Protein AF-A0A9N9NSB0-F1 (afdb_monomer)

Structure (mmCIF, N/CA/C/O backbone):
data_AF-A0A9N9NSB0-F1
#
_entry.id   AF-A0A9N9NSB0-F1
#
loop_
_atom_site.group_PDB
_atom_site.id
_atom_site.type_symbol
_atom_site.label_atom_id
_atom_site.label_alt_id
_atom_site.label_comp_id
_atom_site.label_asym_id
_atom_site.label_entity_id
_atom_site.label_seq_id
_atom_site.pdbx_PDB_ins_code
_atom_site.Cartn_x
_atom_site.Cartn_y
_atom_site.Cartn_z
_atom_site.occupancy
_atom_site.B_iso_or_equiv
_atom_site.auth_seq_id
_atom_site.auth_comp_id
_atom_site.auth_asym_id
_atom_site.auth_atom_id
_atom_site.pdbx_PDB_model_num
ATOM 1 N N . MET A 1 1 ? 13.451 21.622 -59.498 1.00 32.62 1 MET A N 1
ATOM 2 C CA . MET A 1 1 ? 12.445 21.038 -58.587 1.00 32.62 1 MET A CA 1
ATOM 3 C C . MET A 1 1 ? 13.162 20.666 -57.305 1.00 32.62 1 MET A C 1
ATOM 5 O O . MET A 1 1 ? 14.042 19.821 -57.349 1.00 32.62 1 MET A O 1
ATOM 9 N N . LYS A 1 2 ? 12.887 21.392 -56.218 1.00 30.56 2 LYS A N 1
ATOM 10 C CA . LYS A 1 2 ? 13.452 21.134 -54.890 1.00 30.56 2 LYS A CA 1
ATOM 11 C C . LYS A 1 2 ? 12.696 19.945 -54.295 1.00 30.56 2 LYS A C 1
ATOM 13 O O . LYS A 1 2 ? 11.507 20.077 -54.025 1.00 30.56 2 LYS A O 1
ATOM 18 N N . SER A 1 3 ? 13.351 18.796 -54.160 1.00 31.83 3 SER A N 1
ATOM 19 C CA . SER A 1 3 ? 12.843 17.683 -53.360 1.00 31.83 3 SER A CA 1
ATOM 20 C C . SER A 1 3 ? 12.894 18.110 -51.898 1.00 31.83 3 SER A C 1
ATOM 22 O O . SER A 1 3 ? 13.972 18.365 -51.367 1.00 31.83 3 SER A O 1
ATOM 24 N N . GLY A 1 4 ? 11.722 18.273 -51.289 1.00 27.42 4 GLY A N 1
ATOM 25 C CA . GLY A 1 4 ? 11.601 18.550 -49.867 1.00 27.42 4 GLY A CA 1
ATOM 26 C C . GLY A 1 4 ? 12.151 17.375 -49.072 1.00 27.42 4 GLY A C 1
ATOM 27 O O . GLY A 1 4 ? 11.555 16.301 -49.059 1.00 27.42 4 GLY A O 1
ATOM 28 N N . GLU A 1 5 ? 13.292 17.581 -48.424 1.00 31.39 5 GLU A N 1
ATOM 29 C CA . GLU A 1 5 ? 13.724 16.740 -47.319 1.00 31.39 5 GLU A CA 1
ATOM 30 C C . GLU A 1 5 ? 12.760 16.982 -46.160 1.00 31.39 5 GLU A C 1
ATOM 32 O O . GLU A 1 5 ? 12.818 17.992 -45.459 1.00 31.39 5 GLU A O 1
ATOM 37 N N . ILE A 1 6 ? 11.813 16.062 -46.000 1.00 34.72 6 ILE A N 1
ATOM 38 C CA . ILE A 1 6 ? 11.032 15.948 -44.777 1.00 34.72 6 ILE A CA 1
ATOM 39 C C . ILE A 1 6 ? 12.022 15.469 -43.712 1.00 34.72 6 ILE A C 1
ATOM 41 O O . ILE A 1 6 ? 12.533 14.345 -43.767 1.00 34.72 6 ILE A O 1
ATOM 45 N N . ASN A 1 7 ? 12.347 16.359 -42.777 1.00 33.66 7 ASN A N 1
ATOM 46 C CA . ASN A 1 7 ? 13.184 16.076 -41.619 1.00 33.66 7 ASN A CA 1
ATOM 47 C C . ASN A 1 7 ? 12.390 15.208 -40.627 1.00 33.66 7 ASN A C 1
ATOM 49 O O . ASN A 1 7 ? 11.889 15.690 -39.619 1.00 33.66 7 ASN A O 1
ATOM 53 N N . VAL A 1 8 ? 12.184 13.943 -40.998 1.00 45.28 8 VAL A N 1
ATOM 54 C CA . VAL A 1 8 ? 11.636 12.883 -40.143 1.00 45.28 8 VAL A CA 1
ATOM 55 C C . VAL A 1 8 ? 12.638 12.647 -39.011 1.00 45.28 8 VAL A C 1
ATOM 57 O O . VAL A 1 8 ? 13.830 12.484 -39.293 1.00 45.28 8 VAL A O 1
ATOM 60 N N . ASN A 1 9 ? 12.165 12.658 -37.762 1.00 68.12 9 ASN A N 1
ATOM 61 C CA . ASN A 1 9 ? 12.996 12.465 -36.571 1.00 68.12 9 ASN A CA 1
ATOM 62 C C . ASN A 1 9 ? 13.794 11.146 -36.698 1.00 68.12 9 ASN A C 1
ATOM 64 O O . ASN A 1 9 ? 13.293 10.163 -37.246 1.00 68.12 9 ASN A O 1
ATOM 68 N N . ASN A 1 10 ? 15.043 11.112 -36.222 1.00 72.81 10 ASN A N 1
ATOM 69 C CA . ASN A 1 10 ? 15.900 9.921 -36.290 1.00 72.81 10 ASN A CA 1
ATOM 70 C C . ASN A 1 10 ? 15.209 8.693 -35.668 1.00 72.81 10 ASN A C 1
ATOM 72 O O . ASN A 1 10 ? 15.269 7.597 -36.221 1.00 72.81 10 ASN A O 1
ATOM 76 N N . ASP A 1 11 ? 14.457 8.915 -34.590 1.00 71.88 11 ASP A N 1
ATOM 77 C CA . ASP A 1 11 ? 13.687 7.882 -33.895 1.00 71.88 11 ASP A CA 1
ATOM 78 C C . ASP A 1 11 ? 12.563 7.315 -34.792 1.00 71.88 11 ASP A C 1
ATOM 80 O O . ASP A 1 11 ? 12.421 6.104 -34.930 1.00 71.88 11 ASP A O 1
ATOM 84 N N . GLU A 1 12 ? 11.824 8.162 -35.519 1.00 78.69 12 GLU A N 1
ATOM 85 C CA . GLU A 1 12 ? 10.779 7.733 -36.472 1.00 78.69 12 GLU A CA 1
ATOM 86 C C . GLU A 1 12 ? 11.346 6.918 -37.647 1.00 78.69 12 GLU A C 1
ATOM 88 O O . GLU A 1 12 ? 10.699 5.994 -38.160 1.00 78.69 12 GLU A O 1
ATOM 93 N N . ARG A 1 13 ? 12.572 7.238 -38.078 1.00 82.31 13 ARG A N 1
ATOM 94 C CA . ARG A 1 13 ? 13.279 6.473 -39.114 1.00 82.31 13 ARG A CA 1
ATOM 95 C C . ARG A 1 13 ? 13.698 5.10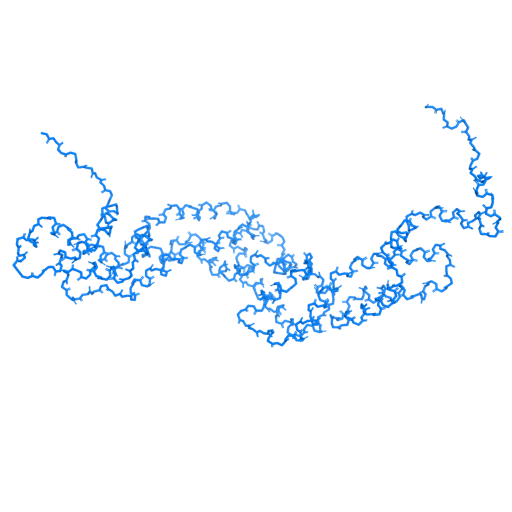1 -38.595 1.00 82.31 13 ARG A C 1
ATOM 97 O O . ARG A 1 13 ? 13.442 4.112 -39.278 1.00 82.31 13 ARG A O 1
ATOM 104 N N . GLN A 1 14 ? 14.259 5.029 -37.389 1.00 82.50 14 GLN A N 1
ATOM 105 C CA . GLN A 1 14 ? 14.614 3.765 -36.733 1.00 82.50 14 GLN A CA 1
ATOM 106 C C . GLN A 1 14 ? 13.387 2.865 -36.545 1.00 82.50 14 GLN A C 1
ATOM 108 O O . GLN A 1 14 ? 13.410 1.691 -36.914 1.00 82.50 14 GLN A O 1
ATOM 113 N N . LEU A 1 15 ? 12.266 3.436 -36.101 1.00 81.88 15 LEU A N 1
ATOM 114 C CA . LEU A 1 15 ? 10.985 2.737 -35.982 1.00 81.88 15 LEU A CA 1
ATOM 115 C C . LEU A 1 15 ? 10.488 2.169 -37.314 1.00 81.88 15 LEU A C 1
ATOM 117 O O . LEU A 1 15 ? 9.990 1.044 -37.380 1.00 81.88 15 LEU A O 1
ATOM 121 N N . SER A 1 16 ? 10.625 2.938 -38.393 1.00 86.88 16 SER A N 1
ATOM 122 C CA . SER A 1 16 ? 10.223 2.492 -39.729 1.00 86.88 16 SER A CA 1
ATOM 123 C C . SER A 1 16 ? 11.067 1.311 -40.216 1.00 86.88 16 SER A C 1
ATOM 125 O O . SER A 1 16 ? 10.525 0.408 -40.850 1.00 86.88 16 SER A O 1
ATOM 127 N N . LEU A 1 17 ? 12.364 1.287 -39.890 1.00 88.38 17 LEU A N 1
ATOM 128 C CA . LEU A 1 17 ? 13.260 0.173 -40.211 1.00 88.38 17 LEU A CA 1
ATOM 129 C C . LEU A 1 17 ? 12.957 -1.072 -39.366 1.00 88.38 17 LEU A C 1
ATOM 131 O O . LEU A 1 17 ? 12.867 -2.166 -39.919 1.00 88.38 17 LEU A O 1
ATOM 135 N N . LEU A 1 18 ? 12.709 -0.910 -38.061 1.00 87.62 18 LEU A N 1
ATOM 136 C CA . LEU A 1 18 ? 12.343 -2.014 -37.164 1.00 87.62 18 LEU A CA 1
ATOM 137 C C . LEU A 1 18 ? 11.049 -2.717 -37.602 1.00 87.62 18 LEU A C 1
ATOM 139 O O . LEU A 1 18 ? 10.970 -3.943 -37.566 1.00 87.62 18 LEU A O 1
ATOM 143 N N . LYS A 1 19 ? 10.058 -1.975 -38.115 1.00 87.94 19 LYS A N 1
ATOM 144 C CA . LYS A 1 19 ? 8.805 -2.552 -38.648 1.00 87.94 19 LYS A CA 1
ATOM 145 C C . LYS A 1 19 ? 9.010 -3.495 -39.836 1.00 87.94 19 LYS A C 1
ATOM 147 O O . LYS A 1 19 ? 8.183 -4.374 -40.064 1.00 87.94 19 LYS A O 1
ATOM 152 N N . ILE A 1 20 ? 10.091 -3.323 -40.595 1.00 89.62 20 ILE A N 1
ATOM 153 C CA . ILE A 1 20 ? 10.463 -4.189 -41.723 1.00 89.62 20 ILE A CA 1
ATOM 154 C C . ILE A 1 20 ? 11.711 -5.030 -41.415 1.00 89.62 20 ILE A C 1
ATOM 156 O O . ILE A 1 20 ? 12.334 -5.559 -42.338 1.00 89.62 20 ILE A O 1
ATOM 160 N N . SER A 1 21 ? 12.057 -5.186 -40.132 1.00 88.50 21 SER A N 1
ATOM 161 C CA . SER A 1 21 ? 13.275 -5.853 -39.655 1.00 88.50 21 SER A CA 1
ATOM 162 C C . SER A 1 21 ? 13.481 -7.221 -40.294 1.00 88.50 21 SER A C 1
ATOM 164 O O . SER A 1 21 ? 14.527 -7.453 -40.880 1.00 88.50 21 SER A O 1
ATOM 166 N N . ARG A 1 22 ? 12.458 -8.084 -40.315 1.00 87.56 22 ARG A N 1
ATOM 167 C CA . ARG A 1 22 ? 12.531 -9.423 -40.933 1.00 87.56 22 ARG A CA 1
ATOM 168 C C . ARG A 1 22 ? 12.956 -9.390 -42.407 1.00 87.56 22 ARG A C 1
ATOM 170 O O . ARG A 1 22 ? 13.750 -10.222 -42.842 1.00 87.56 22 ARG A O 1
ATOM 177 N N . PHE A 1 23 ? 12.430 -8.438 -43.183 1.00 89.94 23 PHE A N 1
ATOM 178 C CA . PHE A 1 23 ? 12.797 -8.273 -44.592 1.00 89.94 23 PHE A CA 1
ATOM 179 C C . PHE A 1 23 ? 14.234 -7.760 -44.731 1.00 89.94 23 PHE A C 1
ATOM 181 O O . PHE A 1 23 ? 14.996 -8.269 -45.552 1.00 89.94 23 PHE A O 1
ATOM 188 N N . LEU A 1 24 ? 14.623 -6.794 -43.896 1.00 88.81 24 LEU A N 1
ATOM 189 C CA . LEU A 1 24 ? 15.981 -6.255 -43.883 1.00 88.81 24 LEU A CA 1
ATOM 190 C C . LEU A 1 24 ? 17.008 -7.311 -43.460 1.00 88.81 24 LEU A C 1
ATOM 192 O O . LEU A 1 24 ? 18.016 -7.459 -44.143 1.00 88.81 24 LEU A O 1
ATOM 196 N N . SER A 1 25 ? 16.732 -8.100 -42.420 1.00 87.56 25 SER A N 1
ATOM 197 C CA . SER A 1 25 ? 17.575 -9.213 -41.972 1.00 87.56 25 SER A CA 1
ATOM 198 C C . SER A 1 25 ? 17.789 -10.243 -43.076 1.00 87.56 25 SER A C 1
ATOM 200 O O . SER A 1 25 ? 18.907 -10.707 -43.288 1.00 87.56 25 SER A O 1
ATOM 202 N N . PHE A 1 26 ? 16.736 -10.572 -43.833 1.00 88.12 26 PHE A N 1
ATOM 203 C CA . PHE A 1 26 ? 16.847 -11.467 -44.984 1.00 88.12 26 PHE A CA 1
ATOM 204 C C . PHE A 1 26 ? 17.789 -10.908 -46.060 1.00 88.12 26 PHE A C 1
ATOM 206 O O . PHE A 1 26 ? 18.668 -11.624 -46.538 1.00 88.12 26 PHE A O 1
ATOM 213 N N . LEU A 1 27 ? 17.639 -9.630 -46.426 1.00 87.88 27 LEU A N 1
ATOM 214 C CA . LEU A 1 27 ? 18.489 -8.989 -47.436 1.00 87.88 27 LEU A CA 1
ATOM 215 C C . LEU A 1 27 ? 19.943 -8.835 -46.975 1.00 87.88 27 LEU A C 1
ATOM 217 O O . LEU A 1 27 ? 20.865 -9.037 -47.764 1.00 87.88 27 LEU A O 1
ATOM 221 N N . LEU A 1 28 ? 20.154 -8.474 -45.710 1.00 85.31 28 LEU A N 1
ATOM 222 C CA . LEU A 1 28 ? 21.481 -8.261 -45.134 1.00 85.31 28 LEU A CA 1
ATOM 223 C C . LEU A 1 28 ? 22.278 -9.564 -45.027 1.00 85.31 28 LEU A C 1
ATOM 225 O O . LEU A 1 28 ? 23.484 -9.542 -45.280 1.00 85.31 28 LEU A O 1
ATOM 229 N N . ASN A 1 29 ? 21.601 -10.680 -44.741 1.00 85.12 29 ASN A N 1
ATOM 230 C CA . ASN A 1 29 ? 22.194 -12.017 -44.630 1.00 85.12 29 ASN A CA 1
ATOM 231 C C . ASN A 1 29 ? 22.186 -12.814 -45.946 1.00 85.12 29 ASN A C 1
ATOM 233 O O . ASN A 1 29 ? 22.529 -13.998 -45.951 1.00 85.12 29 ASN A O 1
ATOM 237 N N . ALA A 1 30 ? 21.790 -12.204 -47.067 1.00 85.44 30 ALA A N 1
ATOM 238 C CA . ALA A 1 30 ? 21.800 -12.871 -48.363 1.00 85.44 30 ALA A CA 1
ATOM 239 C C . ALA A 1 30 ? 23.226 -13.322 -48.739 1.00 85.44 30 ALA A C 1
ATOM 241 O O . ALA A 1 30 ? 24.186 -12.556 -48.640 1.00 85.44 30 ALA A O 1
ATOM 242 N N . THR A 1 31 ? 23.360 -14.567 -49.203 1.00 80.62 31 THR A N 1
ATOM 243 C CA . THR A 1 31 ? 24.636 -15.176 -49.611 1.00 80.62 31 THR A CA 1
ATOM 244 C C . THR A 1 31 ? 24.704 -15.382 -51.130 1.00 80.62 31 THR A C 1
ATOM 246 O O . THR A 1 31 ? 23.685 -15.370 -51.820 1.00 80.62 31 THR A O 1
ATOM 249 N N . GLY A 1 32 ? 25.914 -15.555 -51.678 1.00 82.56 32 GLY A N 1
ATOM 250 C CA . GLY A 1 32 ? 26.152 -15.713 -53.120 1.00 82.56 32 GLY A CA 1
ATOM 251 C C . GLY A 1 32 ? 26.721 -14.447 -53.768 1.00 82.56 32 GLY A C 1
ATOM 252 O O . GLY A 1 32 ? 27.570 -13.776 -53.187 1.00 82.56 32 GLY A O 1
ATOM 253 N N . VAL A 1 33 ? 26.285 -14.113 -54.987 1.00 82.88 33 VAL A N 1
ATOM 254 C CA . VAL A 1 33 ? 26.746 -12.910 -55.706 1.00 82.88 33 VAL A CA 1
ATOM 255 C C . VAL A 1 33 ? 25.911 -11.705 -55.265 1.00 82.88 33 VAL A C 1
ATOM 257 O O . VAL A 1 33 ? 24.953 -11.322 -55.927 1.00 82.88 33 VAL A O 1
ATOM 260 N N . VAL A 1 34 ? 26.258 -11.131 -54.111 1.00 84.88 34 VAL A N 1
ATOM 261 C CA . VAL A 1 34 ? 25.488 -10.048 -53.466 1.00 84.88 34 VAL A CA 1
ATOM 262 C C . VAL A 1 34 ? 26.197 -8.693 -53.467 1.00 84.88 34 VAL A C 1
ATOM 264 O O . VAL A 1 34 ? 25.688 -7.745 -52.882 1.00 84.88 34 VAL A O 1
ATOM 267 N N . ASN A 1 35 ? 27.346 -8.562 -54.137 1.00 82.94 35 ASN A N 1
ATOM 268 C CA . ASN A 1 35 ? 28.158 -7.337 -54.109 1.00 82.94 35 ASN A CA 1
ATOM 269 C C . ASN A 1 35 ? 27.373 -6.091 -54.553 1.00 82.94 35 ASN A C 1
ATOM 271 O O . ASN A 1 35 ? 27.450 -5.061 -53.896 1.00 82.94 35 ASN A O 1
ATOM 275 N N . GLU A 1 36 ? 26.565 -6.186 -55.613 1.00 86.94 36 GLU A N 1
ATOM 276 C CA . GLU A 1 36 ? 25.742 -5.060 -56.087 1.00 86.94 36 GLU A CA 1
ATOM 277 C C . GLU A 1 36 ? 24.645 -4.668 -55.085 1.00 86.94 36 GLU A C 1
ATOM 279 O O . GLU A 1 36 ? 24.374 -3.484 -54.894 1.00 86.94 36 GLU A O 1
ATOM 284 N N . LEU A 1 37 ? 24.048 -5.655 -54.406 1.00 83.62 37 LEU A N 1
ATOM 285 C CA . LEU A 1 37 ? 23.054 -5.429 -53.357 1.00 83.62 37 LEU A CA 1
ATOM 286 C C . LEU A 1 37 ? 23.698 -4.779 -52.127 1.00 83.62 37 LEU A C 1
ATOM 288 O O . LEU A 1 37 ? 23.177 -3.793 -51.617 1.00 83.62 37 LEU A O 1
ATOM 292 N N . GLN A 1 38 ? 24.838 -5.300 -51.670 1.00 81.12 38 GLN A N 1
ATOM 293 C CA . GLN A 1 38 ? 25.542 -4.792 -50.488 1.00 81.12 38 GLN A CA 1
ATOM 294 C C . GLN A 1 38 ? 26.114 -3.386 -50.716 1.00 81.12 38 GLN A C 1
ATOM 296 O O . GLN A 1 38 ? 26.097 -2.556 -49.807 1.00 81.12 38 GLN A O 1
ATOM 301 N N . GLU A 1 39 ? 26.556 -3.082 -51.939 1.00 85.81 39 GLU A N 1
ATOM 302 C CA . GLU A 1 39 ? 27.057 -1.757 -52.305 1.00 85.81 39 GLU A CA 1
ATOM 303 C C . GLU A 1 39 ? 25.942 -0.729 -52.570 1.00 85.81 39 GLU A C 1
ATOM 305 O O . GLU A 1 39 ? 26.221 0.473 -52.660 1.00 85.81 39 GLU A O 1
ATOM 310 N N . HIS A 1 40 ? 24.680 -1.169 -52.655 1.00 90.00 40 HIS A N 1
ATOM 311 C CA . HIS A 1 40 ? 23.542 -0.299 -52.929 1.00 90.00 40 HIS A CA 1
ATOM 312 C C . HIS A 1 40 ? 23.389 0.783 -51.837 1.00 90.00 40 HIS A C 1
ATOM 314 O O . HIS A 1 40 ? 23.407 0.458 -50.643 1.00 90.00 40 HIS A O 1
ATOM 320 N N . PRO A 1 41 ? 23.159 2.066 -52.195 1.00 89.50 41 PRO A N 1
ATOM 321 C CA . PRO A 1 41 ? 23.096 3.165 -51.226 1.00 89.50 41 PRO A CA 1
ATOM 322 C C . PRO A 1 41 ? 22.100 2.949 -50.080 1.00 89.50 41 PRO A C 1
ATOM 324 O O . PRO A 1 41 ? 22.385 3.311 -48.940 1.00 89.50 41 PRO A O 1
ATOM 327 N N . GLN A 1 42 ? 20.952 2.320 -50.356 1.00 87.88 42 GLN A N 1
ATOM 328 C CA . GLN A 1 42 ? 19.959 2.015 -49.319 1.00 87.88 42 GLN A CA 1
ATOM 329 C C . GLN A 1 42 ? 20.439 0.928 -48.352 1.00 87.88 42 GLN A C 1
ATOM 331 O O . GLN A 1 42 ? 20.198 1.047 -47.157 1.00 87.88 42 GLN A O 1
ATOM 336 N N . MET A 1 43 ? 21.151 -0.097 -48.833 1.00 87.06 43 MET A N 1
ATOM 337 C CA . MET A 1 43 ? 21.678 -1.156 -47.964 1.00 87.06 43 MET A CA 1
ATOM 338 C C . MET A 1 43 ? 22.799 -0.626 -47.071 1.00 87.06 43 MET A C 1
ATOM 340 O O . MET A 1 43 ? 22.837 -0.944 -45.884 1.00 87.06 43 MET A O 1
ATOM 344 N N . LYS A 1 44 ? 23.650 0.264 -47.601 1.00 87.12 44 LYS A N 1
ATOM 345 C CA . LYS A 1 44 ? 24.631 1.006 -46.795 1.00 87.12 44 LYS A CA 1
ATOM 346 C C . LYS A 1 44 ? 23.954 1.860 -45.727 1.00 87.12 44 LYS A C 1
ATOM 348 O O . LYS A 1 44 ? 24.352 1.796 -44.570 1.00 87.12 44 LYS A O 1
ATOM 353 N N . TYR A 1 45 ? 22.910 2.604 -46.097 1.00 88.44 45 TYR A N 1
ATOM 354 C CA . TYR A 1 45 ? 22.139 3.412 -45.153 1.00 88.44 45 TYR A CA 1
ATOM 355 C C . TYR A 1 45 ? 21.532 2.559 -44.031 1.00 88.44 45 TYR A C 1
ATOM 357 O O . TYR A 1 45 ? 21.734 2.877 -42.862 1.00 88.44 45 TYR A O 1
ATOM 365 N N . VAL A 1 46 ? 20.861 1.452 -44.369 1.00 88.31 46 VAL A N 1
ATOM 366 C CA . VAL A 1 46 ? 20.283 0.518 -43.388 1.00 88.31 46 VAL A CA 1
ATOM 367 C C . VAL A 1 46 ? 21.357 -0.019 -42.442 1.00 88.31 46 VAL A C 1
ATOM 369 O O . VAL A 1 46 ? 21.182 0.072 -41.232 1.00 88.31 46 VAL A O 1
ATOM 372 N N . ARG A 1 47 ? 22.497 -0.496 -42.966 1.00 86.81 47 ARG A N 1
ATOM 373 C CA . ARG A 1 47 ? 23.631 -0.956 -42.142 1.00 86.81 47 ARG A CA 1
ATOM 374 C C . ARG A 1 47 ? 24.099 0.132 -41.177 1.00 86.81 47 ARG A C 1
ATOM 376 O O . ARG A 1 47 ? 24.242 -0.131 -39.991 1.00 86.81 47 ARG A O 1
ATOM 383 N N . THR A 1 48 ? 24.279 1.363 -41.658 1.00 87.44 48 THR A N 1
ATOM 384 C CA . THR A 1 48 ? 24.670 2.495 -40.804 1.00 87.44 48 THR A CA 1
ATOM 385 C C . THR A 1 48 ? 23.647 2.763 -39.700 1.00 87.44 48 THR A C 1
ATOM 387 O O . THR A 1 48 ? 24.045 2.990 -38.562 1.00 87.44 48 THR A O 1
ATOM 390 N N . GLN A 1 49 ? 22.347 2.722 -40.005 1.00 87.69 49 GLN A N 1
ATOM 391 C CA . GLN A 1 49 ? 21.292 2.923 -39.007 1.00 87.69 49 GLN A CA 1
ATOM 392 C C . GLN A 1 49 ? 21.267 1.811 -37.949 1.00 87.69 49 GLN A C 1
ATOM 394 O O . GLN A 1 49 ? 21.138 2.123 -36.766 1.00 87.69 49 GLN A O 1
ATOM 399 N N . ILE A 1 50 ? 21.449 0.549 -38.355 1.00 87.56 50 ILE A N 1
ATOM 400 C CA . ILE A 1 50 ? 21.545 -0.597 -37.438 1.00 87.56 50 ILE A CA 1
ATOM 401 C C . ILE A 1 50 ? 22.760 -0.442 -36.526 1.00 87.56 50 ILE A C 1
ATOM 403 O O . ILE A 1 50 ? 22.606 -0.504 -35.314 1.00 87.56 50 ILE A O 1
ATOM 407 N N . THR A 1 51 ? 23.943 -0.158 -37.080 1.00 86.81 51 THR A N 1
ATOM 408 C CA . THR A 1 51 ? 25.169 0.037 -36.289 1.00 86.81 51 THR A CA 1
ATOM 409 C C . THR A 1 51 ? 25.057 1.220 -35.323 1.00 86.81 51 THR A C 1
ATOM 411 O O . THR A 1 51 ? 25.585 1.170 -34.217 1.00 86.81 51 THR A O 1
ATOM 414 N N . GLN A 1 52 ? 24.370 2.300 -35.702 1.00 87.06 52 GLN A N 1
ATOM 415 C CA . GLN A 1 52 ? 24.124 3.427 -34.796 1.00 87.06 52 GLN A CA 1
ATOM 416 C C . GLN A 1 52 ? 23.229 3.032 -33.617 1.00 87.06 52 GLN A C 1
ATOM 418 O O . GLN A 1 52 ? 23.541 3.384 -32.481 1.00 87.06 52 GLN A O 1
ATOM 423 N N . LEU A 1 53 ? 22.146 2.296 -33.879 1.00 87.69 53 LEU A N 1
ATOM 424 C CA . LEU A 1 53 ? 21.240 1.826 -32.833 1.00 87.69 53 LEU A CA 1
ATOM 425 C C . LEU A 1 53 ? 21.917 0.784 -31.927 1.00 87.69 53 LEU A C 1
ATOM 427 O O . LEU A 1 53 ? 21.840 0.908 -30.709 1.00 87.69 53 LEU A O 1
ATOM 431 N N . ASP A 1 54 ? 22.648 -0.165 -32.509 1.00 88.06 54 ASP A N 1
ATOM 432 C CA . ASP A 1 54 ? 23.482 -1.149 -31.806 1.00 88.06 54 ASP A CA 1
ATOM 433 C C . ASP A 1 54 ? 24.471 -0.472 -30.841 1.00 88.06 54 ASP A C 1
ATOM 435 O O . ASP A 1 54 ? 24.483 -0.749 -29.641 1.00 88.06 54 ASP A O 1
ATOM 439 N N . ASN A 1 55 ? 25.219 0.521 -31.330 1.00 88.56 55 ASN A N 1
ATOM 440 C CA . ASN A 1 55 ? 26.120 1.305 -30.488 1.00 88.56 55 ASN A CA 1
ATOM 441 C C . ASN A 1 55 ? 25.378 2.054 -29.373 1.00 88.56 55 ASN A C 1
ATOM 443 O O . ASN A 1 55 ? 25.888 2.100 -28.256 1.00 88.56 55 ASN A O 1
ATOM 447 N N . SER A 1 56 ? 24.186 2.605 -29.651 1.00 89.44 56 SER A N 1
ATOM 448 C CA . SER A 1 56 ? 23.375 3.316 -28.648 1.00 89.44 56 SER A CA 1
ATOM 449 C C . SER A 1 56 ? 22.849 2.404 -27.530 1.00 89.44 56 SER A C 1
ATOM 451 O O . SER A 1 56 ? 22.631 2.839 -26.401 1.00 89.44 56 SER A O 1
ATOM 453 N N . ILE A 1 57 ? 22.649 1.120 -27.834 1.00 88.94 57 ILE A N 1
ATOM 454 C CA . ILE A 1 57 ? 22.292 0.107 -26.840 1.00 88.94 57 ILE A CA 1
ATOM 455 C C . ILE A 1 57 ? 23.517 -0.211 -25.985 1.00 88.94 57 ILE A C 1
ATOM 457 O O . ILE A 1 57 ? 23.455 -0.138 -24.757 1.00 88.94 57 ILE A O 1
ATOM 461 N N . LYS A 1 58 ? 24.651 -0.506 -26.630 1.00 87.44 58 LYS A N 1
ATOM 462 C CA . LYS A 1 58 ? 25.899 -0.892 -25.955 1.00 87.44 58 LYS A CA 1
ATOM 463 C C . LYS A 1 58 ? 26.428 0.189 -25.018 1.00 87.44 58 LYS A C 1
ATOM 465 O O . LYS A 1 58 ? 26.881 -0.120 -23.919 1.00 87.44 58 LYS A O 1
ATOM 470 N N . ASN A 1 59 ? 26.353 1.453 -25.428 1.00 89.19 59 ASN A N 1
ATOM 471 C CA . ASN A 1 59 ? 26.790 2.589 -24.617 1.00 89.19 59 ASN A CA 1
ATOM 472 C C . ASN A 1 59 ? 25.675 3.168 -23.721 1.00 89.19 59 ASN A C 1
ATOM 474 O O . ASN A 1 59 ? 25.908 4.191 -23.086 1.00 89.19 59 ASN A O 1
ATOM 478 N N . ARG A 1 60 ? 24.479 2.556 -23.699 1.00 89.12 60 ARG A N 1
ATOM 479 C CA . ARG A 1 60 ? 23.296 3.004 -22.940 1.00 89.12 60 ARG A CA 1
ATOM 480 C C . ARG A 1 60 ? 22.792 4.411 -23.290 1.00 89.12 60 ARG A C 1
ATOM 482 O O . ARG A 1 60 ? 21.984 4.969 -22.560 1.00 89.12 60 ARG A O 1
ATOM 489 N N . SER A 1 61 ? 23.183 4.983 -24.427 1.00 91.38 61 SER A N 1
ATOM 490 C CA . SER A 1 61 ? 22.682 6.285 -24.881 1.00 91.38 61 SER A CA 1
ATOM 491 C C . SER A 1 61 ? 21.342 6.196 -25.624 1.00 91.38 61 SER A C 1
ATOM 493 O O . SER A 1 61 ? 20.862 7.205 -26.144 1.00 91.38 61 SER A O 1
ATOM 495 N N . ILE A 1 62 ? 20.760 4.999 -25.759 1.00 90.50 62 ILE A N 1
ATOM 496 C CA . ILE A 1 62 ? 19.434 4.799 -26.350 1.00 90.50 62 ILE A CA 1
ATOM 497 C C . ILE A 1 62 ? 18.375 5.576 -25.560 1.00 90.50 62 ILE A C 1
ATOM 499 O O . ILE A 1 62 ? 18.353 5.541 -24.333 1.00 90.50 62 ILE A O 1
ATOM 503 N N . LYS A 1 63 ? 17.483 6.272 -26.268 1.00 91.94 63 LYS A N 1
ATOM 504 C CA . LYS A 1 63 ? 16.354 6.978 -25.657 1.00 91.94 63 LYS A CA 1
ATOM 505 C C . LYS A 1 63 ? 15.295 6.008 -25.135 1.00 91.94 63 LYS A C 1
ATOM 507 O O . LYS A 1 63 ? 14.967 5.040 -25.825 1.00 91.94 63 LYS A O 1
ATOM 512 N N . MET A 1 64 ? 14.674 6.320 -23.998 1.00 89.31 64 MET A N 1
ATOM 513 C CA . MET A 1 64 ? 13.637 5.481 -23.388 1.00 89.31 64 MET A CA 1
ATOM 514 C C . MET A 1 64 ? 12.421 5.277 -24.303 1.00 89.31 64 MET A C 1
ATOM 516 O O . MET A 1 64 ? 11.882 4.179 -24.345 1.00 89.31 64 MET A O 1
ATOM 520 N N . GLY A 1 65 ? 12.029 6.264 -25.119 1.00 87.69 65 GLY A N 1
ATOM 521 C CA . GLY A 1 65 ? 10.908 6.086 -26.057 1.00 87.69 65 GLY A CA 1
ATOM 522 C C . GLY A 1 65 ? 11.199 5.058 -27.160 1.00 87.69 65 GLY A C 1
ATOM 523 O O . GLY A 1 65 ? 10.327 4.287 -27.567 1.00 87.69 65 GLY A O 1
ATOM 524 N N . LEU A 1 66 ? 12.451 4.997 -27.626 1.00 88.38 66 LEU A N 1
ATOM 525 C CA . LEU A 1 66 ? 12.880 3.975 -28.582 1.00 88.38 66 LEU A CA 1
ATOM 526 C C . LEU A 1 66 ? 13.039 2.612 -27.894 1.00 88.38 66 LEU A C 1
ATOM 528 O O . LEU A 1 66 ? 12.673 1.591 -28.474 1.00 88.38 66 LEU A O 1
ATOM 532 N N . LEU A 1 67 ? 13.528 2.606 -26.651 1.00 89.69 67 LEU A N 1
ATOM 533 C CA . LEU A 1 67 ? 13.634 1.419 -25.806 1.00 89.69 67 LEU A CA 1
ATOM 534 C C . LEU A 1 67 ? 12.269 0.755 -25.574 1.00 89.69 67 LEU A C 1
ATOM 536 O O . LEU A 1 67 ? 12.145 -0.447 -25.791 1.00 89.69 67 LEU A O 1
ATOM 540 N N . GLU A 1 68 ? 11.246 1.530 -25.204 1.00 86.44 68 GLU A N 1
ATOM 541 C CA . GLU A 1 68 ? 9.867 1.049 -25.043 1.00 86.44 68 GLU A CA 1
ATOM 542 C C . GLU A 1 68 ? 9.378 0.360 -26.317 1.00 86.44 68 GLU A C 1
ATOM 544 O O . GLU A 1 68 ? 8.820 -0.733 -26.259 1.00 86.44 68 GLU A O 1
ATOM 549 N N . THR A 1 69 ? 9.679 0.929 -27.486 1.00 85.62 69 THR A N 1
ATOM 550 C CA . THR A 1 69 ? 9.269 0.314 -28.754 1.00 85.62 69 THR A CA 1
ATOM 551 C C . THR A 1 69 ? 10.022 -0.985 -29.049 1.00 85.62 69 THR A C 1
ATOM 553 O O . THR A 1 69 ? 9.443 -1.929 -29.582 1.00 85.62 69 THR A O 1
ATOM 556 N N . LEU A 1 70 ? 11.307 -1.090 -28.686 1.00 87.25 70 LEU A N 1
ATOM 557 C CA . LEU A 1 70 ? 12.047 -2.351 -28.829 1.00 87.25 70 LEU A CA 1
ATOM 558 C C . LEU A 1 70 ? 11.398 -3.478 -28.018 1.00 87.25 70 LEU A C 1
ATOM 560 O O . LEU A 1 70 ? 11.441 -4.635 -28.442 1.00 87.25 70 LEU A O 1
ATOM 564 N N . THR A 1 71 ? 10.741 -3.157 -26.900 1.00 83.94 71 THR A N 1
ATOM 565 C CA . THR A 1 71 ? 10.041 -4.170 -26.105 1.00 83.94 71 THR A CA 1
ATOM 566 C C . THR A 1 71 ? 8.841 -4.805 -26.829 1.00 83.94 71 THR A C 1
ATOM 568 O O . THR A 1 71 ? 8.418 -5.895 -26.445 1.00 83.94 71 THR A O 1
ATOM 571 N N . GLU A 1 72 ? 8.339 -4.216 -27.920 1.00 86.69 72 GLU A N 1
ATOM 572 C CA . GLU A 1 72 ? 7.242 -4.782 -28.725 1.00 86.69 72 GLU A CA 1
ATOM 573 C C . GLU A 1 72 ? 7.673 -5.971 -29.607 1.00 86.69 72 GLU A C 1
ATOM 575 O O . GLU A 1 72 ? 6.836 -6.779 -30.014 1.00 86.69 72 GLU A O 1
ATOM 580 N N . PHE A 1 73 ? 8.967 -6.094 -29.910 1.00 87.31 73 PHE A N 1
ATOM 581 C CA . PHE A 1 73 ? 9.519 -7.144 -30.777 1.00 87.31 73 PHE A CA 1
ATOM 582 C C . PHE A 1 73 ? 9.994 -8.346 -29.962 1.00 87.31 73 PHE A C 1
ATOM 584 O O . PHE A 1 73 ? 10.270 -8.210 -28.778 1.00 87.31 73 PHE A O 1
ATOM 591 N N . MET A 1 74 ? 10.135 -9.529 -30.564 1.00 87.56 74 MET A N 1
ATOM 592 C CA . MET A 1 74 ? 10.707 -10.688 -29.856 1.00 87.56 74 MET A CA 1
ATOM 593 C C . MET A 1 74 ? 12.241 -10.620 -29.833 1.00 87.56 74 MET A C 1
ATOM 595 O O . MET A 1 74 ? 12.852 -10.148 -30.792 1.00 87.56 74 MET A O 1
ATOM 599 N N . ASN A 1 75 ? 12.882 -11.139 -28.777 1.00 88.31 75 ASN A N 1
ATOM 600 C CA . ASN A 1 75 ? 14.348 -11.116 -28.663 1.00 88.31 75 ASN A CA 1
ATOM 601 C C . ASN A 1 75 ? 15.034 -11.788 -29.865 1.00 88.31 75 ASN A C 1
ATOM 603 O O . ASN A 1 75 ? 15.969 -11.215 -30.411 1.00 88.31 75 ASN A O 1
ATOM 607 N N . ASP A 1 76 ? 14.527 -12.928 -30.345 1.00 88.50 76 ASP A N 1
ATOM 608 C CA . ASP A 1 76 ? 15.086 -13.619 -31.519 1.00 88.50 76 ASP A CA 1
ATOM 609 C C . ASP A 1 76 ? 15.059 -12.748 -32.788 1.00 88.50 76 ASP A C 1
ATOM 611 O O . ASP A 1 76 ? 15.978 -12.793 -33.608 1.00 88.50 76 ASP A O 1
ATOM 615 N N . GLU A 1 77 ? 14.021 -11.923 -32.950 1.00 88.38 77 GLU A N 1
ATOM 616 C CA . GLU A 1 77 ? 13.896 -11.009 -34.089 1.00 88.38 77 GLU A CA 1
ATOM 617 C C . GLU A 1 77 ? 14.886 -9.856 -33.990 1.00 88.38 77 GLU A C 1
ATOM 619 O O . GLU A 1 77 ? 15.519 -9.507 -34.985 1.00 88.38 77 GLU A O 1
ATOM 624 N N . LEU A 1 78 ? 15.037 -9.284 -32.794 1.00 89.38 78 LEU A N 1
ATOM 625 C CA . LEU A 1 78 ? 15.984 -8.204 -32.538 1.00 89.38 78 LEU A CA 1
ATOM 626 C C . LEU A 1 78 ? 17.426 -8.685 -32.684 1.00 89.38 78 LEU A C 1
ATOM 628 O O . LEU A 1 78 ? 18.206 -8.030 -33.366 1.00 89.38 78 LEU A O 1
ATOM 632 N N . ILE A 1 79 ? 17.763 -9.849 -32.123 1.00 89.06 79 ILE A N 1
ATOM 633 C CA . ILE A 1 79 ? 19.078 -10.485 -32.283 1.00 89.06 79 ILE A CA 1
ATOM 634 C C . ILE A 1 79 ? 19.356 -10.707 -33.768 1.00 89.06 79 ILE A C 1
ATOM 636 O O . ILE A 1 79 ? 20.402 -10.301 -34.270 1.00 89.06 79 ILE A O 1
ATOM 640 N N . SER A 1 80 ? 18.397 -11.285 -34.502 1.00 86.88 80 SER A N 1
ATOM 641 C CA . SER A 1 80 ? 18.539 -11.469 -35.944 1.00 86.88 80 SER A CA 1
ATOM 642 C C . SER A 1 80 ? 18.752 -10.138 -36.662 1.00 86.88 80 SER A C 1
ATOM 644 O O . SER A 1 80 ? 19.615 -10.057 -37.526 1.00 86.88 80 SER A O 1
ATOM 646 N N . TYR A 1 81 ? 18.009 -9.089 -36.318 1.00 88.75 81 TYR A N 1
ATOM 647 C CA . TYR A 1 81 ? 18.118 -7.765 -36.929 1.00 88.75 81 TYR A CA 1
ATOM 648 C C . TYR A 1 81 ? 19.453 -7.067 -36.652 1.00 88.75 81 TYR A C 1
ATOM 650 O O . TYR A 1 81 ? 20.115 -6.647 -37.600 1.00 88.75 81 TYR A O 1
ATOM 658 N N . PHE A 1 82 ? 19.877 -6.981 -35.392 1.00 87.31 82 PHE A N 1
ATOM 659 C CA . PHE A 1 82 ? 21.117 -6.306 -35.006 1.00 87.31 82 PHE A CA 1
ATOM 660 C C . PHE A 1 82 ? 22.361 -7.041 -35.496 1.00 87.31 82 PHE A C 1
ATOM 662 O O . PHE A 1 82 ? 23.291 -6.409 -35.994 1.00 87.31 82 PHE A O 1
ATOM 669 N N . ASN A 1 83 ? 22.340 -8.373 -35.447 1.00 85.50 83 ASN A N 1
ATOM 670 C CA . ASN A 1 83 ? 23.481 -9.189 -35.857 1.00 85.50 83 ASN A CA 1
ATOM 671 C C . ASN A 1 83 ? 23.460 -9.487 -37.371 1.00 85.50 83 ASN A C 1
ATOM 673 O O . ASN A 1 83 ? 24.313 -10.209 -37.886 1.00 85.50 83 ASN A O 1
ATOM 677 N N . SER A 1 84 ? 22.515 -8.907 -38.124 1.00 77.88 84 SER A N 1
ATOM 678 C CA . SER A 1 84 ? 22.495 -9.001 -39.584 1.00 77.88 84 SER A CA 1
ATOM 679 C C . SER A 1 84 ? 23.574 -8.116 -40.213 1.00 77.88 84 SER A C 1
ATOM 681 O O . SER A 1 84 ? 23.439 -6.898 -40.314 1.00 77.88 84 SER A O 1
ATOM 683 N N . GLY A 1 85 ? 24.636 -8.742 -40.717 1.00 61.66 85 GLY A N 1
ATOM 684 C CA . GLY A 1 85 ? 25.641 -8.086 -41.556 1.00 61.66 85 GLY A CA 1
ATOM 685 C C . GLY A 1 85 ? 26.705 -7.251 -40.828 1.00 61.66 85 GLY A C 1
ATOM 686 O O . GLY A 1 85 ? 27.460 -6.557 -41.517 1.00 61.66 85 GLY A O 1
ATOM 687 N N . VAL A 1 86 ? 26.803 -7.323 -39.497 1.00 57.31 86 VAL A N 1
ATOM 688 C CA . VAL A 1 86 ? 27.899 -6.739 -38.697 1.00 57.31 86 VAL A CA 1
ATOM 689 C C . VAL A 1 86 ? 28.978 -7.810 -38.474 1.00 57.31 86 VAL A C 1
ATOM 691 O O . VAL A 1 86 ? 28.661 -8.984 -3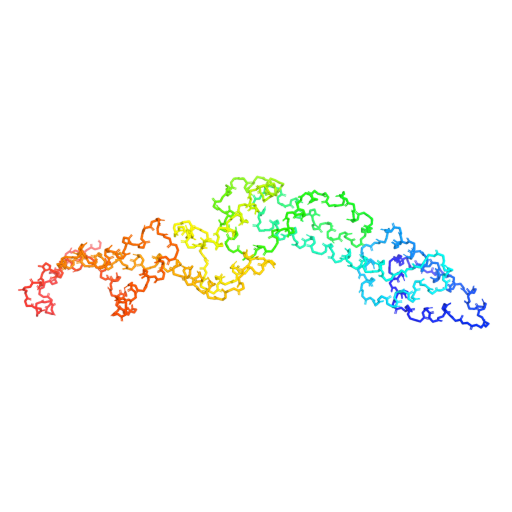8.317 1.00 57.31 86 VAL A O 1
ATOM 694 N N . GLY A 1 87 ? 30.262 -7.441 -38.541 1.00 54.84 87 GLY A N 1
ATOM 695 C CA . GLY A 1 87 ? 31.358 -8.359 -38.211 1.00 54.84 87 GLY A CA 1
ATOM 696 C C . GLY A 1 87 ? 31.300 -8.759 -36.733 1.00 54.84 87 GLY A C 1
ATOM 697 O O . GLY A 1 87 ? 31.041 -7.905 -35.893 1.00 54.84 87 GLY A O 1
ATOM 698 N N . PHE A 1 88 ? 31.540 -10.043 -36.460 1.00 53.88 88 PHE A N 1
ATOM 699 C CA . PHE A 1 88 ? 31.341 -10.799 -35.210 1.00 53.88 88 PHE A CA 1
ATOM 700 C C . PHE A 1 88 ? 32.023 -10.286 -33.921 1.00 53.88 88 PHE A C 1
ATOM 702 O O . PHE A 1 88 ? 32.088 -11.030 -32.946 1.00 53.88 88 PHE A O 1
ATOM 709 N N . ASP A 1 89 ? 32.565 -9.069 -33.886 1.00 56.91 89 ASP A N 1
ATOM 710 C CA . ASP A 1 89 ? 33.435 -8.651 -32.780 1.00 56.91 89 ASP A CA 1
ATOM 711 C C . ASP A 1 89 ? 32.683 -8.086 -31.561 1.00 56.91 89 ASP A C 1
ATOM 713 O O . ASP A 1 89 ? 33.282 -8.028 -30.497 1.00 56.91 89 ASP A O 1
ATOM 717 N N . ASP A 1 90 ? 31.388 -7.755 -31.664 1.00 64.88 90 ASP A N 1
ATOM 718 C CA . ASP A 1 90 ? 30.522 -7.432 -30.514 1.00 64.88 90 ASP A CA 1
ATOM 719 C C . ASP A 1 90 ? 29.040 -7.581 -30.912 1.00 64.88 90 ASP A C 1
ATOM 721 O O . ASP A 1 90 ? 28.462 -6.686 -31.527 1.00 64.88 90 ASP A O 1
ATOM 725 N N . GLU A 1 91 ? 28.403 -8.707 -30.597 1.00 82.12 91 GLU A N 1
ATOM 726 C CA . GLU A 1 91 ? 26.999 -8.975 -30.951 1.00 82.12 91 GLU A CA 1
ATOM 727 C C . GLU A 1 91 ? 26.018 -8.520 -29.858 1.00 82.12 91 GLU A C 1
ATOM 729 O O . GLU A 1 91 ? 26.323 -8.584 -28.665 1.00 82.12 91 GLU A O 1
ATOM 734 N N . ILE A 1 92 ? 24.804 -8.115 -30.250 1.00 84.69 92 ILE A N 1
ATOM 735 C CA . ILE A 1 92 ? 23.697 -7.951 -29.298 1.00 84.69 92 ILE A CA 1
ATOM 736 C C . ILE A 1 92 ? 23.284 -9.335 -28.801 1.00 84.69 92 ILE A C 1
ATOM 738 O O . ILE A 1 92 ? 22.952 -10.222 -29.595 1.00 84.69 92 ILE A O 1
ATOM 742 N N . THR A 1 93 ? 23.280 -9.511 -27.480 1.00 87.06 93 THR A N 1
ATOM 743 C CA . THR A 1 93 ? 22.909 -10.769 -26.824 1.00 87.06 93 THR A CA 1
ATOM 744 C C . THR A 1 93 ? 21.491 -10.718 -26.258 1.00 87.06 93 THR A C 1
ATOM 746 O O . THR A 1 93 ? 20.929 -9.646 -26.023 1.00 87.06 93 THR A O 1
ATOM 749 N N . GLY A 1 94 ? 20.914 -11.893 -25.985 1.00 86.56 94 GLY A N 1
ATOM 750 C CA . GLY A 1 94 ? 19.633 -11.991 -25.277 1.00 86.56 94 GLY A CA 1
ATOM 751 C C . GLY A 1 94 ? 19.673 -11.328 -23.897 1.00 86.56 94 GLY A C 1
ATOM 752 O O . GLY A 1 94 ? 18.761 -10.585 -23.562 1.00 86.56 94 GLY A O 1
ATOM 753 N N . GLU A 1 95 ? 20.772 -11.492 -23.153 1.00 87.69 95 GLU A N 1
ATOM 754 C CA . GLU A 1 95 ? 20.953 -10.880 -21.828 1.00 87.69 95 GLU A CA 1
ATOM 755 C C . GLU A 1 95 ? 20.907 -9.344 -21.875 1.00 87.69 95 GLU A C 1
ATOM 757 O O . GLU A 1 95 ? 20.303 -8.716 -21.006 1.00 87.69 95 GLU A O 1
ATOM 762 N N . MET A 1 96 ? 21.499 -8.723 -22.905 1.00 88.06 96 MET A N 1
ATOM 763 C CA . MET A 1 96 ? 21.420 -7.270 -23.092 1.00 88.06 96 MET A CA 1
ATOM 764 C C . MET A 1 96 ? 19.977 -6.818 -23.333 1.00 88.06 96 MET A C 1
ATOM 766 O O . MET A 1 96 ? 19.540 -5.825 -22.755 1.00 88.06 96 MET A O 1
ATOM 770 N N . LEU A 1 97 ? 19.225 -7.546 -24.162 1.00 88.75 97 LEU A N 1
ATOM 771 C CA . LEU A 1 97 ? 17.824 -7.231 -24.447 1.00 88.75 97 LEU A CA 1
ATOM 772 C C . LEU A 1 97 ? 16.919 -7.452 -23.228 1.00 88.75 97 LEU A C 1
ATOM 774 O O . LEU A 1 97 ? 16.004 -6.662 -23.000 1.00 88.75 97 LEU A O 1
ATOM 778 N N . ASP A 1 98 ? 17.186 -8.480 -22.427 1.00 89.69 98 ASP A N 1
ATOM 779 C CA . ASP A 1 98 ? 16.453 -8.734 -21.186 1.00 89.69 98 ASP A CA 1
ATOM 780 C C . ASP A 1 98 ? 16.686 -7.611 -20.168 1.00 89.69 98 ASP A C 1
ATOM 782 O O . ASP A 1 98 ? 15.723 -7.077 -19.616 1.00 89.69 98 ASP A O 1
ATOM 786 N N . PHE A 1 99 ? 17.936 -7.161 -20.009 1.00 88.31 99 PHE A N 1
ATOM 787 C CA . PHE A 1 99 ? 18.267 -5.984 -19.199 1.00 88.31 99 PHE A CA 1
ATOM 788 C C . PHE A 1 99 ? 17.528 -4.725 -19.679 1.00 88.31 99 PHE A C 1
ATOM 790 O O . PHE A 1 99 ? 16.954 -3.984 -18.882 1.00 88.31 99 PHE A O 1
ATOM 797 N N . LEU A 1 100 ? 17.504 -4.480 -20.991 1.00 87.69 100 LEU A N 1
ATOM 798 C CA . LEU A 1 100 ? 16.793 -3.350 -21.589 1.00 87.69 100 LEU A CA 1
ATOM 799 C C . LEU A 1 100 ? 15.285 -3.374 -21.284 1.00 87.69 100 LEU A C 1
ATOM 801 O O . LEU A 1 100 ? 14.703 -2.338 -20.955 1.00 87.69 100 LEU A O 1
ATOM 805 N N . ARG A 1 101 ? 14.652 -4.551 -21.353 1.00 88.06 101 ARG A N 1
ATOM 806 C CA . ARG A 1 101 ? 13.232 -4.729 -21.005 1.00 88.06 101 ARG A CA 1
ATOM 807 C C . ARG A 1 101 ? 12.968 -4.482 -19.531 1.00 88.06 101 ARG A C 1
ATOM 809 O O . ARG A 1 101 ? 11.996 -3.808 -19.199 1.00 88.06 101 ARG A O 1
ATOM 816 N N . GLU A 1 102 ? 13.830 -5.006 -18.663 1.00 89.12 102 GLU A N 1
ATOM 817 C CA . GLU A 1 102 ? 13.754 -4.771 -17.223 1.00 89.12 102 GLU A CA 1
ATOM 818 C C . GLU A 1 102 ? 13.795 -3.267 -16.925 1.00 89.12 102 GLU A C 1
ATOM 820 O O . GLU A 1 102 ? 12.907 -2.752 -16.248 1.00 89.12 102 GLU A O 1
ATOM 825 N N . LYS A 1 103 ? 14.749 -2.53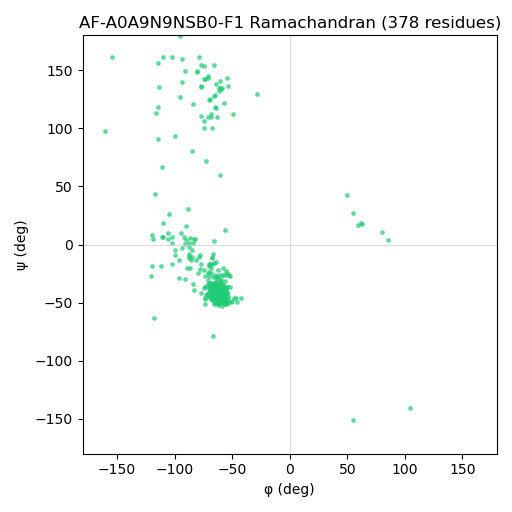8 -17.521 1.00 87.31 103 LYS A N 1
ATOM 826 C CA . LYS A 1 103 ? 14.881 -1.083 -17.345 1.00 87.31 103 LYS A CA 1
ATOM 827 C C . LYS A 1 103 ? 13.721 -0.281 -17.917 1.00 87.31 103 LYS A C 1
ATOM 829 O O . LYS A 1 103 ? 13.283 0.681 -17.290 1.00 87.31 103 LYS A O 1
ATOM 834 N N . SER A 1 104 ? 13.182 -0.690 -19.063 1.00 85.38 104 SER A N 1
ATOM 835 C CA . SER A 1 104 ? 11.973 -0.078 -19.619 1.00 85.38 104 SER A CA 1
ATOM 836 C C . SER A 1 104 ? 10.777 -0.227 -18.671 1.00 85.38 104 SER A C 1
ATOM 838 O O . SER A 1 104 ? 10.038 0.733 -18.456 1.00 85.38 104 SER A O 1
ATOM 840 N N . HIS A 1 105 ? 10.608 -1.399 -18.052 1.00 85.25 105 HIS A N 1
ATOM 841 C CA . HIS A 1 105 ? 9.510 -1.644 -17.119 1.00 85.25 105 HIS A CA 1
ATOM 842 C C . HIS A 1 105 ? 9.702 -0.942 -15.765 1.00 85.25 105 HIS A C 1
ATOM 844 O O . HIS A 1 105 ? 8.740 -0.426 -15.192 1.00 85.25 105 HIS A O 1
ATOM 850 N N . GLU A 1 106 ? 10.944 -0.877 -15.277 1.00 87.69 106 GLU A N 1
ATOM 851 C CA . GLU A 1 106 ? 11.305 -0.284 -13.985 1.00 87.69 106 GLU A CA 1
ATOM 852 C C . GLU A 1 106 ? 10.819 1.167 -13.849 1.00 87.69 106 GLU A C 1
ATOM 854 O O . GLU A 1 106 ? 10.301 1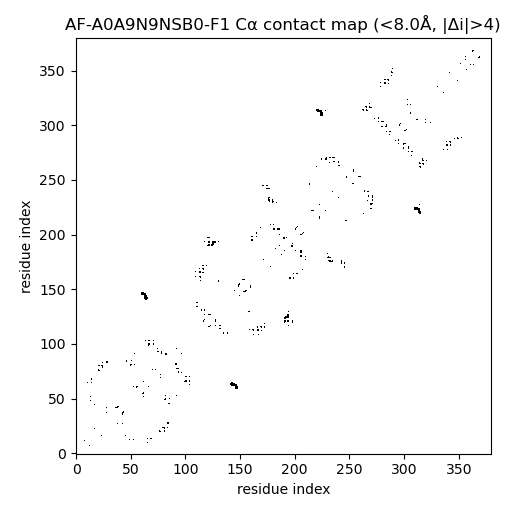.538 -12.796 1.00 87.69 106 GLU A O 1
ATOM 859 N N . HIS A 1 107 ? 10.901 1.970 -14.917 1.00 84.00 107 HIS A N 1
ATOM 860 C CA . HIS A 1 107 ? 10.412 3.353 -14.914 1.00 84.00 107 HIS A CA 1
ATOM 861 C C . HIS A 1 107 ? 8.933 3.456 -14.500 1.00 84.00 107 HIS A C 1
ATOM 863 O O . HIS A 1 107 ? 8.584 4.230 -13.605 1.00 84.00 107 HIS A O 1
ATOM 869 N N . SER A 1 108 ? 8.061 2.667 -15.139 1.00 83.69 108 SER A N 1
ATOM 870 C CA . SER A 1 108 ? 6.615 2.721 -14.892 1.00 83.69 108 SER A CA 1
ATOM 871 C C . SER A 1 108 ? 6.282 2.318 -13.456 1.00 83.69 108 SER A C 1
ATOM 873 O O . SER A 1 108 ? 5.450 2.956 -12.808 1.00 83.69 108 SER A O 1
ATOM 875 N N . GLU A 1 109 ? 6.980 1.313 -12.927 1.00 91.56 109 GLU A N 1
ATOM 876 C CA . GLU A 1 109 ? 6.791 0.869 -11.547 1.00 91.56 109 GLU A CA 1
ATOM 877 C C . GLU A 1 109 ? 7.304 1.905 -10.534 1.00 91.56 109 GLU A C 1
ATOM 879 O O . GLU A 1 109 ? 6.597 2.200 -9.569 1.00 91.56 109 GLU A O 1
ATOM 884 N N . ILE A 1 110 ? 8.466 2.534 -10.762 1.00 93.31 110 ILE A N 1
ATOM 885 C CA . ILE A 1 110 ? 8.958 3.631 -9.907 1.00 93.31 110 ILE A CA 1
ATOM 886 C C . ILE A 1 110 ? 7.938 4.774 -9.864 1.00 93.31 110 ILE A C 1
ATOM 888 O O . ILE A 1 110 ? 7.545 5.211 -8.779 1.00 93.31 110 ILE A O 1
ATOM 892 N N . ALA A 1 111 ? 7.468 5.228 -11.027 1.00 92.75 111 ALA A N 1
ATOM 893 C CA . ALA A 1 111 ? 6.505 6.317 -11.127 1.00 92.75 111 ALA A CA 1
ATOM 894 C C . ALA A 1 111 ? 5.201 6.001 -10.388 1.00 92.75 111 ALA A C 1
ATOM 896 O O . ALA A 1 111 ? 4.727 6.787 -9.568 1.00 92.75 111 ALA A O 1
ATOM 897 N N . LYS A 1 112 ? 4.644 4.812 -10.622 1.00 95.56 112 LYS A N 1
ATOM 898 C CA . LYS A 1 112 ? 3.436 4.308 -9.960 1.00 95.56 112 LYS A CA 1
ATOM 899 C C . LYS A 1 112 ? 3.587 4.275 -8.438 1.00 95.56 112 LYS A C 1
ATOM 901 O O . LYS A 1 112 ? 2.670 4.689 -7.726 1.00 95.56 112 LYS A O 1
ATOM 906 N N . HIS A 1 113 ? 4.732 3.817 -7.932 1.00 97.19 113 HIS A N 1
ATOM 907 C CA . HIS A 1 113 ? 5.013 3.801 -6.497 1.00 97.19 113 HIS A CA 1
ATOM 908 C C . HIS A 1 113 ? 5.117 5.214 -5.918 1.00 97.19 113 HIS A C 1
ATOM 910 O O . HIS A 1 113 ? 4.523 5.483 -4.873 1.00 97.19 113 HIS A O 1
ATOM 916 N N . LEU A 1 114 ? 5.806 6.132 -6.603 1.00 97.50 114 LEU A N 1
ATOM 917 C CA . LEU A 1 114 ? 5.931 7.527 -6.173 1.00 97.50 114 LEU A CA 1
ATOM 918 C C . LEU A 1 114 ? 4.583 8.252 -6.176 1.00 97.50 114 LEU A C 1
ATOM 920 O O . LEU A 1 114 ? 4.216 8.823 -5.152 1.00 97.50 114 LEU A O 1
ATOM 924 N N . PHE A 1 115 ? 3.798 8.168 -7.256 1.00 97.25 115 PHE A N 1
ATOM 925 C CA . PHE A 1 115 ? 2.450 8.745 -7.299 1.00 97.25 115 PHE A CA 1
ATOM 926 C C . PHE A 1 115 ? 1.578 8.202 -6.167 1.00 97.25 115 PHE A C 1
ATOM 928 O O . PHE A 1 115 ? 0.948 8.975 -5.446 1.00 97.25 115 PHE A O 1
ATOM 935 N N . SER A 1 116 ? 1.573 6.880 -5.966 1.00 97.25 116 SER A N 1
ATOM 936 C CA . SER A 1 116 ? 0.823 6.262 -4.872 1.00 97.25 116 SER A CA 1
ATOM 937 C C . SER A 1 116 ? 1.274 6.774 -3.508 1.00 97.25 116 SER A C 1
ATOM 939 O O . SER A 1 116 ? 0.430 6.996 -2.644 1.00 97.25 116 SER A O 1
ATOM 941 N N . PHE A 1 117 ? 2.579 6.952 -3.298 1.00 97.56 117 PHE A N 1
ATOM 942 C CA . PHE A 1 117 ? 3.112 7.475 -2.048 1.00 97.56 117 PHE A CA 1
ATOM 943 C C . PHE A 1 117 ? 2.681 8.928 -1.824 1.00 97.56 117 PHE A C 1
ATOM 945 O O . PHE A 1 117 ? 2.137 9.246 -0.768 1.00 97.56 117 PHE A O 1
ATOM 952 N N . TYR A 1 118 ? 2.843 9.787 -2.833 1.00 97.44 118 TYR A N 1
ATOM 953 C CA . TYR A 1 118 ? 2.511 11.205 -2.732 1.00 97.44 118 TYR A CA 1
ATOM 954 C C . TYR A 1 118 ? 1.026 11.438 -2.494 1.00 97.44 118 TYR A C 1
ATOM 956 O O . TYR A 1 118 ? 0.673 12.142 -1.553 1.00 97.44 118 TYR A O 1
ATOM 964 N N . TYR A 1 119 ? 0.151 10.818 -3.285 1.00 96.56 119 TYR A N 1
ATOM 965 C CA . TYR A 1 119 ? -1.290 11.005 -3.119 1.00 96.56 119 TYR A CA 1
ATOM 966 C C . TYR A 1 119 ? -1.824 10.440 -1.803 1.00 96.56 119 TYR A C 1
ATOM 968 O O . TYR A 1 119 ? -2.778 10.984 -1.256 1.00 96.56 119 TYR A O 1
ATOM 976 N N . LYS A 1 120 ? -1.249 9.341 -1.301 1.00 95.25 120 LYS A N 1
ATOM 977 C CA . LYS A 1 120 ? -1.749 8.687 -0.087 1.00 95.25 120 LYS A CA 1
ATOM 978 C C . LYS A 1 120 ? -1.230 9.346 1.189 1.00 95.25 120 LYS A C 1
ATOM 980 O O . LYS A 1 120 ? -1.972 9.428 2.164 1.00 95.25 120 LYS A O 1
ATOM 985 N N . TRP A 1 121 ? 0.033 9.768 1.198 1.00 95.12 121 TRP A N 1
ATOM 986 C CA . TRP A 1 121 ? 0.731 10.149 2.429 1.00 95.12 121 TRP A CA 1
ATOM 987 C C . TRP A 1 121 ? 1.210 11.595 2.455 1.00 95.12 121 TRP A C 1
ATOM 989 O O . TRP A 1 121 ? 1.496 12.100 3.537 1.00 95.12 121 TRP A O 1
ATOM 999 N N . CYS A 1 122 ? 1.306 12.263 1.306 1.00 96.25 122 CYS A N 1
ATOM 1000 C CA . CYS A 1 122 ? 1.866 13.609 1.217 1.00 96.25 122 CYS A CA 1
ATOM 1001 C C . CYS A 1 122 ? 0.879 14.658 0.696 1.00 96.25 122 CYS A C 1
ATOM 1003 O O . CYS A 1 122 ? 1.280 15.798 0.521 1.00 96.25 122 CYS A O 1
ATOM 1005 N N . ASP A 1 123 ? -0.393 14.326 0.469 1.00 94.38 123 ASP A N 1
ATOM 1006 C CA . ASP A 1 123 ? -1.399 15.232 -0.114 1.00 94.38 123 ASP A CA 1
ATOM 1007 C C . ASP A 1 123 ? -1.557 16.571 0.634 1.00 94.38 123 ASP A C 1
ATOM 1009 O O . ASP A 1 123 ? -1.977 17.573 0.054 1.00 94.38 123 ASP A O 1
ATOM 1013 N N . LYS A 1 124 ? -1.201 16.590 1.922 1.00 93.75 124 LYS A N 1
ATOM 1014 C CA . LYS A 1 124 ? -1.266 17.759 2.806 1.00 93.75 124 LYS A CA 1
ATOM 1015 C C . LYS A 1 124 ? 0.080 18.441 3.065 1.00 93.75 124 LYS A C 1
ATOM 1017 O O . LYS A 1 124 ? 0.103 19.390 3.848 1.00 93.75 124 LYS A O 1
ATOM 1022 N N . THR A 1 125 ? 1.190 17.987 2.478 1.00 95.94 125 THR A N 1
ATOM 1023 C CA . THR A 1 125 ? 2.490 18.646 2.689 1.00 95.94 125 THR A CA 1
ATOM 1024 C C . THR A 1 125 ? 2.581 19.957 1.913 1.00 95.94 125 THR A C 1
ATOM 1026 O O . THR A 1 125 ? 1.949 20.135 0.869 1.00 95.94 125 THR A O 1
ATOM 1029 N N . VAL A 1 126 ? 3.398 20.893 2.402 1.00 94.25 126 VAL A N 1
ATOM 1030 C C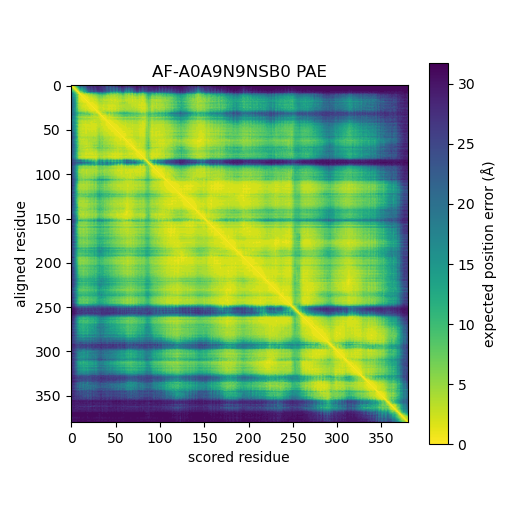A . VAL A 1 126 ? 3.531 22.232 1.794 1.00 94.25 126 VAL A CA 1
ATOM 1031 C C . VAL A 1 126 ? 4.096 22.208 0.369 1.00 94.25 126 VAL A C 1
ATOM 1033 O O . VAL A 1 126 ? 3.811 23.096 -0.431 1.00 94.25 126 VAL A O 1
ATOM 1036 N N . ASP A 1 127 ? 4.898 21.196 0.054 1.00 96.81 127 ASP A N 1
ATOM 1037 C CA . ASP A 1 127 ? 5.647 21.014 -1.188 1.00 96.81 127 ASP A CA 1
ATOM 1038 C C . ASP A 1 127 ? 5.108 19.866 -2.059 1.00 96.81 127 ASP A C 1
ATOM 1040 O O . ASP A 1 127 ? 5.681 19.578 -3.109 1.00 96.81 127 ASP A O 1
ATOM 1044 N N . PHE A 1 128 ? 3.977 19.256 -1.680 1.00 96.19 128 PHE A N 1
ATOM 1045 C CA . PHE A 1 128 ? 3.313 18.172 -2.417 1.00 96.19 128 PHE A CA 1
ATOM 1046 C C . PHE A 1 128 ? 3.198 18.458 -3.916 1.00 96.19 128 PHE A C 1
ATOM 1048 O O . PHE A 1 128 ? 3.566 17.642 -4.761 1.00 96.19 128 PHE A O 1
ATOM 1055 N N . ARG A 1 129 ? 2.706 19.657 -4.246 1.00 96.56 129 ARG A N 1
ATOM 1056 C CA . ARG A 1 129 ? 2.459 20.066 -5.628 1.00 96.56 129 ARG A CA 1
ATOM 1057 C C . ARG A 1 129 ? 3.747 20.156 -6.445 1.00 96.56 129 ARG A C 1
ATOM 1059 O O . ARG A 1 129 ? 3.731 19.756 -7.600 1.00 96.56 129 ARG A O 1
ATOM 1066 N N . ALA A 1 130 ? 4.840 20.626 -5.845 1.00 96.81 130 ALA A N 1
ATOM 1067 C CA . ALA A 1 130 ? 6.126 20.738 -6.528 1.00 96.81 130 ALA A CA 1
ATOM 1068 C C . ALA A 1 130 ? 6.683 19.354 -6.896 1.00 96.81 130 ALA A C 1
ATOM 1070 O O . ALA A 1 130 ? 7.106 19.153 -8.028 1.00 96.81 130 ALA A O 1
ATOM 1071 N N . TYR A 1 131 ? 6.603 18.382 -5.979 1.00 97.06 131 TYR A N 1
ATOM 1072 C CA . TYR A 1 131 ? 6.998 16.996 -6.260 1.00 97.06 131 TYR A CA 1
ATOM 1073 C C . TYR A 1 131 ? 6.112 16.346 -7.328 1.00 97.06 131 TYR A C 1
ATOM 1075 O O . TYR A 1 131 ? 6.603 15.603 -8.172 1.00 97.06 131 TYR A O 1
ATOM 1083 N N . LEU A 1 132 ? 4.803 16.602 -7.302 1.00 96.38 132 LEU A N 1
ATOM 1084 C CA . LEU A 1 132 ? 3.890 16.026 -8.284 1.00 96.38 132 LEU A CA 1
ATOM 1085 C C . LEU A 1 132 ? 4.118 16.600 -9.691 1.00 96.38 132 LEU A C 1
ATOM 1087 O O . LEU A 1 132 ? 4.094 15.847 -10.665 1.00 96.38 132 LEU A O 1
ATOM 1091 N N . GLU A 1 133 ? 4.323 17.915 -9.796 1.00 96.38 133 GLU A N 1
ATOM 1092 C CA . GLU A 1 133 ? 4.612 18.597 -11.062 1.00 96.38 133 GLU A CA 1
ATOM 1093 C C . GLU A 1 133 ? 5.949 18.120 -11.650 1.00 96.38 133 GLU A C 1
ATOM 1095 O O . GLU A 1 133 ? 5.969 17.721 -12.812 1.00 96.38 133 GLU A O 1
ATOM 1100 N N . ASP A 1 134 ? 7.014 18.041 -10.843 1.00 96.25 134 ASP A N 1
ATOM 1101 C CA . ASP A 1 134 ? 8.327 17.534 -11.275 1.00 96.25 134 ASP A CA 1
ATOM 1102 C C . ASP A 1 134 ? 8.262 16.066 -11.735 1.00 96.25 134 ASP A C 1
ATOM 1104 O O . ASP A 1 134 ? 8.736 15.732 -12.823 1.00 96.25 134 ASP A O 1
ATOM 1108 N N . LEU A 1 135 ? 7.580 15.192 -10.980 1.00 95.44 135 LEU A N 1
ATOM 1109 C CA . LEU A 1 135 ? 7.401 13.797 -11.390 1.00 95.44 135 LEU A CA 1
ATOM 1110 C C . LEU A 1 135 ? 6.632 13.703 -12.712 1.00 95.44 135 LEU A C 1
ATOM 1112 O O . LEU A 1 135 ? 7.004 12.925 -13.585 1.00 95.44 135 LEU A O 1
ATOM 1116 N N . THR A 1 136 ? 5.571 14.498 -12.871 1.00 94.75 136 THR A N 1
ATOM 1117 C CA . THR A 1 136 ? 4.757 14.509 -14.096 1.00 94.75 136 THR A CA 1
ATOM 1118 C C . THR A 1 136 ? 5.573 14.987 -15.297 1.00 94.75 136 THR A C 1
ATOM 1120 O O . THR A 1 136 ? 5.527 14.354 -16.348 1.00 94.75 136 THR A O 1
ATOM 1123 N N . GLU A 1 137 ? 6.383 16.035 -15.138 1.00 93.56 137 GLU A N 1
ATOM 1124 C CA . GLU A 1 137 ? 7.282 16.529 -16.186 1.00 93.56 137 GLU A CA 1
ATOM 1125 C C . GLU A 1 137 ? 8.327 15.473 -16.586 1.00 93.56 137 GLU A C 1
ATOM 1127 O O . GLU A 1 137 ? 8.566 15.247 -17.778 1.00 93.56 137 GLU A O 1
ATOM 1132 N N . LYS A 1 138 ? 8.897 14.747 -15.614 1.00 91.81 138 LYS A N 1
ATOM 1133 C CA . LYS A 1 138 ? 9.786 13.604 -15.885 1.00 91.81 138 LYS A CA 1
ATOM 1134 C C . LYS A 1 138 ? 9.078 12.504 -16.681 1.00 91.81 138 LYS A C 1
ATOM 1136 O O . LYS A 1 138 ? 9.674 11.968 -17.613 1.00 91.81 138 LYS A O 1
ATOM 1141 N N . MET A 1 139 ? 7.809 12.208 -16.375 1.00 89.56 139 MET A N 1
ATOM 1142 C CA . MET A 1 139 ? 7.021 11.218 -17.128 1.00 89.56 139 MET A CA 1
ATOM 1143 C C . MET A 1 139 ? 6.758 11.661 -18.571 1.00 89.56 139 MET A C 1
ATOM 1145 O O . MET A 1 139 ? 6.861 10.858 -19.495 1.00 89.56 139 MET A O 1
ATOM 1149 N N . GLU A 1 140 ? 6.416 12.932 -18.783 1.00 90.06 140 GLU A N 1
ATOM 1150 C CA . GLU A 1 140 ? 6.120 13.471 -20.117 1.00 90.06 140 GLU A CA 1
ATOM 1151 C C . GLU A 1 140 ? 7.369 13.565 -21.005 1.00 90.06 140 GLU A C 1
ATOM 1153 O O . GLU A 1 140 ? 7.294 13.384 -22.227 1.00 90.06 140 GLU A O 1
ATOM 1158 N N . SER A 1 141 ? 8.524 13.829 -20.390 1.00 89.69 141 SER A N 1
ATOM 1159 C CA . SER A 1 141 ? 9.815 13.947 -21.071 1.00 89.69 141 SER A CA 1
ATOM 1160 C C . SER A 1 141 ? 10.559 12.620 -21.228 1.00 89.69 141 SER A C 1
ATOM 1162 O O . SER A 1 141 ? 11.519 12.571 -21.998 1.00 89.69 141 SER A O 1
ATOM 1164 N N . LEU A 1 142 ? 10.098 11.535 -20.587 1.00 87.44 142 LEU A N 1
ATOM 1165 C CA . LEU A 1 142 ? 10.773 10.232 -20.561 1.00 87.44 142 LEU A CA 1
ATOM 1166 C C . LEU A 1 142 ? 11.247 9.783 -21.941 1.00 87.44 142 LEU A C 1
ATOM 1168 O O . LEU A 1 142 ? 12.389 9.364 -22.091 1.00 87.44 142 LEU A O 1
ATOM 1172 N N . LYS A 1 143 ? 10.389 9.901 -22.958 1.00 88.38 143 LYS A N 1
ATOM 1173 C CA . LYS A 1 143 ? 10.668 9.442 -24.327 1.00 88.38 143 LYS A CA 1
ATOM 1174 C C . LYS A 1 143 ? 11.991 9.969 -24.899 1.00 88.38 143 LYS A C 1
ATOM 1176 O O . LYS A 1 143 ? 12.569 9.316 -25.764 1.00 88.38 143 LYS A O 1
ATOM 1181 N N . ASP A 1 144 ? 12.444 11.132 -24.432 1.00 89.69 144 ASP A N 1
ATOM 1182 C CA . ASP A 1 144 ? 13.643 11.824 -24.896 1.00 89.69 144 ASP A CA 1
ATOM 1183 C C . ASP A 1 144 ? 14.863 11.619 -23.980 1.00 89.69 144 ASP A C 1
ATOM 1185 O O . ASP A 1 144 ? 15.975 11.972 -24.375 1.00 89.69 144 ASP A O 1
ATOM 1189 N N . VAL A 1 145 ? 14.678 11.017 -22.801 1.00 90.75 145 VAL A N 1
ATOM 1190 C CA . VAL A 1 145 ? 15.730 10.714 -21.818 1.00 90.75 145 VAL A CA 1
ATOM 1191 C C . VAL A 1 145 ? 16.524 9.491 -22.274 1.00 90.75 145 VAL A C 1
ATOM 1193 O O . VAL A 1 145 ? 15.940 8.507 -22.733 1.00 90.75 145 VAL A O 1
ATOM 1196 N N . SER A 1 146 ? 17.855 9.535 -22.167 1.00 91.69 146 SER A N 1
ATOM 1197 C CA . SER A 1 146 ? 18.700 8.374 -22.466 1.00 91.69 146 SER A CA 1
ATOM 1198 C C . SER A 1 146 ? 18.666 7.350 -21.328 1.00 91.69 146 SER A C 1
ATOM 1200 O O . SER A 1 146 ? 18.423 7.704 -20.177 1.00 91.69 146 SER A O 1
ATOM 1202 N N . LEU A 1 147 ? 18.916 6.073 -21.621 1.00 90.19 147 LEU A N 1
ATOM 1203 C CA . LEU A 1 147 ? 18.974 5.035 -20.592 1.00 90.19 147 LEU A CA 1
ATOM 1204 C C . LEU A 1 147 ? 20.067 5.330 -19.550 1.00 90.19 147 LEU A C 1
ATOM 1206 O O . LEU A 1 147 ? 19.845 5.104 -18.364 1.00 90.19 147 LEU A O 1
ATOM 1210 N N . ASP A 1 148 ? 21.218 5.855 -19.970 1.00 90.38 148 ASP A N 1
ATOM 1211 C CA . ASP A 1 148 ? 22.301 6.252 -19.068 1.00 90.38 148 ASP A CA 1
ATOM 1212 C C . ASP A 1 148 ? 21.841 7.350 -18.098 1.00 90.38 148 ASP A C 1
ATOM 1214 O O . ASP A 1 148 ? 21.924 7.161 -16.881 1.00 90.38 148 ASP A O 1
ATOM 1218 N N . ASP A 1 149 ? 21.230 8.423 -18.619 1.00 89.75 149 ASP A N 1
ATOM 1219 C CA . ASP A 1 149 ? 20.662 9.504 -17.803 1.00 89.75 149 ASP A CA 1
ATOM 1220 C C . ASP A 1 149 ? 19.579 8.972 -16.859 1.00 89.75 149 ASP A C 1
ATOM 1222 O O . ASP A 1 149 ? 19.589 9.282 -15.673 1.00 89.75 149 ASP A O 1
ATOM 1226 N N . PHE A 1 150 ? 18.677 8.121 -17.348 1.00 87.81 150 PHE A N 1
ATOM 1227 C CA . PHE A 1 150 ? 17.622 7.503 -16.543 1.00 87.81 150 PHE A CA 1
ATOM 1228 C C . PHE A 1 150 ? 18.178 6.670 -15.378 1.00 87.81 150 PHE A C 1
ATOM 1230 O O . PHE A 1 150 ? 17.629 6.684 -14.274 1.00 87.81 150 PHE A O 1
ATOM 1237 N N . THR A 1 151 ? 19.267 5.931 -15.615 1.00 84.31 151 THR A N 1
ATOM 1238 C CA . THR A 1 151 ? 19.939 5.147 -14.569 1.00 84.31 151 THR A CA 1
ATOM 1239 C C . THR A 1 151 ? 20.807 5.990 -13.639 1.00 84.31 151 THR A C 1
ATOM 1241 O O . THR A 1 151 ? 21.271 5.479 -12.616 1.00 84.31 151 THR A O 1
ATOM 1244 N N . SER A 1 152 ? 21.024 7.266 -13.961 1.00 86.19 152 SER A N 1
ATOM 1245 C CA . SER A 1 152 ? 21.717 8.193 -13.077 1.00 86.19 152 SER A CA 1
ATOM 1246 C C . SER A 1 152 ? 20.843 8.543 -11.871 1.00 86.19 152 SER A C 1
ATOM 1248 O O . SER A 1 152 ? 19.620 8.675 -11.961 1.00 86.19 152 SER A O 1
ATOM 1250 N N . GLN A 1 153 ? 21.481 8.731 -10.717 1.00 74.75 153 GLN A N 1
ATOM 1251 C CA . GLN A 1 153 ? 20.782 9.195 -9.519 1.00 74.75 153 GLN A CA 1
ATOM 1252 C C . GLN A 1 153 ? 20.216 10.615 -9.708 1.00 74.75 153 GLN A C 1
ATOM 1254 O O . GLN A 1 153 ? 19.175 10.945 -9.142 1.00 74.75 153 GLN A O 1
ATOM 1259 N N . ASP A 1 154 ? 20.861 11.424 -10.552 1.00 86.69 154 ASP A N 1
ATOM 1260 C CA . ASP A 1 154 ? 20.513 12.827 -10.776 1.00 86.69 154 ASP A CA 1
ATOM 1261 C C . ASP A 1 154 ? 19.188 12.999 -11.527 1.00 86.69 154 ASP A C 1
ATOM 1263 O O . ASP A 1 154 ? 18.442 13.934 -11.233 1.00 86.69 154 ASP A O 1
ATOM 1267 N N . TYR A 1 155 ? 18.844 12.084 -12.446 1.00 88.69 155 TYR A N 1
ATOM 1268 C CA . TYR A 1 155 ? 17.552 12.127 -13.140 1.00 88.69 155 TYR A CA 1
ATOM 1269 C C . TYR A 1 155 ? 16.383 12.073 -12.160 1.00 88.69 155 TYR A C 1
ATOM 1271 O O . TYR A 1 155 ? 15.376 12.755 -12.353 1.00 88.69 155 TYR A O 1
ATOM 1279 N N . TRP A 1 156 ? 16.529 11.303 -11.084 1.00 91.75 156 TRP A N 1
ATOM 1280 C CA . TRP A 1 156 ? 15.478 11.119 -10.097 1.00 91.75 156 TRP A CA 1
ATOM 1281 C C . TRP A 1 156 ? 15.428 12.203 -9.036 1.00 91.75 156 TRP A C 1
ATOM 1283 O O . TRP A 1 156 ? 14.496 12.175 -8.246 1.00 91.75 156 TRP A O 1
ATOM 1293 N N . LEU A 1 157 ? 16.352 13.165 -8.993 1.00 92.88 157 LEU A N 1
ATOM 1294 C CA . LEU A 1 157 ? 16.249 14.271 -8.041 1.00 92.88 157 LEU A CA 1
ATOM 1295 C C . LEU A 1 157 ? 14.965 15.084 -8.298 1.00 92.88 157 LEU A C 1
ATOM 1297 O O . LEU A 1 157 ? 14.692 15.402 -9.460 1.00 92.88 157 LEU A O 1
ATOM 1301 N N . PRO A 1 158 ? 14.195 15.432 -7.244 1.00 93.06 158 PRO A N 1
ATOM 1302 C CA . PRO A 1 158 ? 14.460 15.227 -5.808 1.00 93.06 158 PRO A CA 1
ATOM 1303 C C . PRO A 1 158 ? 13.850 13.936 -5.202 1.00 93.06 158 PRO A C 1
ATOM 1305 O O . PRO A 1 158 ? 13.809 13.773 -3.984 1.00 93.06 158 PRO A O 1
ATOM 1308 N N . HIS A 1 159 ? 13.327 13.026 -6.019 1.00 95.19 159 HIS A N 1
ATOM 1309 C CA . HIS A 1 159 ? 12.643 11.788 -5.623 1.00 95.19 159 HIS A CA 1
ATOM 1310 C C . HIS A 1 159 ? 13.559 10.642 -5.176 1.00 95.19 159 HIS A C 1
ATOM 1312 O O . HIS A 1 159 ? 13.068 9.691 -4.567 1.00 95.19 159 HIS A O 1
ATOM 1318 N N . ASP A 1 160 ? 14.854 10.693 -5.481 1.00 91.88 160 ASP A N 1
ATOM 1319 C CA . ASP A 1 160 ? 15.821 9.600 -5.298 1.00 91.88 160 ASP A CA 1
ATOM 1320 C C . ASP A 1 160 ? 15.765 8.952 -3.899 1.00 91.88 160 ASP A C 1
ATOM 1322 O O . ASP A 1 160 ? 15.674 7.730 -3.763 1.00 91.88 160 ASP A O 1
ATOM 1326 N N . THR A 1 161 ? 15.710 9.766 -2.844 1.00 90.25 161 THR A N 1
ATOM 1327 C CA . THR A 1 161 ? 15.636 9.302 -1.446 1.00 90.25 161 THR A CA 1
ATOM 1328 C C . THR A 1 161 ? 14.297 8.655 -1.069 1.00 90.25 161 THR A C 1
ATOM 1330 O O . THR A 1 161 ? 14.218 7.916 -0.077 1.00 90.25 161 THR A O 1
ATOM 1333 N N . ILE A 1 162 ? 13.253 8.915 -1.858 1.00 96.12 162 ILE A N 1
ATOM 1334 C CA . ILE A 1 162 ? 11.864 8.502 -1.632 1.00 96.12 162 ILE A CA 1
ATOM 1335 C C . ILE A 1 162 ? 11.551 7.210 -2.388 1.00 96.12 162 ILE A C 1
ATOM 1337 O O . ILE A 1 162 ? 10.740 6.427 -1.899 1.00 96.12 162 ILE A O 1
ATOM 1341 N N . ILE A 1 163 ? 12.211 6.943 -3.522 1.00 95.38 163 ILE A N 1
ATOM 1342 C CA . ILE A 1 163 ? 11.980 5.754 -4.365 1.00 95.38 163 ILE A CA 1
ATOM 1343 C C . ILE A 1 163 ? 12.022 4.459 -3.547 1.00 95.38 163 ILE A C 1
ATOM 1345 O O . ILE A 1 163 ? 11.098 3.650 -3.602 1.00 95.38 163 ILE A O 1
ATOM 1349 N N . GLU A 1 164 ? 13.063 4.276 -2.735 1.00 94.06 164 GLU A N 1
ATOM 1350 C CA . GLU A 1 164 ? 13.219 3.063 -1.925 1.00 94.06 164 GLU A CA 1
ATOM 1351 C C . GLU A 1 164 ? 12.064 2.892 -0.920 1.00 94.06 164 GLU A C 1
ATOM 1353 O O . GLU A 1 164 ? 11.588 1.783 -0.658 1.00 94.06 164 GLU A O 1
ATOM 1358 N N . ILE A 1 165 ? 11.603 4.000 -0.335 1.00 96.00 165 ILE A N 1
ATOM 1359 C CA . ILE A 1 165 ? 10.526 3.995 0.656 1.00 96.00 165 ILE A CA 1
ATOM 1360 C C . ILE A 1 165 ? 9.194 3.734 -0.035 1.00 96.00 165 ILE A C 1
ATOM 1362 O O . ILE A 1 165 ? 8.444 2.874 0.425 1.00 96.00 165 ILE A O 1
ATOM 1366 N N . SER A 1 166 ? 8.915 4.429 -1.141 1.00 97.00 166 SER A N 1
ATOM 1367 C CA . SER A 1 166 ? 7.671 4.292 -1.897 1.00 97.00 166 SER A CA 1
ATOM 1368 C C . SER A 1 166 ? 7.481 2.850 -2.367 1.00 97.00 166 SER A C 1
ATOM 1370 O O . SER A 1 166 ? 6.416 2.281 -2.145 1.00 97.00 166 SER A O 1
ATOM 1372 N N . GLN A 1 167 ? 8.539 2.210 -2.875 1.00 94.75 167 GLN A N 1
ATOM 1373 C CA . GLN A 1 167 ? 8.553 0.789 -3.232 1.00 94.75 167 GLN A CA 1
ATOM 1374 C C . GLN A 1 167 ? 8.215 -0.115 -2.037 1.00 94.75 167 GLN A C 1
ATOM 1376 O O . GLN A 1 167 ? 7.343 -0.979 -2.131 1.00 94.75 167 GLN A O 1
ATOM 1381 N N . LYS A 1 168 ? 8.863 0.096 -0.882 1.00 92.69 168 LYS A N 1
ATOM 1382 C CA . LYS A 1 168 ? 8.646 -0.726 0.324 1.00 92.69 168 LYS A CA 1
ATOM 1383 C C . LYS A 1 168 ? 7.222 -0.643 0.864 1.00 92.69 168 LYS A C 1
ATOM 1385 O O . LYS A 1 168 ? 6.727 -1.630 1.417 1.00 92.69 168 LYS A O 1
ATOM 1390 N N . VAL A 1 169 ? 6.588 0.523 0.753 1.00 95.00 169 VAL A N 1
ATOM 1391 C CA . VAL A 1 169 ? 5.263 0.781 1.339 1.00 95.00 169 VAL A CA 1
ATOM 1392 C C . VAL A 1 169 ? 4.126 0.575 0.347 1.00 95.00 169 VAL A C 1
ATOM 1394 O O . VAL A 1 169 ? 2.976 0.472 0.762 1.00 95.00 169 VAL A O 1
ATOM 1397 N N . TYR A 1 170 ? 4.429 0.459 -0.947 1.00 95.50 170 TYR A N 1
ATOM 1398 C CA . TYR A 1 170 ? 3.429 0.297 -1.999 1.00 95.50 170 TYR A CA 1
ATOM 1399 C C . TYR A 1 170 ? 2.538 -0.939 -1.814 1.00 95.50 170 TYR A C 1
ATOM 1401 O O . TYR A 1 170 ? 1.345 -0.903 -2.121 1.00 95.50 170 TYR A O 1
ATOM 1409 N N . GLN A 1 171 ? 3.091 -2.021 -1.260 1.00 91.38 171 GLN A N 1
ATOM 1410 C CA . GLN A 1 171 ? 2.335 -3.231 -0.914 1.00 91.38 171 GLN A CA 1
ATOM 1411 C C . GLN A 1 171 ? 1.238 -2.988 0.141 1.00 91.38 171 GLN A C 1
ATOM 1413 O O . GLN A 1 171 ? 0.280 -3.748 0.209 1.00 91.38 171 GLN A O 1
ATOM 1418 N N . TYR A 1 172 ? 1.350 -1.917 0.935 1.00 93.75 172 TYR A N 1
ATOM 1419 C CA . TYR A 1 172 ? 0.401 -1.549 1.990 1.00 93.75 172 TYR A CA 1
ATOM 1420 C C . TYR A 1 172 ? -0.542 -0.409 1.585 1.00 93.75 172 TYR A C 1
ATOM 1422 O O . TYR A 1 172 ? -1.290 0.086 2.424 1.00 93.75 172 TYR A O 1
ATOM 1430 N N . ARG A 1 173 ? -0.513 0.045 0.323 1.00 92.25 173 ARG A N 1
ATOM 1431 C CA . ARG A 1 173 ? -1.245 1.246 -0.130 1.00 92.25 173 ARG A CA 1
ATOM 1432 C C . ARG A 1 173 ? -2.758 1.200 0.149 1.00 92.25 173 ARG A C 1
ATOM 1434 O O . ARG A 1 173 ? -3.360 2.240 0.415 1.00 92.25 173 ARG A O 1
ATOM 1441 N N . ASP A 1 174 ? -3.327 -0.005 0.122 1.00 91.75 174 ASP A N 1
ATOM 1442 C CA . ASP A 1 174 ? -4.754 -0.279 0.310 1.00 91.75 174 ASP A CA 1
ATOM 1443 C C . ASP A 1 174 ? -5.055 -0.903 1.691 1.00 91.75 174 ASP A C 1
ATOM 1445 O O . ASP A 1 174 ? -6.197 -1.261 1.964 1.00 91.75 174 ASP A O 1
ATOM 1449 N N . SER A 1 175 ? -4.049 -1.035 2.569 1.00 95.00 175 SER A N 1
ATOM 1450 C CA . SER A 1 175 ? -4.198 -1.652 3.893 1.00 95.00 175 SER A CA 1
ATOM 1451 C C . SER A 1 175 ? -4.717 -0.659 4.929 1.00 95.00 175 SER A C 1
ATOM 1453 O O . SER A 1 175 ? -4.073 0.348 5.246 1.00 95.00 175 SER A O 1
ATOM 1455 N N . GLN A 1 176 ? -5.859 -0.989 5.527 1.00 95.88 176 GLN A N 1
ATOM 1456 C CA . GLN A 1 176 ? -6.461 -0.210 6.600 1.00 95.88 176 GLN A CA 1
ATOM 1457 C C . GLN A 1 176 ? -5.686 -0.363 7.912 1.00 95.88 176 GLN A C 1
ATOM 1459 O O . GLN A 1 176 ? -5.551 0.611 8.652 1.00 95.88 176 GLN A O 1
ATOM 1464 N N . THR A 1 177 ? -5.138 -1.549 8.207 1.00 95.44 177 THR A N 1
ATOM 1465 C CA . THR A 1 177 ? -4.322 -1.748 9.419 1.00 95.44 177 THR A CA 1
ATOM 1466 C C . THR A 1 177 ? -3.038 -0.919 9.373 1.00 95.44 177 THR A C 1
ATOM 1468 O O . THR A 1 177 ? -2.667 -0.288 10.368 1.00 95.44 177 THR A O 1
ATOM 1471 N N . PHE A 1 178 ? -2.393 -0.845 8.206 1.00 96.25 178 PHE A N 1
ATOM 1472 C CA . PHE A 1 178 ? -1.235 0.014 7.986 1.00 96.25 178 PHE A CA 1
ATOM 1473 C C . PHE A 1 178 ? -1.594 1.499 8.133 1.00 96.25 178 PHE A C 1
ATOM 1475 O O . PHE A 1 178 ? -0.905 2.233 8.842 1.00 96.25 178 PHE A O 1
ATOM 1482 N N . GLU A 1 179 ? -2.710 1.942 7.545 1.00 96.00 179 GLU A N 1
ATOM 1483 C CA . GLU A 1 179 ? -3.194 3.321 7.683 1.00 96.00 179 GLU A CA 1
ATOM 1484 C C . GLU A 1 179 ? -3.524 3.688 9.137 1.00 96.00 179 GLU A C 1
ATOM 1486 O O . GLU A 1 179 ? -3.148 4.762 9.613 1.00 96.00 179 GLU A O 1
ATOM 1491 N N . ASN A 1 180 ? -4.175 2.787 9.874 1.00 95.50 180 ASN A N 1
ATOM 1492 C CA . ASN A 1 180 ? -4.443 2.969 11.296 1.00 95.50 180 ASN A CA 1
ATOM 1493 C C . ASN A 1 180 ? -3.139 3.083 12.089 1.00 95.50 180 ASN A C 1
ATOM 1495 O O . ASN A 1 180 ? -3.027 3.929 12.973 1.00 95.50 180 ASN A O 1
ATOM 1499 N N . MET A 1 181 ? -2.136 2.264 11.777 1.00 94.75 181 MET A N 1
ATOM 1500 C CA . MET A 1 181 ? -0.838 2.332 12.442 1.00 94.75 181 MET A CA 1
ATOM 1501 C C . MET A 1 181 ? -0.155 3.686 12.212 1.00 94.75 181 MET A C 1
ATOM 1503 O O . MET A 1 181 ? 0.296 4.284 13.188 1.00 94.75 181 MET A O 1
ATOM 1507 N N . VAL A 1 182 ? -0.165 4.220 10.984 1.00 95.00 182 VAL A N 1
ATOM 1508 C CA . VAL A 1 182 ? 0.366 5.567 10.698 1.00 95.00 182 VAL A CA 1
ATOM 1509 C C . VAL A 1 182 ? -0.363 6.623 11.534 1.00 95.00 182 VAL A C 1
ATOM 1511 O O . VAL A 1 182 ? 0.281 7.360 12.276 1.00 95.00 182 VAL A O 1
ATOM 1514 N N . LYS A 1 183 ? -1.702 6.654 11.485 1.00 93.19 183 LYS A N 1
ATOM 1515 C CA . LYS A 1 183 ? -2.524 7.659 12.190 1.00 93.19 183 LYS A CA 1
ATOM 1516 C C . LYS A 1 183 ? -2.338 7.659 13.707 1.00 93.19 183 LYS A C 1
ATOM 1518 O O . LYS A 1 183 ? -2.490 8.695 14.342 1.00 93.19 183 LYS A O 1
ATOM 1523 N N . ASN A 1 184 ? -2.065 6.498 14.297 1.00 90.69 184 ASN A N 1
ATOM 1524 C CA . ASN A 1 184 ? -1.940 6.372 15.748 1.00 90.69 184 ASN A CA 1
ATOM 1525 C C . ASN A 1 184 ? -0.514 6.620 16.260 1.00 90.69 184 ASN A C 1
ATOM 1527 O O . ASN A 1 184 ? -0.350 6.905 17.444 1.00 90.69 184 ASN A O 1
ATOM 1531 N N . ASN A 1 185 ? 0.508 6.507 15.404 1.00 89.38 185 ASN A N 1
ATOM 1532 C CA . ASN A 1 185 ? 1.913 6.620 15.814 1.00 89.38 185 ASN A CA 1
ATOM 1533 C C . ASN A 1 185 ? 2.624 7.870 15.283 1.00 89.38 185 ASN A C 1
ATOM 1535 O O . ASN A 1 185 ? 3.661 8.249 15.826 1.00 89.38 185 ASN A O 1
ATOM 1539 N N . VAL A 1 186 ? 2.086 8.514 14.248 1.00 92.81 186 VAL A N 1
ATOM 1540 C CA . VAL A 1 186 ? 2.666 9.714 13.640 1.00 92.81 186 VAL A CA 1
ATOM 1541 C C . VAL A 1 186 ? 1.741 10.901 13.878 1.00 92.81 186 VAL A C 1
ATOM 1543 O O . VAL A 1 186 ? 0.528 10.794 13.716 1.00 92.81 186 VAL A O 1
ATOM 1546 N N . LYS A 1 187 ? 2.304 12.047 14.272 1.00 92.19 187 LYS A N 1
ATOM 1547 C CA . LYS A 1 187 ? 1.521 13.269 14.477 1.00 92.19 187 LYS A CA 1
ATOM 1548 C C . LYS A 1 187 ? 1.121 13.877 13.136 1.00 92.19 187 LYS A C 1
ATOM 1550 O O . LYS A 1 187 ? 1.929 13.948 12.212 1.00 92.19 187 LYS A O 1
ATOM 1555 N N . ASP A 1 188 ? -0.091 14.420 13.076 1.00 90.31 188 ASP A N 1
ATOM 1556 C CA . ASP A 1 188 ? -0.595 15.102 11.878 1.00 90.31 188 ASP A CA 1
ATOM 1557 C C . ASP A 1 188 ? 0.291 16.282 11.443 1.00 90.31 188 ASP A C 1
ATOM 1559 O O . ASP A 1 188 ? 0.444 16.517 10.248 1.00 90.31 188 ASP A O 1
ATOM 1563 N N . GLU A 1 189 ? 0.894 17.009 12.391 1.00 90.81 189 GLU A N 1
ATOM 1564 C CA . GLU A 1 189 ? 1.815 18.124 12.112 1.00 90.81 189 GLU A CA 1
ATOM 1565 C C . GLU A 1 189 ? 3.066 17.655 11.355 1.00 90.81 189 GLU A C 1
ATOM 1567 O O . GLU A 1 189 ? 3.487 18.288 10.385 1.00 90.81 189 GLU A O 1
ATOM 1572 N N . ASP A 1 190 ? 3.620 16.507 11.753 1.00 91.31 190 ASP A N 1
ATOM 1573 C CA . ASP A 1 190 ? 4.797 15.921 11.115 1.00 91.31 190 ASP A CA 1
ATOM 1574 C C . ASP A 1 190 ? 4.462 15.480 9.678 1.00 91.31 190 ASP A C 1
ATOM 1576 O O . ASP A 1 190 ? 5.235 15.732 8.750 1.00 91.31 190 ASP A O 1
ATOM 1580 N N . MET A 1 191 ? 3.259 14.931 9.471 1.00 91.12 191 MET A N 1
ATOM 1581 C CA . MET A 1 191 ? 2.734 14.537 8.156 1.00 91.12 191 MET A CA 1
ATOM 1582 C C . MET A 1 191 ? 2.398 15.715 7.225 1.00 91.12 191 MET A C 1
ATOM 1584 O O . MET A 1 191 ? 2.251 15.519 6.022 1.00 91.12 191 MET A O 1
ATOM 1588 N N . GLN A 1 192 ? 2.279 16.938 7.751 1.00 92.44 192 GLN A N 1
ATOM 1589 C CA . GLN A 1 192 ? 1.965 18.155 6.982 1.00 92.44 192 GLN A CA 1
ATOM 1590 C C . GLN A 1 192 ? 3.200 19.007 6.655 1.00 92.44 192 GLN A C 1
ATOM 1592 O O . GLN A 1 192 ? 3.095 20.003 5.941 1.00 92.44 192 GLN A O 1
ATOM 1597 N N . SER A 1 193 ? 4.372 18.630 7.168 1.00 92.81 193 SER A N 1
ATOM 1598 C CA . SER A 1 193 ? 5.604 19.419 7.078 1.00 92.81 193 SER A CA 1
ATOM 1599 C C . SER A 1 193 ? 6.142 19.563 5.646 1.00 92.81 193 SER A C 1
ATOM 1601 O O . SER A 1 193 ? 5.962 20.605 5.029 1.00 92.81 193 SER A O 1
ATOM 1603 N N . ASN A 1 194 ? 6.818 18.549 5.111 1.00 95.62 194 ASN A N 1
ATOM 1604 C CA . ASN A 1 194 ? 7.281 18.474 3.727 1.00 95.62 194 ASN A CA 1
ATOM 1605 C C . ASN A 1 194 ? 7.422 17.004 3.293 1.00 95.62 194 ASN A C 1
ATOM 1607 O O . ASN A 1 194 ? 7.502 16.111 4.142 1.00 95.62 194 ASN A O 1
ATOM 1611 N N . VAL A 1 195 ? 7.456 16.748 1.984 1.00 96.88 195 VAL A N 1
ATOM 1612 C CA . VAL A 1 195 ? 7.499 15.388 1.416 1.00 96.88 195 VAL A CA 1
ATOM 1613 C C . VAL A 1 195 ? 8.701 14.593 1.942 1.00 96.88 195 VAL A C 1
ATOM 1615 O O . VAL A 1 195 ? 8.563 13.422 2.301 1.00 96.88 195 VAL A O 1
ATOM 1618 N N . LEU A 1 196 ? 9.878 15.220 2.024 1.00 95.69 196 LEU A N 1
ATOM 1619 C CA . LEU A 1 196 ? 11.100 14.551 2.473 1.00 95.69 196 LEU A CA 1
ATOM 1620 C C . LEU A 1 196 ? 11.002 14.111 3.941 1.00 95.69 196 LEU A C 1
ATOM 1622 O O . LEU A 1 196 ? 11.407 13.002 4.284 1.00 95.69 196 LEU A O 1
ATOM 1626 N N . ASN A 1 197 ? 10.427 14.942 4.808 1.00 95.12 197 ASN A N 1
ATOM 1627 C CA . ASN A 1 197 ? 10.228 14.612 6.214 1.00 95.12 197 ASN A CA 1
ATOM 1628 C C . ASN A 1 197 ? 9.231 13.458 6.378 1.00 95.12 197 ASN A C 1
ATOM 1630 O O . ASN A 1 197 ? 9.488 12.541 7.156 1.00 95.12 197 ASN A O 1
ATOM 1634 N N . VAL A 1 198 ? 8.149 13.441 5.588 1.00 96.50 198 VAL A N 1
ATOM 1635 C CA . VAL A 1 198 ? 7.232 12.290 5.538 1.00 96.50 198 VAL A CA 1
ATOM 1636 C C . VAL A 1 198 ? 7.997 11.023 5.152 1.00 96.50 198 VAL A C 1
ATOM 1638 O O . VAL A 1 198 ? 7.892 10.008 5.835 1.00 96.50 198 VAL A O 1
ATOM 1641 N N . ALA A 1 199 ? 8.835 11.073 4.117 1.00 96.12 199 ALA A N 1
ATOM 1642 C CA . ALA A 1 199 ? 9.655 9.932 3.718 1.00 96.12 199 ALA A CA 1
ATOM 1643 C C . ALA A 1 199 ? 10.594 9.454 4.851 1.00 96.12 199 ALA A C 1
ATOM 1645 O O . ALA A 1 199 ? 10.661 8.254 5.134 1.00 96.12 199 ALA A O 1
ATOM 1646 N N . ILE A 1 200 ? 11.264 10.370 5.558 1.00 94.94 200 ILE A N 1
ATOM 1647 C CA . ILE A 1 200 ? 12.130 10.048 6.708 1.00 94.94 200 ILE A CA 1
ATOM 1648 C C . ILE A 1 200 ? 11.335 9.345 7.817 1.00 94.94 200 ILE A C 1
ATOM 1650 O O . ILE A 1 200 ? 11.742 8.279 8.278 1.00 94.94 200 ILE A O 1
ATOM 1654 N N . ILE A 1 201 ? 10.164 9.869 8.184 1.00 95.69 201 ILE A N 1
ATOM 1655 C CA . ILE A 1 201 ? 9.277 9.250 9.181 1.00 95.69 201 ILE A CA 1
ATOM 1656 C C . ILE A 1 201 ? 8.887 7.834 8.760 1.00 95.69 201 ILE A C 1
ATOM 1658 O O . ILE A 1 201 ? 8.898 6.905 9.572 1.00 95.69 201 ILE A O 1
ATOM 1662 N N . PHE A 1 202 ? 8.572 7.640 7.480 1.00 96.06 202 PHE A N 1
ATOM 1663 C CA . PHE A 1 202 ? 8.230 6.320 6.975 1.00 96.06 202 PHE A CA 1
ATOM 1664 C C . PHE A 1 202 ? 9.391 5.332 7.096 1.00 96.06 202 PHE A C 1
ATOM 1666 O O . PHE A 1 202 ? 9.197 4.191 7.528 1.00 96.06 202 PHE A O 1
ATOM 1673 N N . ARG A 1 203 ? 10.599 5.785 6.748 1.00 94.12 203 ARG A N 1
ATOM 1674 C CA . ARG A 1 203 ? 11.837 5.005 6.815 1.00 94.12 203 ARG A CA 1
ATOM 1675 C C . ARG A 1 203 ? 12.193 4.609 8.246 1.00 94.12 203 ARG A C 1
ATOM 1677 O O . ARG A 1 203 ? 12.521 3.447 8.474 1.00 94.12 203 ARG A O 1
ATOM 1684 N N . GLU A 1 204 ? 12.152 5.559 9.172 1.00 92.69 204 GLU A N 1
ATOM 1685 C CA . GLU A 1 204 ? 12.692 5.394 10.526 1.00 92.69 204 GLU A CA 1
ATOM 1686 C C . GLU A 1 204 ? 11.665 4.868 11.534 1.00 92.69 204 GLU A C 1
ATOM 1688 O O . GLU A 1 204 ? 12.036 4.188 12.485 1.00 92.69 204 GLU A O 1
ATOM 1693 N N . ILE A 1 205 ? 10.378 5.167 11.341 1.00 93.81 205 ILE A N 1
ATOM 1694 C CA . ILE A 1 205 ? 9.341 4.907 12.347 1.00 93.81 205 ILE A CA 1
ATOM 1695 C C . ILE A 1 205 ? 8.310 3.916 11.809 1.00 93.81 205 ILE A C 1
ATOM 1697 O O . ILE A 1 205 ? 8.179 2.806 12.327 1.00 93.81 205 ILE A O 1
ATOM 1701 N N . VAL A 1 206 ? 7.594 4.294 10.749 1.00 95.38 206 VAL A N 1
ATOM 1702 C CA . VAL A 1 206 ? 6.382 3.590 10.290 1.00 95.38 206 VAL A CA 1
ATOM 1703 C C . VAL A 1 206 ? 6.684 2.149 9.880 1.00 95.38 206 VAL A C 1
ATOM 1705 O O . VAL A 1 206 ? 6.032 1.218 10.351 1.00 95.38 206 VAL A O 1
ATOM 1708 N N . ILE A 1 207 ? 7.691 1.937 9.025 1.00 93.31 207 ILE A N 1
ATOM 1709 C CA . ILE A 1 207 ? 8.012 0.599 8.504 1.00 93.31 207 ILE A CA 1
ATOM 1710 C C . ILE A 1 207 ? 8.451 -0.343 9.632 1.00 93.31 207 ILE A C 1
ATOM 1712 O O . ILE A 1 207 ? 8.049 -1.508 9.658 1.00 93.31 207 ILE A O 1
ATOM 1716 N N . GLU A 1 208 ? 9.280 0.133 10.563 1.00 92.38 208 GLU A N 1
ATOM 1717 C CA . GLU A 1 208 ? 9.778 -0.695 11.662 1.00 92.38 208 GLU A CA 1
ATOM 1718 C C . GLU A 1 208 ? 8.665 -1.030 12.662 1.00 92.38 208 GLU A C 1
ATOM 1720 O O . GLU A 1 208 ? 8.522 -2.187 13.066 1.00 92.38 208 GLU A O 1
ATOM 1725 N N . GLN A 1 209 ? 7.841 -0.046 13.027 1.00 93.62 209 GLN A N 1
ATOM 1726 C CA . GLN A 1 209 ? 6.714 -0.250 13.935 1.00 93.62 209 GLN A CA 1
ATOM 1727 C C . GLN A 1 209 ? 5.662 -1.185 13.344 1.00 93.62 209 GLN A C 1
ATOM 1729 O O . GLN A 1 209 ? 5.173 -2.073 14.048 1.00 93.62 209 GLN A O 1
ATOM 1734 N N . TYR A 1 210 ? 5.351 -1.050 12.053 1.00 94.12 210 TYR A N 1
ATOM 1735 C CA . TYR A 1 210 ? 4.417 -1.957 11.397 1.00 94.12 210 TYR A CA 1
ATOM 1736 C C . TYR A 1 210 ? 4.924 -3.395 11.412 1.00 94.12 210 TYR A C 1
ATOM 1738 O O . TYR A 1 210 ? 4.187 -4.299 11.794 1.00 94.12 210 TYR A O 1
ATOM 1746 N N . LYS A 1 211 ? 6.203 -3.612 11.076 1.00 91.12 211 LYS A N 1
ATOM 1747 C CA . LYS A 1 211 ? 6.820 -4.946 11.117 1.00 91.12 211 LYS A CA 1
ATOM 1748 C C . LYS A 1 211 ? 6.793 -5.542 12.521 1.00 91.12 211 LYS A C 1
ATOM 1750 O O . LYS A 1 211 ? 6.378 -6.685 12.679 1.00 91.12 211 LYS A O 1
ATOM 1755 N N . LYS A 1 212 ? 7.159 -4.759 13.542 1.00 91.94 212 LYS A N 1
ATOM 1756 C CA . LYS A 1 212 ? 7.076 -5.174 14.953 1.00 91.94 212 LYS A CA 1
ATOM 1757 C C . LYS A 1 212 ? 5.653 -5.551 15.359 1.00 91.94 212 LYS A C 1
ATOM 1759 O O . LYS A 1 212 ? 5.463 -6.543 16.058 1.00 91.94 212 LYS A O 1
ATOM 1764 N N . THR A 1 213 ? 4.666 -4.786 14.897 1.00 92.06 213 THR A N 1
ATOM 1765 C CA . THR A 1 213 ? 3.249 -5.082 15.131 1.00 92.06 213 THR A CA 1
ATOM 1766 C C . THR A 1 213 ? 2.864 -6.384 14.436 1.00 92.06 213 THR A C 1
ATOM 1768 O O . THR A 1 213 ? 2.376 -7.292 15.089 1.00 92.06 213 THR A O 1
ATOM 1771 N N . CYS A 1 214 ? 3.174 -6.557 13.151 1.00 90.50 214 CYS A N 1
ATOM 1772 C CA . CYS A 1 214 ? 2.914 -7.809 12.430 1.00 90.50 214 CYS A CA 1
ATOM 1773 C C . CYS A 1 214 ? 3.567 -9.022 13.116 1.00 90.50 214 CYS A C 1
ATOM 1775 O O . CYS A 1 214 ? 2.952 -10.082 13.242 1.00 90.50 214 CYS A O 1
ATOM 1777 N N . ASP A 1 215 ? 4.788 -8.862 13.628 1.00 88.56 215 ASP A N 1
ATOM 1778 C CA . ASP A 1 215 ? 5.489 -9.900 14.378 1.00 88.56 215 ASP A CA 1
ATOM 1779 C C . ASP A 1 215 ? 4.819 -10.231 15.718 1.00 88.56 215 ASP A C 1
ATOM 1781 O O . ASP A 1 215 ? 4.811 -11.400 16.115 1.00 88.56 215 ASP A O 1
ATOM 1785 N N . SER A 1 216 ? 4.221 -9.255 16.410 1.00 89.62 216 SER A N 1
ATOM 1786 C CA . SER A 1 216 ? 3.508 -9.503 17.671 1.00 89.62 216 SER A CA 1
ATOM 1787 C C . SER A 1 216 ? 2.284 -10.405 17.466 1.00 89.62 216 SER A C 1
ATOM 1789 O O . SER A 1 216 ? 2.012 -11.268 18.306 1.00 89.62 216 SER A O 1
ATOM 1791 N N . TYR A 1 217 ? 1.629 -10.324 16.300 1.00 90.19 217 TYR A N 1
ATOM 1792 C CA . TYR A 1 217 ? 0.501 -11.188 15.925 1.00 90.19 217 TYR A CA 1
ATOM 1793 C C . TYR A 1 217 ? 0.885 -12.663 15.719 1.00 90.19 217 TYR A C 1
ATOM 1795 O O . TYR A 1 217 ? 0.010 -13.531 15.719 1.00 90.19 217 TYR A O 1
ATOM 1803 N N . LYS A 1 218 ? 2.180 -13.012 15.680 1.00 85.31 218 LYS A N 1
ATOM 1804 C CA . LYS A 1 218 ? 2.617 -14.419 15.804 1.00 85.31 218 LYS A CA 1
ATOM 1805 C C . LYS A 1 218 ? 2.215 -15.028 17.154 1.00 85.31 218 LYS A C 1
ATOM 1807 O O . LYS A 1 218 ? 1.957 -16.229 17.228 1.00 85.31 218 LYS A O 1
ATOM 1812 N N . ASN A 1 219 ? 2.138 -14.197 18.194 1.00 88.00 219 ASN A N 1
ATOM 1813 C CA . ASN A 1 219 ? 1.674 -14.534 19.540 1.00 88.00 219 ASN A CA 1
ATOM 1814 C C . ASN A 1 219 ? 0.406 -13.739 19.887 1.00 88.00 219 ASN A C 1
ATOM 1816 O O . ASN A 1 219 ? 0.288 -13.197 20.989 1.00 88.00 219 ASN A O 1
ATOM 1820 N N . TRP A 1 220 ? -0.530 -13.656 18.935 1.00 90.69 220 TRP A N 1
ATOM 1821 C CA . TRP A 1 220 ? -1.745 -12.841 19.030 1.00 90.69 220 TRP A CA 1
ATOM 1822 C C . TRP A 1 220 ? -2.576 -13.089 20.294 1.00 90.69 220 TRP A C 1
ATOM 1824 O O . TRP A 1 220 ? -3.254 -12.179 20.761 1.00 90.69 220 TRP A O 1
ATOM 1834 N N . GLN A 1 221 ? -2.485 -14.284 20.887 1.00 91.31 221 GLN A N 1
ATOM 1835 C CA . GLN A 1 221 ? -3.164 -14.632 22.136 1.00 91.31 221 GLN A CA 1
ATOM 1836 C C . GLN A 1 221 ? -2.794 -13.686 23.282 1.00 91.31 221 GLN A C 1
ATOM 1838 O O . GLN A 1 221 ? -3.577 -13.492 24.194 1.00 91.31 221 GLN A O 1
ATOM 1843 N N . ASN A 1 222 ? -1.615 -13.065 23.241 1.00 92.06 222 ASN A N 1
ATOM 1844 C CA . ASN A 1 222 ? -1.156 -12.159 24.291 1.00 92.06 222 ASN A CA 1
ATOM 1845 C C . ASN A 1 222 ? -1.477 -10.684 24.018 1.00 92.06 222 ASN A C 1
ATOM 1847 O O . ASN A 1 222 ? -1.174 -9.845 24.872 1.00 92.06 222 ASN A O 1
ATOM 1851 N N . ILE A 1 223 ? -2.073 -10.354 22.870 1.00 93.69 223 ILE A N 1
ATOM 1852 C CA . ILE A 1 223 ? -2.415 -8.975 22.507 1.00 93.69 223 ILE A CA 1
ATOM 1853 C C . ILE A 1 223 ? -3.669 -8.545 23.273 1.00 93.69 223 ILE A C 1
ATOM 1855 O O . ILE A 1 223 ? -4.639 -9.300 23.382 1.00 93.69 223 ILE A O 1
ATOM 1859 N N . ASN A 1 224 ? -3.641 -7.329 23.819 1.00 94.38 224 ASN A N 1
ATOM 1860 C CA . ASN A 1 224 ? -4.788 -6.746 24.511 1.00 94.38 224 ASN A CA 1
ATOM 1861 C C . ASN A 1 224 ? -5.864 -6.313 23.505 1.00 94.38 224 ASN A C 1
ATOM 1863 O O . ASN A 1 224 ? -5.570 -5.745 22.455 1.00 94.38 224 ASN A O 1
ATOM 1867 N N . CYS A 1 225 ? -7.134 -6.496 23.861 1.00 92.38 225 CYS A N 1
ATOM 1868 C CA . CYS A 1 225 ? -8.265 -6.059 23.047 1.00 92.38 225 CYS A CA 1
ATOM 1869 C C . CYS A 1 225 ? -8.281 -4.537 22.850 1.00 92.38 225 CYS A C 1
ATOM 1871 O O . CYS A 1 225 ? -8.718 -4.072 21.803 1.00 92.38 225 CYS A O 1
ATOM 1873 N N . SER A 1 226 ? -7.823 -3.759 23.835 1.00 91.38 226 SER A N 1
ATOM 1874 C CA . SER A 1 226 ? -7.704 -2.297 23.735 1.00 91.38 226 SER A CA 1
ATOM 1875 C C . SER A 1 226 ? -6.742 -1.874 22.619 1.00 91.38 226 SER A C 1
ATOM 1877 O O . SER A 1 226 ? -7.123 -1.098 21.745 1.00 91.38 226 SER A O 1
ATOM 1879 N N . GLU A 1 227 ? -5.542 -2.452 22.595 1.00 92.56 227 GLU A N 1
ATOM 1880 C CA . GLU A 1 227 ? -4.535 -2.253 21.546 1.00 92.56 227 GLU A CA 1
ATOM 1881 C C . GLU A 1 227 ? -5.054 -2.719 20.178 1.00 92.56 227 GLU A C 1
ATOM 1883 O O . GLU A 1 227 ? -5.026 -1.974 19.196 1.00 92.56 227 GLU A O 1
ATOM 1888 N N . ALA A 1 228 ? -5.615 -3.929 20.118 1.00 93.62 228 ALA A N 1
ATOM 1889 C CA . ALA A 1 228 ? -6.128 -4.489 18.877 1.00 93.62 228 ALA A CA 1
ATOM 1890 C C . ALA A 1 228 ? -7.307 -3.682 18.302 1.00 93.62 228 ALA A C 1
ATOM 1892 O O . ALA A 1 228 ? -7.409 -3.555 17.087 1.00 93.62 228 ALA A O 1
ATOM 1893 N N . ARG A 1 229 ? -8.167 -3.069 19.131 1.00 92.19 229 ARG A N 1
ATOM 1894 C CA . ARG A 1 229 ? -9.259 -2.189 18.660 1.00 92.19 229 ARG A CA 1
ATOM 1895 C C . ARG A 1 229 ? -8.765 -0.962 17.917 1.00 92.19 229 ARG A C 1
ATOM 1897 O O . ARG A 1 229 ? -9.440 -0.512 16.998 1.00 92.19 229 ARG A O 1
ATOM 1904 N N . ILE A 1 230 ? -7.627 -0.418 18.329 1.00 92.50 230 ILE A N 1
ATOM 1905 C CA . ILE A 1 230 ? -7.024 0.752 17.692 1.00 92.50 230 ILE A CA 1
ATOM 1906 C C . ILE A 1 230 ? -6.434 0.351 16.334 1.00 92.50 230 ILE A C 1
ATOM 1908 O O . ILE A 1 230 ? -6.644 1.042 15.339 1.00 92.50 230 ILE A O 1
ATOM 1912 N N . PHE A 1 231 ? -5.749 -0.793 16.286 1.00 94.94 231 PHE A N 1
ATOM 1913 C CA . PHE A 1 231 ? -5.114 -1.309 15.074 1.00 94.94 231 PHE A CA 1
ATOM 1914 C C . PHE A 1 231 ? -6.128 -1.805 14.027 1.00 94.94 231 PHE A C 1
ATOM 1916 O O . PHE A 1 231 ? -6.014 -1.467 12.851 1.00 94.94 231 PHE A O 1
ATOM 1923 N N . TRP A 1 232 ? -7.166 -2.532 14.455 1.00 94.94 232 TRP A N 1
ATOM 1924 C CA . TRP A 1 232 ? -8.209 -3.100 13.585 1.00 94.94 232 TRP A CA 1
ATOM 1925 C C . TRP A 1 232 ? -9.419 -2.180 13.366 1.00 94.94 232 TRP A C 1
ATOM 1927 O O . TRP A 1 232 ? -10.494 -2.624 12.958 1.00 94.94 232 TRP A O 1
ATOM 1937 N N . LYS A 1 233 ? -9.283 -0.891 13.681 1.00 93.75 233 LYS A N 1
ATOM 1938 C CA . LYS A 1 233 ? -10.371 0.078 13.567 1.00 93.75 233 LYS A CA 1
ATOM 1939 C C . LYS A 1 233 ? -10.872 0.187 12.120 1.00 93.75 233 LYS A C 1
ATOM 1941 O O . LYS A 1 233 ? -10.078 0.199 11.188 1.00 93.75 233 LYS A O 1
ATOM 1946 N N . ASP A 1 234 ? -12.188 0.315 11.954 1.00 92.12 234 ASP A N 1
ATOM 1947 C CA . ASP A 1 234 ? -12.855 0.526 10.659 1.00 92.12 234 ASP A CA 1
ATOM 1948 C C . ASP A 1 234 ? -12.653 -0.616 9.636 1.00 92.12 234 ASP A C 1
ATOM 1950 O O . ASP A 1 234 ? -12.906 -0.436 8.448 1.00 92.12 234 ASP A O 1
ATOM 1954 N N . ILE A 1 235 ? -12.258 -1.810 10.097 1.00 93.00 235 ILE A N 1
ATOM 1955 C CA . ILE A 1 235 ? -12.101 -3.010 9.264 1.00 93.00 235 ILE A CA 1
ATOM 1956 C C . ILE A 1 235 ? -13.367 -3.861 9.325 1.00 93.00 235 ILE A C 1
ATOM 1958 O O . ILE A 1 235 ? -13.852 -4.217 10.404 1.00 93.00 235 ILE A O 1
ATOM 1962 N N . SER A 1 236 ? -13.905 -4.199 8.153 1.00 89.12 236 SER A N 1
ATOM 1963 C CA . SER A 1 236 ? -15.048 -5.098 8.032 1.00 89.12 236 SER A CA 1
ATOM 1964 C C . SER A 1 236 ? -14.632 -6.560 8.186 1.00 89.12 236 SER A C 1
ATOM 1966 O O . SER A 1 236 ? -13.474 -6.937 8.000 1.00 89.12 236 SER A O 1
ATOM 1968 N N . LYS A 1 237 ? -15.614 -7.419 8.470 1.00 87.31 237 LYS A N 1
ATOM 1969 C CA . LYS A 1 237 ? -15.416 -8.869 8.557 1.00 87.31 237 LYS A CA 1
ATOM 1970 C C . LYS A 1 237 ? -14.774 -9.443 7.286 1.00 87.31 237 LYS A C 1
ATOM 1972 O O . LYS A 1 237 ? -13.888 -10.286 7.365 1.00 87.31 237 LYS A O 1
ATOM 1977 N N . GLU A 1 238 ? -15.200 -8.967 6.121 1.00 87.44 238 GLU A N 1
ATOM 1978 C CA . GLU A 1 238 ? -14.728 -9.431 4.814 1.00 87.44 238 GLU A CA 1
ATOM 1979 C C . GLU A 1 238 ? -13.277 -9.010 4.532 1.00 87.44 238 GLU A C 1
ATOM 1981 O O . GLU A 1 238 ? -12.590 -9.665 3.752 1.00 87.44 238 GLU A O 1
ATOM 1986 N N . GLN A 1 239 ? -12.798 -7.944 5.180 1.00 90.31 239 GLN A N 1
ATOM 1987 C CA . GLN A 1 239 ? -11.448 -7.408 5.001 1.00 90.31 239 GLN A CA 1
ATOM 1988 C C . GLN A 1 239 ? -10.403 -8.074 5.909 1.00 90.31 239 GLN A C 1
ATOM 1990 O O . GLN A 1 239 ? -9.219 -8.038 5.582 1.00 90.31 239 GLN A O 1
ATOM 1995 N N . VAL A 1 240 ? -10.809 -8.718 7.013 1.00 91.00 240 VAL A N 1
ATOM 1996 C CA . VAL A 1 240 ? -9.881 -9.296 8.010 1.00 91.00 240 VAL A CA 1
ATOM 1997 C C . VAL A 1 240 ? -8.856 -10.237 7.379 1.00 91.00 240 VAL A C 1
ATOM 1999 O O . VAL A 1 240 ? -7.663 -10.121 7.649 1.00 91.00 240 VAL A O 1
ATOM 2002 N N . VAL A 1 241 ? -9.304 -11.169 6.533 1.00 88.75 241 VAL A N 1
ATOM 2003 C CA . VAL A 1 241 ? -8.409 -12.157 5.909 1.00 88.75 241 VAL A CA 1
ATOM 2004 C C . VAL A 1 241 ? -7.401 -11.474 4.990 1.00 88.75 241 VAL A C 1
ATOM 2006 O O . VAL A 1 241 ? -6.216 -11.785 5.057 1.00 88.75 241 VAL A O 1
ATOM 2009 N N . HIS A 1 242 ? -7.858 -10.511 4.191 1.00 89.50 242 HIS A N 1
ATOM 2010 C CA . HIS A 1 242 ? -7.002 -9.769 3.272 1.00 89.50 242 HIS A CA 1
ATOM 2011 C C . HIS A 1 242 ? -5.924 -8.963 4.012 1.00 89.50 242 HIS A C 1
ATOM 2013 O O . HIS A 1 242 ? -4.752 -9.014 3.653 1.00 89.50 242 HIS A O 1
ATOM 2019 N N . GLU A 1 243 ? -6.287 -8.278 5.096 1.00 92.88 243 GLU A N 1
ATOM 2020 C CA . GLU A 1 243 ? -5.328 -7.541 5.929 1.00 92.88 243 GLU A CA 1
ATOM 2021 C C . GLU A 1 243 ? -4.301 -8.480 6.578 1.00 92.88 243 GLU A C 1
ATOM 2023 O O . GLU A 1 243 ? -3.107 -8.185 6.587 1.00 92.88 243 GLU A O 1
ATOM 2028 N N . LEU A 1 244 ? -4.729 -9.653 7.058 1.00 89.88 244 LEU A N 1
ATOM 2029 C CA . LEU A 1 244 ? -3.811 -10.660 7.599 1.00 89.88 244 LEU A CA 1
ATOM 2030 C C . LEU A 1 244 ? -2.848 -11.213 6.536 1.00 89.88 244 LEU A C 1
ATOM 2032 O O . LEU A 1 244 ? -1.691 -11.493 6.857 1.00 89.88 244 LEU A O 1
ATOM 2036 N N . GLU A 1 245 ? -3.295 -11.365 5.287 1.00 87.38 245 GLU A N 1
ATOM 2037 C CA . GLU A 1 245 ? -2.438 -11.749 4.157 1.00 87.38 245 GLU A CA 1
ATOM 2038 C C . GLU A 1 245 ? -1.392 -10.670 3.860 1.00 87.38 245 GLU A C 1
ATOM 2040 O O . GLU A 1 245 ? -0.212 -10.989 3.709 1.00 87.38 245 GLU A O 1
ATOM 2045 N N . ILE A 1 246 ? -1.788 -9.395 3.870 1.00 89.12 246 ILE A N 1
ATOM 2046 C CA . ILE A 1 246 ? -0.863 -8.265 3.724 1.00 89.12 246 ILE A CA 1
ATOM 2047 C C . ILE A 1 246 ? 0.176 -8.259 4.857 1.00 89.12 246 ILE A C 1
ATOM 2049 O O . ILE A 1 246 ? 1.368 -8.094 4.603 1.00 89.12 246 ILE A O 1
ATOM 2053 N N . MET A 1 247 ? -0.249 -8.477 6.107 1.00 88.75 247 MET A N 1
ATOM 2054 C CA . MET A 1 247 ? 0.655 -8.575 7.263 1.00 88.75 247 MET A CA 1
ATOM 2055 C C . MET A 1 247 ? 1.620 -9.768 7.168 1.00 88.75 247 MET A C 1
ATOM 2057 O O . MET A 1 247 ? 2.705 -9.730 7.749 1.00 88.75 247 MET A O 1
ATOM 2061 N N . ALA A 1 248 ? 1.235 -10.843 6.471 1.00 82.19 248 ALA A N 1
ATOM 2062 C CA . ALA A 1 248 ? 2.087 -12.010 6.250 1.00 82.19 248 ALA A CA 1
ATOM 2063 C C . ALA A 1 248 ? 3.274 -11.707 5.327 1.00 82.19 248 ALA A C 1
ATOM 2065 O O . ALA A 1 248 ? 4.382 -12.203 5.555 1.00 82.19 248 ALA A O 1
ATOM 2066 N N . GLY A 1 249 ? 3.022 -10.923 4.274 1.00 77.81 249 GLY A N 1
ATOM 2067 C CA . GLY A 1 249 ? 3.932 -10.769 3.142 1.00 77.81 249 GLY A CA 1
ATOM 2068 C C . GLY A 1 249 ? 4.299 -12.112 2.489 1.00 77.81 249 GLY A C 1
ATOM 2069 O O . GLY A 1 249 ? 3.550 -13.089 2.551 1.00 77.81 249 GLY A O 1
ATOM 2070 N N . ASP A 1 250 ? 5.498 -12.187 1.903 1.00 61.25 250 ASP A N 1
ATOM 2071 C CA . ASP A 1 250 ? 6.023 -13.396 1.234 1.00 61.25 250 ASP A CA 1
ATOM 2072 C C . ASP A 1 250 ? 6.323 -14.553 2.197 1.00 61.25 250 ASP A C 1
ATOM 2074 O O . ASP A 1 250 ? 6.413 -15.730 1.821 1.00 61.25 250 ASP A O 1
ATOM 2078 N N . ALA A 1 251 ? 6.488 -14.232 3.479 1.00 57.47 251 ALA A N 1
ATOM 2079 C CA . ALA A 1 251 ? 6.625 -15.232 4.508 1.00 57.47 251 ALA A CA 1
ATOM 2080 C C . ALA A 1 251 ? 5.241 -15.835 4.755 1.00 57.47 251 ALA A C 1
ATOM 2082 O O . ALA A 1 251 ? 4.421 -15.283 5.480 1.00 57.47 251 ALA A O 1
ATOM 2083 N N . SER A 1 252 ? 4.999 -17.014 4.179 1.00 52.59 252 SER A N 1
ATOM 2084 C CA . SER A 1 252 ? 3.858 -17.892 4.488 1.00 52.59 252 SER A CA 1
ATOM 2085 C C . SER A 1 252 ? 3.845 -18.348 5.965 1.00 52.59 252 SER A C 1
ATOM 2087 O O . SER A 1 252 ? 3.905 -19.538 6.280 1.00 52.59 252 SER A O 1
ATOM 2089 N N . LEU A 1 253 ? 3.770 -17.403 6.904 1.00 47.94 253 LEU A N 1
ATOM 2090 C CA . LEU A 1 253 ? 3.716 -17.598 8.352 1.00 47.94 253 LEU A CA 1
ATOM 2091 C C . LEU A 1 253 ? 2.401 -18.261 8.791 1.00 47.94 253 LEU A C 1
ATOM 2093 O O . LEU A 1 253 ? 2.312 -18.785 9.899 1.00 47.94 253 LEU A O 1
ATOM 2097 N N . TYR A 1 254 ? 1.419 -18.344 7.893 1.00 51.53 254 TYR A N 1
ATOM 2098 C CA . TYR A 1 254 ? 0.069 -18.836 8.167 1.00 51.53 254 TYR A CA 1
ATOM 2099 C C . TYR A 1 254 ? -0.207 -20.249 7.635 1.00 51.53 254 TYR A C 1
ATOM 2101 O O . TYR A 1 254 ? -1.348 -20.641 7.421 1.00 51.53 254 TYR A O 1
ATOM 2109 N N . ARG A 1 255 ? 0.821 -21.094 7.478 1.00 48.75 255 ARG A N 1
ATOM 2110 C CA . ARG A 1 255 ? 0.650 -22.480 6.986 1.00 48.75 255 ARG A CA 1
ATOM 2111 C C . ARG A 1 255 ? -0.147 -23.424 7.918 1.00 48.75 255 ARG A C 1
ATOM 2113 O O . ARG A 1 255 ? -0.292 -24.603 7.603 1.00 48.75 255 ARG A O 1
ATOM 2120 N N . ARG A 1 256 ? -0.686 -22.949 9.050 1.00 52.75 256 ARG A N 1
ATOM 2121 C CA . ARG A 1 256 ? -1.555 -23.722 9.961 1.00 52.75 256 ARG A CA 1
ATOM 2122 C C . ARG A 1 256 ? -2.970 -23.133 9.984 1.00 52.75 256 ARG A C 1
ATOM 2124 O O . ARG A 1 256 ? -3.253 -22.299 10.840 1.00 52.75 256 ARG A O 1
ATOM 2131 N N . ARG A 1 257 ? -3.854 -23.629 9.103 1.00 52.53 257 ARG A N 1
ATOM 2132 C CA . ARG A 1 257 ? -5.268 -23.194 8.968 1.00 52.53 257 ARG A CA 1
ATOM 2133 C C . ARG A 1 257 ? -5.974 -22.978 10.311 1.00 52.53 257 ARG A C 1
ATOM 2135 O O . ARG A 1 257 ? -6.549 -21.931 10.541 1.00 52.53 257 ARG A O 1
ATOM 2142 N N . GLN A 1 258 ? -5.817 -23.912 11.248 1.00 52.09 258 GLN A N 1
ATOM 2143 C CA . GLN A 1 258 ? -6.549 -23.873 12.516 1.00 52.09 258 GLN A CA 1
ATOM 2144 C C . GLN A 1 258 ? -6.185 -22.681 13.426 1.00 52.09 258 GLN A C 1
ATOM 2146 O O . GLN A 1 258 ? -7.052 -22.153 14.102 1.00 52.09 258 GLN A O 1
ATOM 2151 N N . LYS A 1 259 ? -4.925 -22.208 13.420 1.00 60.44 259 LYS A N 1
ATOM 2152 C CA . LYS A 1 259 ? -4.529 -21.007 14.190 1.00 60.44 259 LYS A CA 1
ATOM 2153 C C . LYS A 1 259 ? -4.944 -19.700 13.509 1.00 60.44 259 LYS A C 1
ATOM 2155 O O . LYS A 1 259 ? -4.980 -18.666 14.171 1.00 60.44 259 LYS A O 1
ATOM 2160 N N . GLN A 1 260 ? -5.181 -19.750 12.199 1.00 67.44 260 GLN A N 1
ATOM 2161 C CA . GLN A 1 260 ? -5.654 -18.617 11.414 1.00 67.44 260 GLN A CA 1
ATOM 2162 C C . GLN A 1 260 ? -7.150 -18.405 11.658 1.00 67.44 260 GLN A C 1
ATOM 2164 O O . GLN A 1 260 ? -7.554 -17.273 11.896 1.00 67.44 260 GLN A O 1
ATOM 2169 N N . ASP A 1 261 ? -7.932 -19.486 11.715 1.00 80.00 261 ASP A N 1
ATOM 2170 C CA . ASP A 1 261 ? -9.374 -19.422 11.975 1.00 80.00 261 ASP A CA 1
ATOM 2171 C C . ASP A 1 261 ? -9.678 -18.776 13.342 1.00 80.00 261 ASP A C 1
ATOM 2173 O O . ASP A 1 261 ? -10.479 -17.847 13.420 1.00 80.00 261 ASP A O 1
ATOM 2177 N N . ASP A 1 262 ? -8.976 -19.179 14.410 1.00 86.38 262 ASP A N 1
ATOM 2178 C CA . ASP A 1 262 ? -9.175 -18.614 15.757 1.00 86.38 262 ASP A CA 1
ATOM 2179 C C . ASP A 1 262 ? -8.835 -17.113 15.835 1.00 86.38 262 ASP A C 1
ATOM 2181 O O . ASP A 1 262 ? -9.537 -16.338 16.495 1.00 86.38 262 ASP A O 1
ATOM 2185 N N . LEU A 1 263 ? -7.769 -16.686 15.147 1.00 89.75 263 LEU A N 1
ATOM 2186 C CA . LEU A 1 263 ? -7.383 -15.276 15.070 1.00 89.75 263 LEU A CA 1
ATOM 2187 C C . LEU A 1 263 ? -8.422 -14.467 14.289 1.00 89.75 263 LEU A C 1
ATOM 2189 O O . LEU A 1 263 ? -8.850 -13.415 14.761 1.00 89.75 263 LEU A O 1
ATOM 2193 N N . VAL A 1 264 ? -8.856 -14.971 13.129 1.00 90.50 264 VAL A N 1
ATOM 2194 C CA . VAL A 1 264 ? -9.890 -14.332 12.306 1.00 90.50 264 VAL A CA 1
ATOM 2195 C C . VAL A 1 264 ? -11.156 -14.130 13.134 1.00 90.50 264 VAL A C 1
ATOM 2197 O O . VAL A 1 264 ? -11.625 -13.000 13.244 1.00 90.50 264 VAL A O 1
ATOM 2200 N N . PHE A 1 265 ? -11.654 -15.171 13.810 1.00 89.62 265 PHE A N 1
ATOM 2201 C CA . PHE A 1 265 ? -12.827 -15.039 14.678 1.00 89.62 265 PHE A CA 1
ATOM 2202 C C . PHE A 1 265 ? -12.618 -14.020 15.799 1.00 89.62 265 PHE A C 1
ATOM 2204 O O . PHE A 1 265 ? -13.515 -13.229 16.081 1.00 89.62 265 PHE A O 1
ATOM 2211 N N . SER A 1 266 ? -11.443 -14.002 16.429 1.00 92.50 266 SER A N 1
ATOM 2212 C CA . SER A 1 266 ? -11.145 -13.052 17.506 1.00 92.50 266 SER A CA 1
ATOM 2213 C C . SER A 1 266 ? -11.171 -11.599 17.013 1.00 92.50 266 SER A C 1
ATOM 2215 O O . SER A 1 266 ? -11.736 -10.735 17.685 1.00 92.50 266 SER A O 1
ATOM 2217 N N . ILE A 1 267 ? -10.637 -11.328 15.819 1.00 92.94 267 ILE A N 1
ATOM 2218 C CA . ILE A 1 267 ? -10.678 -9.998 15.191 1.00 92.94 267 ILE A CA 1
ATOM 2219 C C . ILE A 1 267 ? -12.111 -9.629 14.773 1.00 92.94 267 ILE A C 1
ATOM 2221 O O . ILE A 1 267 ? -12.560 -8.509 15.014 1.00 92.94 267 ILE A O 1
ATOM 2225 N N . GLU A 1 268 ? -12.871 -10.568 14.206 1.00 91.69 268 GLU A N 1
ATOM 2226 C CA . GLU A 1 268 ? -14.282 -10.344 13.869 1.00 91.69 268 GLU A CA 1
ATOM 2227 C C . GLU A 1 268 ? -15.109 -9.987 15.112 1.00 91.69 268 GLU A C 1
ATOM 2229 O O . GLU A 1 268 ? -15.900 -9.041 15.098 1.00 91.69 268 GLU A O 1
ATOM 2234 N N . TYR A 1 269 ? -14.910 -10.712 16.218 1.00 91.06 269 TYR A N 1
ATOM 2235 C CA . TYR A 1 269 ? -15.571 -10.419 17.487 1.00 91.06 269 TYR A CA 1
ATOM 2236 C C . TYR A 1 269 ? -15.183 -9.052 18.037 1.00 91.06 269 TYR A C 1
ATOM 2238 O O . TYR A 1 269 ? -16.028 -8.364 18.608 1.00 91.06 269 TYR A O 1
ATOM 2246 N N . LEU A 1 270 ? -13.939 -8.627 17.829 1.00 92.19 270 LEU A N 1
ATOM 2247 C CA . LEU A 1 270 ? -13.453 -7.325 18.259 1.00 92.19 270 LEU A CA 1
ATOM 2248 C C . LEU A 1 270 ? -14.219 -6.166 17.596 1.00 92.19 270 LEU A C 1
ATOM 2250 O O . LEU A 1 270 ? -14.602 -5.224 18.297 1.00 92.19 270 LEU A O 1
ATOM 2254 N N . ALA A 1 271 ? -14.564 -6.283 16.309 1.00 87.38 271 ALA A N 1
ATOM 2255 C CA . ALA A 1 271 ? -15.433 -5.326 15.613 1.00 87.38 271 ALA A CA 1
ATOM 2256 C C . ALA A 1 271 ? -16.875 -5.302 16.166 1.00 87.38 271 ALA A C 1
ATOM 2258 O O . ALA A 1 271 ? -17.565 -4.281 16.109 1.00 87.38 271 ALA A O 1
ATOM 2259 N N . LEU A 1 272 ? -17.338 -6.410 16.750 1.00 88.56 272 LEU A N 1
ATOM 2260 C CA . LEU A 1 272 ? -18.672 -6.521 17.340 1.00 88.56 272 LEU A CA 1
ATOM 2261 C C . LEU A 1 272 ? -18.761 -5.936 18.756 1.00 88.56 272 LEU A C 1
ATOM 2263 O O . LEU A 1 272 ? -19.870 -5.707 19.245 1.00 88.56 272 LEU A O 1
ATOM 2267 N N . ILE A 1 273 ? -17.642 -5.648 19.425 1.00 89.50 273 ILE A N 1
ATOM 2268 C CA . ILE A 1 273 ? -17.691 -5.174 20.813 1.00 89.50 273 ILE A CA 1
ATOM 2269 C C . ILE A 1 273 ? -18.436 -3.835 20.944 1.00 89.50 273 ILE A C 1
ATOM 2271 O O . ILE A 1 273 ? -19.385 -3.787 21.728 1.00 89.50 273 ILE A O 1
ATOM 2275 N N . PRO A 1 274 ? -18.117 -2.765 20.185 1.00 89.56 274 PRO A N 1
ATOM 2276 C CA . PRO A 1 274 ? -18.828 -1.492 20.315 1.00 89.56 274 PRO A CA 1
ATOM 2277 C C . PRO A 1 274 ? -20.362 -1.592 20.173 1.00 89.56 274 PRO A C 1
ATOM 2279 O O . PRO A 1 274 ? -21.065 -1.096 21.064 1.00 89.56 274 PRO A O 1
ATOM 2282 N N . PRO A 1 275 ? -20.934 -2.244 19.135 1.00 89.06 275 PRO A N 1
ATOM 2283 C CA . PRO A 1 275 ? -22.387 -2.346 19.019 1.00 89.06 275 PRO A CA 1
ATOM 2284 C C . PRO A 1 275 ? -23.020 -3.189 20.135 1.00 89.06 275 PRO A C 1
ATOM 2286 O O . PRO A 1 275 ? -24.099 -2.830 20.615 1.00 89.06 275 PRO A O 1
ATOM 2289 N N . TYR A 1 276 ? -22.373 -4.268 20.597 1.00 90.50 276 TYR A N 1
ATOM 2290 C CA . TYR A 1 276 ? -22.897 -5.057 21.718 1.00 90.50 276 TYR A CA 1
ATOM 2291 C C . TYR A 1 276 ? -22.819 -4.314 23.049 1.00 90.50 276 TYR A C 1
ATOM 2293 O O . TYR A 1 276 ? -23.790 -4.341 23.803 1.00 90.50 276 TYR A O 1
ATOM 2301 N N . THR A 1 277 ? -21.739 -3.583 23.316 1.00 91.44 277 THR A N 1
ATOM 2302 C CA . THR A 1 277 ? -21.618 -2.748 24.517 1.00 91.44 277 THR A CA 1
ATOM 2303 C C . THR A 1 277 ? -22.739 -1.711 24.577 1.00 91.44 277 THR A C 1
ATOM 2305 O O . THR A 1 277 ? -23.383 -1.559 25.614 1.00 91.44 277 THR A O 1
ATOM 2308 N N . THR A 1 278 ? -23.059 -1.048 23.461 1.00 91.56 278 THR A N 1
ATOM 2309 C CA . THR A 1 278 ? -24.196 -0.112 23.392 1.00 91.56 278 THR A CA 1
ATOM 2310 C C . THR A 1 278 ? -25.532 -0.802 23.672 1.00 91.56 278 THR A C 1
ATOM 2312 O O . THR A 1 278 ? -26.320 -0.322 24.487 1.00 91.56 278 THR A O 1
ATOM 2315 N N . ARG A 1 279 ? -25.785 -1.956 23.043 1.00 91.38 279 ARG A N 1
ATOM 2316 C CA . ARG A 1 279 ? -27.012 -2.738 23.265 1.00 91.38 279 ARG A CA 1
ATOM 2317 C C . ARG A 1 279 ? -27.174 -3.152 24.727 1.00 91.38 279 ARG A C 1
ATOM 2319 O O . ARG A 1 279 ? -28.245 -2.972 25.303 1.00 91.38 279 ARG A O 1
ATOM 2326 N N . LEU A 1 280 ? -26.108 -3.656 25.343 1.00 92.25 280 LEU A N 1
ATOM 2327 C CA . LEU A 1 280 ? -26.119 -4.068 26.743 1.00 92.25 280 LEU A CA 1
ATOM 2328 C C . LEU A 1 280 ? -26.295 -2.872 27.692 1.00 92.25 280 LEU A C 1
ATOM 2330 O O . LEU A 1 280 ? -26.981 -3.007 28.702 1.00 92.25 280 LEU A O 1
ATOM 2334 N N . LYS A 1 281 ? -25.760 -1.687 27.360 1.00 93.00 281 LYS A N 1
ATOM 2335 C CA . LYS A 1 281 ? -26.014 -0.447 28.118 1.00 93.00 281 LYS A CA 1
ATOM 2336 C C . LYS A 1 281 ? -27.493 -0.066 28.118 1.00 93.00 281 LYS A C 1
ATOM 2338 O O . LYS A 1 281 ? -28.020 0.254 29.182 1.00 93.00 281 LYS A O 1
ATOM 2343 N N . TYR A 1 282 ? -28.169 -0.152 26.971 1.00 92.19 282 TYR A N 1
ATOM 2344 C CA . TYR A 1 282 ? -29.616 0.079 26.900 1.00 92.19 282 TYR A CA 1
ATOM 2345 C C . TYR A 1 282 ? -30.390 -0.951 27.713 1.00 92.19 282 TYR A C 1
ATOM 2347 O O . TYR A 1 282 ? -31.257 -0.591 28.503 1.00 92.19 282 TYR A O 1
ATOM 2355 N N . LEU A 1 283 ? -30.037 -2.233 27.589 1.00 91.12 283 LEU A N 1
ATOM 2356 C CA . LEU A 1 283 ? -30.700 -3.282 28.356 1.00 91.12 283 LEU A CA 1
ATOM 2357 C C . LEU A 1 283 ? -30.534 -3.072 29.865 1.00 91.12 283 LEU A C 1
ATOM 2359 O O . LEU A 1 283 ? -31.511 -3.159 30.602 1.00 91.12 283 LEU A O 1
ATOM 2363 N N . LYS A 1 284 ? -29.325 -2.726 30.321 1.00 91.19 284 LYS A N 1
ATOM 2364 C CA . LYS A 1 284 ? -29.056 -2.389 31.723 1.00 91.19 284 LYS A CA 1
ATOM 2365 C C . LYS A 1 284 ? -29.951 -1.243 32.201 1.00 91.19 284 LYS A C 1
ATOM 2367 O O . LYS A 1 284 ? -30.576 -1.367 33.246 1.00 91.19 284 LYS A O 1
ATOM 2372 N N . GLN A 1 285 ? -30.037 -0.155 31.434 1.00 89.38 285 GLN A N 1
ATOM 2373 C CA . GLN A 1 285 ? -30.877 0.997 31.775 1.00 89.38 285 GLN A CA 1
ATOM 2374 C C . GLN A 1 285 ? -32.361 0.623 31.861 1.00 89.38 285 GLN A C 1
ATOM 2376 O O . GLN A 1 285 ? -33.021 1.007 32.824 1.00 89.38 285 GLN A O 1
ATOM 2381 N N . VAL A 1 286 ? -32.874 -0.169 30.916 1.00 88.69 286 VAL A N 1
ATOM 2382 C CA . VAL A 1 286 ? -34.258 -0.665 30.947 1.00 88.69 286 VAL A CA 1
ATOM 2383 C C . VAL A 1 286 ? -34.506 -1.523 32.193 1.00 88.69 286 VAL A C 1
ATOM 2385 O O . VAL A 1 286 ? -35.481 -1.292 32.902 1.00 88.69 286 VAL A O 1
ATOM 2388 N N . LEU A 1 287 ? -33.611 -2.458 32.529 1.00 87.94 287 LEU A N 1
ATOM 2389 C CA . LEU A 1 287 ? -33.745 -3.284 33.739 1.00 87.94 287 LEU A CA 1
ATOM 2390 C C . LEU A 1 287 ? -33.799 -2.439 35.020 1.00 87.94 287 LEU A C 1
ATOM 2392 O O . LEU A 1 287 ? -34.607 -2.722 35.904 1.00 87.94 287 LEU A O 1
ATOM 2396 N N . THR A 1 288 ? -32.982 -1.385 35.101 1.00 86.12 288 THR A N 1
ATOM 2397 C CA . THR A 1 288 ? -33.014 -0.431 36.217 1.00 86.12 288 THR A CA 1
ATOM 2398 C C . THR A 1 288 ? -34.323 0.361 36.254 1.00 86.12 288 THR A C 1
ATOM 2400 O O . THR A 1 288 ? -34.879 0.563 37.328 1.00 86.12 288 THR A O 1
ATOM 2403 N N . GLN A 1 289 ? -34.846 0.800 35.105 1.00 84.19 289 GLN A N 1
ATOM 2404 C CA . GLN A 1 289 ? -36.104 1.556 35.040 1.00 84.19 289 GLN A CA 1
ATOM 2405 C C . GLN A 1 289 ? -37.305 0.736 35.523 1.00 84.19 289 GLN A C 1
ATOM 2407 O O . GLN A 1 289 ? -38.175 1.281 36.194 1.00 84.19 289 GLN A O 1
ATOM 2412 N N . PHE A 1 290 ? -37.338 -0.560 35.211 1.00 82.88 290 PHE A N 1
ATOM 2413 C CA . PHE A 1 290 ? -38.397 -1.478 35.641 1.00 82.88 290 PHE A CA 1
ATOM 2414 C C . PHE A 1 290 ? -38.204 -2.040 37.060 1.00 82.88 290 PHE A C 1
ATOM 2416 O O . PHE A 1 290 ? -38.992 -2.889 37.472 1.00 82.88 290 PHE A O 1
ATOM 2423 N N . ASP A 1 291 ? -37.182 -1.585 37.796 1.00 79.50 291 ASP A N 1
ATOM 2424 C CA . ASP A 1 291 ? -36.851 -2.043 39.155 1.00 79.50 291 ASP A CA 1
ATOM 2425 C C . ASP A 1 291 ? -36.778 -3.581 39.264 1.00 79.50 291 ASP A C 1
ATOM 2427 O O . ASP A 1 291 ? -37.304 -4.218 40.182 1.00 79.50 291 ASP A O 1
ATOM 2431 N N . VAL A 1 292 ? -36.162 -4.214 38.258 1.00 81.69 292 VAL A N 1
ATOM 2432 C CA . VAL A 1 292 ? -36.009 -5.671 38.227 1.00 81.69 292 VAL A CA 1
ATOM 2433 C C . VAL A 1 292 ? -35.093 -6.095 39.376 1.00 81.69 292 VAL A C 1
ATOM 2435 O O . VAL A 1 292 ? -33.979 -5.588 39.522 1.00 81.69 292 VAL A O 1
ATOM 2438 N N . ARG A 1 293 ? -35.545 -7.055 40.195 1.00 78.81 293 ARG A N 1
ATOM 2439 C CA . ARG A 1 293 ? -34.751 -7.566 41.324 1.00 78.81 293 ARG A CA 1
ATOM 2440 C C . ARG A 1 293 ? -33.374 -8.036 40.862 1.00 78.81 293 ARG A C 1
ATOM 2442 O O . ARG A 1 293 ? -33.259 -8.733 39.858 1.00 78.81 293 ARG A O 1
ATOM 2449 N N . ASP A 1 294 ? -32.353 -7.672 41.637 1.00 79.44 294 ASP A N 1
ATOM 2450 C CA . ASP A 1 294 ? -30.950 -8.005 41.373 1.00 79.44 294 ASP A CA 1
ATOM 2451 C C . ASP A 1 294 ? -30.451 -7.562 39.975 1.00 79.44 294 ASP A C 1
ATOM 2453 O O . ASP A 1 294 ? -29.499 -8.141 39.453 1.00 79.44 294 ASP A O 1
ATOM 2457 N N . ALA A 1 295 ? -31.030 -6.509 39.373 1.00 75.69 295 ALA A N 1
ATOM 2458 C CA . ALA A 1 295 ? -30.581 -5.966 38.082 1.00 75.69 295 ALA A CA 1
ATOM 2459 C C . ALA A 1 295 ? -29.070 -5.658 38.050 1.00 75.69 295 ALA A C 1
ATOM 2461 O O . ALA A 1 295 ? -28.400 -5.926 37.048 1.00 75.69 295 ALA A O 1
ATOM 2462 N N . ASP A 1 296 ? -28.511 -5.187 39.168 1.00 74.81 296 ASP A N 1
ATOM 2463 C CA . ASP A 1 296 ? -27.080 -4.888 39.317 1.00 74.81 296 ASP A CA 1
ATOM 2464 C C . ASP A 1 296 ? -26.179 -6.136 39.350 1.00 74.81 296 ASP A C 1
ATOM 2466 O O . ASP A 1 296 ? -24.972 -6.031 39.140 1.00 74.81 296 ASP A O 1
ATOM 2470 N N . LYS A 1 297 ? -26.755 -7.322 39.579 1.00 80.88 297 LYS A N 1
ATOM 2471 C CA . LYS A 1 297 ? -26.075 -8.628 39.518 1.00 80.88 297 LYS A CA 1
ATOM 2472 C C . LYS A 1 297 ? -26.456 -9.426 38.269 1.00 80.88 297 LYS A C 1
ATOM 2474 O O . LYS A 1 297 ? -26.159 -10.615 38.184 1.00 80.88 297 LYS A O 1
ATOM 2479 N N . SER A 1 298 ? -27.154 -8.806 37.320 1.00 85.25 298 SER A N 1
ATOM 2480 C CA . SER A 1 298 ? -27.554 -9.479 36.089 1.00 85.25 298 SER A CA 1
ATOM 2481 C C . SER A 1 298 ? -26.340 -9.849 35.234 1.00 85.25 298 SER A C 1
ATOM 2483 O O . SER A 1 298 ? -25.307 -9.173 35.250 1.00 85.25 298 SER A O 1
ATOM 2485 N N . TRP A 1 299 ? -26.501 -10.883 34.404 1.00 89.62 299 TRP A N 1
ATOM 2486 C CA . TRP A 1 299 ? -25.499 -11.279 33.409 1.00 89.62 299 TRP A CA 1
ATOM 2487 C C . TRP A 1 299 ? -25.114 -10.116 32.474 1.00 89.62 299 TRP A C 1
ATOM 2489 O O . TRP A 1 299 ? -23.996 -10.073 31.971 1.00 89.62 299 TRP A O 1
ATOM 2499 N N . VAL A 1 300 ? -26.009 -9.139 32.274 1.00 89.88 300 VAL A N 1
ATOM 2500 C CA . VAL A 1 300 ? -25.766 -7.934 31.463 1.00 89.88 300 VAL A CA 1
ATOM 2501 C C . VAL A 1 300 ? -24.629 -7.100 32.052 1.00 89.88 300 VAL A C 1
ATOM 2503 O O . VAL A 1 300 ? -23.763 -6.636 31.314 1.00 89.88 300 VAL A O 1
ATOM 2506 N N . VAL A 1 301 ? -24.606 -6.924 33.378 1.00 89.75 301 VAL A N 1
ATOM 2507 C CA . VAL A 1 301 ? -23.560 -6.159 34.073 1.00 89.75 301 VAL A CA 1
ATOM 2508 C C . VAL A 1 301 ? -22.224 -6.897 34.019 1.00 89.75 301 VAL A C 1
ATOM 2510 O O . VAL A 1 301 ? -21.195 -6.273 33.759 1.00 89.75 301 VAL A O 1
ATOM 2513 N N . GLU A 1 302 ? -22.236 -8.218 34.204 1.00 90.38 302 GLU A N 1
ATOM 2514 C CA . GLU A 1 302 ? -21.037 -9.053 34.084 1.00 90.38 302 GLU A CA 1
ATOM 2515 C C . GLU A 1 302 ? -20.456 -9.007 32.662 1.00 90.38 302 GLU A C 1
ATOM 2517 O O . GLU A 1 302 ? -19.262 -8.765 32.486 1.00 90.38 302 GLU A O 1
ATOM 2522 N N . MET A 1 303 ? -21.297 -9.167 31.634 1.00 90.88 303 MET A N 1
ATOM 2523 C CA . MET A 1 303 ? -20.859 -9.115 30.237 1.00 90.88 303 MET A CA 1
ATOM 2524 C C . MET A 1 303 ? -20.359 -7.726 29.837 1.00 90.88 303 MET A C 1
ATOM 2526 O O . MET A 1 303 ? -19.347 -7.637 29.147 1.00 90.88 303 MET A O 1
ATOM 2530 N N . LEU A 1 304 ? -21.006 -6.647 30.296 1.00 91.81 304 LEU A N 1
ATOM 2531 C CA . LEU A 1 304 ? -20.500 -5.286 30.091 1.00 91.81 304 LEU A CA 1
ATOM 2532 C C . LEU A 1 304 ? -19.102 -5.122 30.682 1.00 91.81 304 LEU A C 1
ATOM 2534 O O . LEU A 1 304 ? -18.203 -4.668 29.982 1.00 91.81 304 LEU A O 1
ATOM 2538 N N . LYS A 1 305 ? -18.898 -5.558 31.931 1.00 90.75 305 LYS A N 1
ATOM 2539 C CA . LYS A 1 305 ? -17.588 -5.495 32.586 1.00 90.75 305 LYS A CA 1
ATOM 2540 C C . LYS A 1 305 ? -16.524 -6.274 31.811 1.00 90.75 305 LYS A C 1
ATOM 2542 O O . LYS A 1 305 ? -15.396 -5.809 31.701 1.00 90.75 305 LYS A O 1
ATOM 2547 N N . ASN A 1 306 ? -16.879 -7.434 31.263 1.00 89.50 306 ASN A N 1
ATOM 2548 C CA . ASN A 1 306 ? -15.966 -8.239 30.455 1.00 89.50 306 ASN A CA 1
ATOM 2549 C C . ASN A 1 306 ? -15.618 -7.542 29.128 1.00 89.50 306 ASN A C 1
ATOM 2551 O O . ASN A 1 306 ? -14.445 -7.430 28.796 1.00 89.50 306 ASN A O 1
ATOM 2555 N N . LEU A 1 307 ? -16.605 -7.031 28.387 1.00 90.06 307 LEU A N 1
ATOM 2556 C CA . LEU A 1 307 ? -16.384 -6.369 27.092 1.00 90.06 307 LEU A CA 1
ATOM 2557 C C . LEU A 1 307 ? -15.682 -5.006 27.211 1.00 90.06 307 LEU A C 1
ATOM 2559 O O . LEU A 1 307 ? -15.017 -4.567 26.270 1.00 90.06 307 LEU A O 1
ATOM 2563 N N . GLU A 1 308 ? -15.834 -4.323 28.344 1.00 89.88 308 GLU A N 1
ATOM 2564 C CA . GLU A 1 308 ? -15.154 -3.061 28.657 1.00 89.88 308 GLU A CA 1
ATOM 2565 C C . GLU A 1 308 ? -13.779 -3.268 29.316 1.00 89.88 308 GLU A C 1
ATOM 2567 O O . GLU A 1 308 ? -13.080 -2.292 29.564 1.00 89.88 308 GLU A O 1
ATOM 2572 N N . ASN A 1 309 ? -13.360 -4.514 29.571 1.00 90.44 309 ASN A N 1
ATOM 2573 C CA . ASN A 1 309 ? -12.045 -4.803 30.135 1.00 90.44 309 ASN A CA 1
ATOM 2574 C C . ASN A 1 309 ? -10.929 -4.529 29.113 1.00 90.44 309 ASN A C 1
ATOM 2576 O O . ASN A 1 309 ? -10.755 -5.276 28.148 1.00 90.44 309 ASN A O 1
ATOM 2580 N N . GLU A 1 310 ? -10.147 -3.478 29.352 1.00 86.25 310 GLU A N 1
ATOM 2581 C CA . GLU A 1 310 ? -9.047 -3.059 28.477 1.00 86.25 310 GLU A CA 1
ATOM 2582 C C . GLU A 1 310 ? -7.867 -4.043 28.465 1.00 86.25 310 GLU A C 1
ATOM 2584 O O . GLU A 1 310 ? -7.158 -4.123 27.459 1.00 86.25 310 GLU A O 1
ATOM 2589 N N . ASP A 1 311 ? -7.703 -4.834 29.529 1.00 90.12 311 ASP A N 1
ATOM 2590 C CA . ASP A 1 311 ? -6.631 -5.828 29.683 1.00 90.12 311 ASP A CA 1
ATOM 2591 C C . ASP A 1 311 ? -7.020 -7.221 29.165 1.00 90.12 311 ASP A C 1
ATOM 2593 O O . ASP A 1 311 ? -6.237 -8.172 29.248 1.00 90.12 311 ASP A O 1
ATOM 2597 N N . MET A 1 312 ? -8.243 -7.378 28.644 1.00 92.56 312 MET A N 1
ATOM 2598 C CA . MET A 1 312 ? -8.689 -8.646 28.073 1.00 92.56 312 MET A CA 1
ATOM 2599 C C . MET A 1 312 ? -7.814 -9.027 26.879 1.00 92.56 312 MET A C 1
ATOM 2601 O O . MET A 1 312 ? -7.597 -8.224 25.972 1.00 92.56 312 MET A O 1
ATOM 2605 N N . LYS A 1 313 ? -7.358 -10.276 26.853 1.00 94.62 313 LYS A N 1
ATOM 2606 C CA . LYS A 1 313 ? -6.574 -10.835 25.753 1.00 94.62 313 LYS A CA 1
ATOM 2607 C C . LYS A 1 313 ? -7.458 -11.278 24.586 1.00 94.62 313 LYS A C 1
ATOM 2609 O O . LYS A 1 313 ? -8.603 -11.673 24.803 1.00 94.62 313 LYS A O 1
ATOM 2614 N N . LEU A 1 314 ? -6.939 -11.212 23.356 1.00 92.25 314 LEU A N 1
ATOM 2615 C CA . LEU A 1 314 ? -7.698 -11.573 22.149 1.00 92.25 314 LEU A CA 1
ATOM 2616 C C . LEU A 1 314 ? -8.213 -13.019 22.167 1.00 92.25 314 LEU A C 1
ATOM 2618 O O . LEU A 1 314 ? -9.332 -13.265 21.728 1.00 92.25 314 LEU A O 1
ATOM 2622 N N . ASP A 1 315 ? -7.440 -13.966 22.701 1.00 91.81 315 ASP A N 1
ATOM 2623 C CA . ASP A 1 315 ? -7.824 -15.384 22.774 1.00 91.81 315 ASP A CA 1
ATOM 2624 C C . ASP A 1 315 ? -9.003 -15.663 23.715 1.00 91.81 315 ASP A C 1
ATOM 2626 O O . ASP A 1 315 ? -9.659 -16.695 23.595 1.00 91.81 315 ASP A O 1
ATOM 2630 N N . MET A 1 316 ? -9.324 -14.724 24.607 1.00 92.00 316 MET A N 1
ATOM 2631 C CA . MET A 1 316 ? -10.470 -14.805 25.511 1.00 92.00 316 MET A CA 1
ATOM 2632 C C . MET A 1 316 ? -11.775 -14.315 24.862 1.00 92.00 316 MET A C 1
ATOM 2634 O O . MET A 1 316 ? -12.855 -14.486 25.447 1.00 92.00 316 MET A O 1
ATOM 2638 N N . LEU A 1 317 ? -11.715 -13.688 23.677 1.00 91.62 317 LEU A N 1
ATOM 2639 C CA . LEU A 1 317 ? -12.901 -13.167 22.989 1.00 91.62 317 LEU A CA 1
ATOM 2640 C C . LEU A 1 317 ? -13.865 -14.270 22.544 1.00 91.62 317 LEU A C 1
ATOM 2642 O O . LEU A 1 317 ? -15.053 -14.127 22.849 1.00 91.62 317 LEU A O 1
ATOM 2646 N N . PRO A 1 318 ? -13.422 -15.369 21.900 1.00 90.31 318 PRO A N 1
ATOM 2647 C CA . PRO A 1 318 ? -14.319 -16.459 21.525 1.00 90.31 318 PRO A CA 1
ATOM 2648 C C . PRO A 1 318 ? -15.135 -16.992 22.710 1.00 90.31 318 PRO A C 1
ATOM 2650 O O . PRO A 1 318 ? -16.358 -17.092 22.616 1.00 90.31 318 PRO A O 1
ATOM 2653 N N . ASP A 1 319 ? -14.496 -17.232 23.857 1.00 88.88 319 ASP A N 1
ATOM 2654 C CA . ASP A 1 319 ? -15.167 -17.719 25.069 1.00 88.88 319 ASP A CA 1
ATOM 2655 C C . ASP A 1 319 ? -16.153 -16.691 25.643 1.00 88.88 319 ASP A C 1
ATOM 2657 O O . ASP A 1 319 ? -17.262 -17.033 26.072 1.00 88.88 319 ASP A O 1
ATOM 2661 N N . SER A 1 320 ? -15.775 -15.410 25.637 1.00 89.56 320 SER A N 1
ATOM 2662 C CA . SER A 1 320 ? -16.630 -14.311 26.099 1.00 89.56 320 SER A CA 1
ATOM 2663 C C . SER A 1 320 ? -17.873 -14.162 25.220 1.00 89.56 320 SER A C 1
ATOM 2665 O O . SER A 1 320 ? -18.991 -14.063 25.732 1.00 89.56 320 SER A O 1
ATOM 2667 N N . PHE A 1 321 ? -17.707 -14.229 23.898 1.00 90.38 321 PHE A N 1
ATOM 2668 C CA . PHE A 1 321 ? -18.817 -14.188 22.950 1.00 90.38 321 PHE A CA 1
ATOM 2669 C C . PHE A 1 321 ? -19.653 -15.467 22.968 1.00 90.38 321 PHE A C 1
ATOM 2671 O O . PHE A 1 321 ? -20.866 -15.391 22.797 1.00 90.38 321 PHE A O 1
ATOM 2678 N N . GLN A 1 322 ? -19.073 -16.631 23.260 1.00 89.62 322 GLN A N 1
ATOM 2679 C CA . GLN A 1 322 ? -19.842 -17.856 23.468 1.00 89.62 322 GLN A CA 1
ATOM 2680 C C . GLN A 1 322 ? -20.767 -17.734 24.688 1.00 89.62 322 GLN A C 1
ATOM 2682 O O . GLN A 1 322 ? -21.932 -18.131 24.616 1.00 89.62 322 GLN A O 1
ATOM 2687 N N . LYS A 1 323 ? -20.284 -17.164 25.802 1.00 88.94 323 LYS A N 1
ATOM 2688 C CA . LYS A 1 323 ? -21.116 -16.873 26.985 1.00 88.94 323 LYS A CA 1
ATOM 2689 C C . LYS A 1 323 ? -22.212 -15.867 26.655 1.00 88.94 323 LYS A C 1
ATOM 2691 O O . LYS A 1 323 ? -23.371 -16.113 26.978 1.00 88.94 323 LYS A O 1
ATOM 2696 N N . LEU A 1 324 ? -21.863 -14.784 25.964 1.00 89.12 324 LEU A N 1
ATOM 2697 C CA . LEU A 1 324 ? -22.823 -13.774 25.534 1.00 89.12 324 LEU A CA 1
ATOM 2698 C C . LEU A 1 324 ? -23.909 -14.387 24.633 1.00 89.12 324 LEU A C 1
ATOM 2700 O O . LEU A 1 324 ? -25.096 -14.218 24.900 1.00 89.12 324 LEU A O 1
ATOM 2704 N N . ASN A 1 325 ? -23.523 -15.179 23.630 1.00 87.75 325 ASN A N 1
ATOM 2705 C CA . ASN A 1 325 ? -24.444 -15.807 22.681 1.00 87.75 325 ASN A CA 1
ATOM 2706 C C . ASN A 1 325 ? -25.447 -16.755 23.349 1.00 87.75 325 ASN A C 1
ATOM 2708 O O . ASN A 1 325 ? -26.591 -16.826 22.907 1.00 87.75 325 ASN A O 1
ATOM 2712 N N . LYS A 1 326 ? -25.079 -17.430 24.449 1.00 87.94 326 LYS A N 1
ATOM 2713 C CA . LYS A 1 326 ? -26.034 -18.248 25.221 1.00 87.94 326 LYS A CA 1
ATOM 2714 C C . LYS A 1 326 ? -27.223 -17.430 25.728 1.00 87.94 326 LYS A C 1
ATOM 2716 O O . LYS A 1 326 ? -28.332 -17.948 25.730 1.00 87.94 326 LYS A O 1
ATOM 2721 N N . HIS A 1 327 ? -27.002 -16.172 26.105 1.00 84.12 327 HIS A N 1
ATOM 2722 C CA . HIS A 1 327 ? -28.065 -15.254 26.520 1.00 84.12 327 HIS A CA 1
ATOM 2723 C C . HIS A 1 327 ? -28.746 -14.570 25.327 1.00 84.12 327 HIS A C 1
ATOM 2725 O O . HIS A 1 327 ? -29.947 -14.317 25.355 1.00 84.12 327 HIS A O 1
ATOM 2731 N N . LEU A 1 328 ? -27.995 -14.276 24.260 1.00 80.25 328 LEU A N 1
ATOM 2732 C CA . LEU A 1 328 ? -28.530 -13.604 23.073 1.00 80.25 328 LEU A CA 1
ATOM 2733 C C . LEU A 1 328 ? -29.454 -14.480 22.230 1.00 80.25 328 LEU A C 1
ATOM 2735 O O . LEU A 1 328 ? -30.299 -13.930 21.536 1.00 80.25 328 LEU A O 1
ATOM 2739 N N . ASN A 1 329 ? -29.331 -15.808 22.282 1.00 74.50 329 ASN A N 1
ATOM 2740 C CA . ASN A 1 329 ? -30.192 -16.714 21.514 1.00 74.50 329 ASN A CA 1
ATOM 2741 C C . ASN A 1 329 ? -31.692 -16.538 21.825 1.00 74.50 329 ASN A C 1
ATOM 2743 O O . ASN A 1 329 ? -32.536 -16.907 21.012 1.00 74.50 329 ASN A O 1
ATOM 2747 N N . GLU A 1 330 ? -32.026 -15.952 22.974 1.00 71.81 330 GLU A N 1
ATOM 2748 C CA . GLU A 1 330 ? -33.399 -15.635 23.380 1.00 71.81 330 GLU A CA 1
ATOM 2749 C C . GLU A 1 330 ? -33.875 -14.257 22.873 1.00 71.81 330 GLU A C 1
ATOM 2751 O O . GLU A 1 330 ? -35.064 -13.943 22.931 1.00 71.81 330 GLU A O 1
ATOM 2756 N N . LEU A 1 331 ? -32.964 -13.423 22.358 1.00 76.19 331 LEU A N 1
ATOM 2757 C CA . LEU A 1 331 ? -33.196 -12.026 21.991 1.00 76.19 331 LEU A CA 1
ATOM 2758 C C . LEU A 1 331 ? -33.011 -11.829 20.481 1.00 76.19 331 LEU A C 1
ATOM 2760 O O . LEU A 1 331 ? -31.905 -11.907 19.951 1.00 76.19 331 LEU A O 1
ATOM 2764 N N . ASN A 1 332 ? -34.094 -11.507 19.774 1.00 79.62 332 ASN A N 1
ATOM 2765 C CA . ASN A 1 332 ? -34.041 -11.244 18.335 1.00 79.62 332 ASN A CA 1
ATOM 2766 C C . ASN A 1 332 ? -33.911 -9.737 18.027 1.00 79.62 332 ASN A C 1
ATOM 2768 O O . ASN A 1 332 ? -33.877 -8.887 18.921 1.00 79.62 332 ASN A O 1
ATOM 2772 N N . GLY A 1 333 ? -33.839 -9.392 16.737 1.00 79.31 333 GLY A N 1
ATOM 2773 C CA . GLY A 1 333 ? -33.729 -7.998 16.292 1.00 79.31 333 GLY A CA 1
ATOM 2774 C C . GLY A 1 333 ? -34.870 -7.100 16.786 1.00 79.31 333 GLY A C 1
ATOM 2775 O O . GLY A 1 333 ? -34.617 -5.967 17.188 1.00 79.31 333 GLY A O 1
ATOM 2776 N N . TYR A 1 334 ? -36.103 -7.613 16.839 1.00 84.19 334 TYR A N 1
ATOM 2777 C CA . TYR A 1 334 ? -37.250 -6.869 17.366 1.00 84.19 334 TYR A CA 1
ATOM 2778 C C . TYR A 1 334 ? -37.105 -6.593 18.861 1.00 84.19 334 TYR A C 1
ATOM 2780 O O . TYR A 1 334 ? -37.399 -5.484 19.300 1.00 84.19 334 TYR A O 1
ATOM 2788 N N . THR A 1 335 ? -36.594 -7.556 19.633 1.00 85.62 335 THR A N 1
ATOM 2789 C CA . THR A 1 335 ? -36.335 -7.361 21.063 1.00 85.62 335 THR A CA 1
ATOM 2790 C C . THR A 1 335 ? -35.340 -6.227 21.291 1.00 85.62 335 THR A C 1
ATOM 2792 O O . THR A 1 335 ? -35.585 -5.362 22.127 1.00 85.62 335 THR A O 1
ATOM 2795 N N . TRP A 1 336 ? -34.260 -6.163 20.506 1.00 88.31 336 TRP A N 1
ATOM 2796 C CA . TRP A 1 336 ? -33.290 -5.068 20.599 1.00 88.31 336 TRP A CA 1
ATOM 2797 C C . TRP A 1 336 ? -33.874 -3.709 20.215 1.00 88.31 336 TRP A C 1
ATOM 2799 O O . TRP A 1 336 ? -33.542 -2.712 20.857 1.00 88.31 336 TRP A O 1
ATOM 2809 N N . SER A 1 337 ? -34.762 -3.661 19.219 1.00 89.31 337 SER A N 1
ATOM 2810 C CA . SER A 1 337 ? -35.491 -2.434 18.884 1.00 89.31 337 SER A CA 1
ATOM 2811 C C . SER A 1 337 ? -36.391 -1.986 20.033 1.00 89.31 337 SER A C 1
ATOM 2813 O O . SER A 1 337 ? -36.340 -0.826 20.418 1.00 89.31 337 SER A O 1
ATOM 2815 N N . VAL A 1 338 ? -37.148 -2.900 20.646 1.00 88.75 338 VAL A N 1
ATOM 2816 C CA . VAL A 1 338 ? -38.009 -2.581 21.797 1.00 88.75 338 VAL A CA 1
ATOM 2817 C C . VAL A 1 338 ? -37.186 -2.104 22.995 1.00 88.75 338 VAL A C 1
ATOM 2819 O O . VAL A 1 338 ? -37.531 -1.098 23.607 1.00 88.75 338 VAL A O 1
ATOM 2822 N N . VAL A 1 339 ? -36.067 -2.769 23.304 1.00 88.38 339 VAL A N 1
ATOM 2823 C CA . VAL A 1 339 ? -35.141 -2.342 24.369 1.00 88.38 339 VAL A CA 1
ATOM 2824 C C . VAL A 1 339 ? -34.621 -0.931 24.103 1.00 88.38 339 VAL A C 1
ATOM 2826 O O . VAL A 1 339 ? -34.581 -0.110 25.017 1.00 88.38 339 VAL A O 1
ATOM 2829 N N . LYS A 1 340 ? -34.255 -0.625 22.855 1.00 90.62 340 LYS A N 1
ATOM 2830 C CA . LYS A 1 340 ? -33.811 0.712 22.459 1.00 90.62 340 LYS A CA 1
ATOM 2831 C C . LYS A 1 340 ? -34.920 1.755 22.649 1.00 90.62 340 LYS A C 1
ATOM 2833 O O . LYS A 1 340 ? -34.652 2.797 23.236 1.00 90.62 340 LYS A O 1
ATOM 2838 N N . GLU A 1 341 ? -36.144 1.484 22.200 1.00 91.19 341 GLU A N 1
ATOM 2839 C CA . GLU A 1 341 ? -37.277 2.406 22.369 1.00 91.19 341 GLU A CA 1
ATOM 2840 C C . GLU A 1 341 ? -37.611 2.634 23.848 1.00 91.19 341 GLU A C 1
ATOM 2842 O O . GLU A 1 341 ? -37.747 3.777 24.283 1.00 91.19 341 GLU A O 1
ATOM 2847 N N . PHE A 1 342 ? -37.652 1.572 24.659 1.00 89.12 342 PHE A N 1
ATOM 2848 C CA . PHE A 1 342 ? -37.853 1.696 26.103 1.00 89.12 342 PHE A CA 1
ATOM 2849 C C . PHE A 1 342 ? -36.760 2.519 26.772 1.00 89.12 342 PHE A C 1
ATOM 2851 O O . PHE A 1 342 ? -37.059 3.358 27.617 1.00 89.12 342 PHE A O 1
ATOM 2858 N N . ASN A 1 343 ? -35.510 2.355 26.342 1.00 88.69 343 ASN A N 1
ATOM 2859 C CA . ASN A 1 343 ? -34.411 3.158 26.847 1.00 88.69 343 ASN A CA 1
ATOM 2860 C C . ASN A 1 343 ? -34.650 4.669 26.669 1.00 88.69 343 ASN A C 1
ATOM 2862 O O . ASN A 1 343 ? -34.372 5.452 27.579 1.00 88.69 343 ASN A O 1
ATOM 2866 N N . PHE A 1 344 ? -35.185 5.076 25.513 1.00 88.94 344 PHE A N 1
ATOM 2867 C CA . PHE A 1 344 ? -35.515 6.473 25.218 1.00 88.94 344 PHE A CA 1
ATOM 2868 C C . PHE A 1 344 ? -36.841 6.933 25.841 1.00 88.94 344 PHE A C 1
ATOM 2870 O O . PHE A 1 344 ? -37.006 8.117 26.126 1.00 88.94 344 PHE A O 1
ATOM 2877 N N . ALA A 1 345 ? -37.761 6.013 26.126 1.00 89.31 345 ALA A N 1
ATOM 2878 C CA . ALA A 1 345 ? -39.080 6.289 26.692 1.00 89.31 345 ALA A CA 1
ATOM 2879 C C . ALA A 1 345 ? -39.103 6.324 28.237 1.00 89.31 345 ALA A C 1
ATOM 2881 O O . ALA A 1 345 ? -40.122 6.004 28.848 1.00 89.31 345 ALA A O 1
ATOM 2882 N N . ASN A 1 346 ? -38.008 6.733 28.886 1.00 81.00 346 ASN A N 1
ATOM 2883 C CA . ASN A 1 346 ? -37.863 6.718 30.351 1.00 81.00 346 ASN A CA 1
ATOM 2884 C C . ASN A 1 346 ? -39.002 7.458 31.088 1.00 81.00 346 ASN A C 1
ATOM 2886 O O . ASN A 1 346 ? -39.560 6.948 32.056 1.00 81.00 346 ASN A O 1
ATOM 2890 N N . GLU A 1 347 ? -39.384 8.646 30.610 1.00 82.75 347 GLU A N 1
ATOM 2891 C CA . GLU A 1 347 ? -40.500 9.439 31.158 1.00 82.75 347 GLU A CA 1
ATOM 2892 C C . GLU A 1 347 ? -41.827 8.669 31.096 1.00 82.75 347 GLU A C 1
ATOM 2894 O O . GLU A 1 347 ? -42.569 8.590 32.076 1.00 82.75 347 GLU A O 1
ATOM 2899 N N . PHE A 1 348 ? -42.098 8.050 29.946 1.00 82.94 348 PHE A N 1
ATOM 2900 C CA . PHE A 1 348 ? -43.307 7.270 29.722 1.00 82.94 348 PHE A CA 1
ATOM 2901 C C . PHE A 1 348 ? -43.336 6.023 30.606 1.00 82.94 348 PHE A C 1
ATOM 2903 O O . PHE A 1 348 ? -44.349 5.754 31.244 1.00 82.94 348 PHE A O 1
ATOM 2910 N N . ILE A 1 349 ? -42.220 5.299 30.718 1.00 82.06 349 ILE A N 1
ATOM 2911 C CA . ILE A 1 349 ? -42.120 4.125 31.590 1.00 82.06 349 ILE A CA 1
ATOM 2912 C C . ILE A 1 349 ? -42.329 4.528 33.047 1.00 82.06 349 ILE A C 1
ATOM 2914 O O . ILE A 1 349 ? -43.150 3.917 33.723 1.00 82.06 349 ILE A O 1
ATOM 2918 N N . LYS A 1 350 ? -41.685 5.597 33.529 1.00 79.56 350 LYS A N 1
ATOM 2919 C CA . LYS A 1 350 ? -41.930 6.115 34.885 1.00 79.56 350 LYS A CA 1
ATOM 2920 C C . LYS A 1 350 ? -43.400 6.448 35.111 1.00 79.56 350 LYS A C 1
ATOM 2922 O O . LYS A 1 350 ? -43.950 6.050 36.135 1.00 79.56 350 LYS A O 1
ATOM 2927 N N . TYR A 1 351 ? -44.045 7.119 34.155 1.00 80.12 351 TYR A N 1
ATOM 2928 C CA . TYR A 1 351 ? -45.477 7.405 34.218 1.00 80.12 351 TYR A CA 1
ATOM 2929 C C . TYR A 1 351 ? -46.307 6.118 34.311 1.00 80.12 351 TYR A C 1
ATOM 2931 O O . TYR A 1 351 ? -47.187 6.031 35.169 1.00 80.12 351 TYR A O 1
ATOM 2939 N N . LEU A 1 352 ? -46.028 5.115 33.471 1.00 78.38 352 LEU A N 1
ATOM 2940 C CA . LEU A 1 352 ? -46.726 3.830 33.508 1.00 78.38 352 LEU A CA 1
ATOM 2941 C C . LEU A 1 352 ? -46.533 3.143 34.865 1.00 78.38 352 LEU A C 1
ATOM 2943 O O . LEU A 1 352 ? -47.510 2.749 35.493 1.00 78.38 352 LEU A O 1
ATOM 2947 N N . LEU A 1 353 ? -45.296 3.037 35.352 1.00 74.94 353 LEU A N 1
ATOM 2948 C CA . LEU A 1 353 ? -44.988 2.364 36.614 1.00 74.94 353 LEU A CA 1
ATOM 2949 C C . LEU A 1 353 ? -45.652 3.069 37.808 1.00 74.94 353 LEU A C 1
ATOM 2951 O O . LEU A 1 353 ? -46.256 2.405 38.646 1.00 74.94 353 LEU A O 1
ATOM 2955 N N . GLN A 1 354 ? -45.618 4.405 37.858 1.00 74.25 354 GLN A N 1
ATOM 2956 C CA . GLN A 1 354 ? -46.224 5.195 38.939 1.00 74.25 354 GLN A CA 1
ATOM 2957 C C . GLN A 1 354 ? -47.757 5.170 38.927 1.00 74.25 354 GLN A C 1
ATOM 2959 O O . GLN A 1 354 ? -48.381 5.209 39.988 1.00 74.25 354 GLN A O 1
ATOM 2964 N N . ASN A 1 355 ? -48.376 5.124 37.743 1.00 69.50 355 ASN A N 1
ATOM 2965 C CA . ASN A 1 355 ? -49.827 5.269 37.611 1.00 69.50 355 ASN A CA 1
ATOM 2966 C C . ASN A 1 355 ? -50.578 3.951 37.385 1.00 69.50 355 ASN A C 1
ATOM 2968 O O . ASN A 1 355 ? -51.795 3.928 37.576 1.00 69.50 355 ASN A O 1
ATOM 2972 N N . LEU A 1 356 ? -49.899 2.863 36.999 1.00 64.62 356 LEU A N 1
ATOM 2973 C CA . LEU A 1 356 ? -50.549 1.603 36.610 1.00 64.62 356 LEU A CA 1
ATOM 2974 C C . LEU A 1 356 ? -50.166 0.391 37.449 1.00 64.62 356 LEU A C 1
ATOM 2976 O O . LEU A 1 356 ? -50.984 -0.522 37.555 1.00 64.62 356 LEU A O 1
ATOM 2980 N N . ILE A 1 357 ? -48.978 0.341 38.060 1.00 57.50 357 ILE A N 1
ATOM 2981 C CA . ILE A 1 357 ? -48.622 -0.813 38.895 1.00 57.50 357 ILE A CA 1
ATOM 2982 C C . ILE A 1 357 ? -49.561 -0.864 40.107 1.00 57.50 357 ILE A C 1
ATOM 2984 O O . ILE A 1 357 ? -49.625 0.062 40.913 1.00 57.50 357 ILE A O 1
ATOM 2988 N N . GLY A 1 358 ? -50.320 -1.961 40.208 1.00 57.47 358 GLY A N 1
ATOM 2989 C CA . GLY A 1 358 ? -51.327 -2.184 41.250 1.00 57.47 358 GLY A CA 1
ATOM 2990 C C . GLY A 1 358 ? -52.712 -1.586 40.964 1.00 57.47 358 GLY A C 1
ATOM 2991 O O . GLY A 1 358 ? -53.585 -1.680 41.826 1.00 57.47 358 GLY A O 1
ATOM 2992 N N . ARG A 1 359 ? -52.945 -0.989 39.784 1.00 60.06 359 ARG A N 1
ATOM 2993 C CA . ARG A 1 359 ? -54.256 -0.452 39.370 1.00 60.06 359 ARG A CA 1
ATOM 2994 C C . ARG A 1 359 ? -54.836 -1.225 38.186 1.00 60.06 359 ARG A C 1
ATOM 2996 O O . ARG A 1 359 ? -54.114 -1.831 37.404 1.00 60.06 359 ARG A O 1
ATOM 3003 N N . ASP A 1 360 ? -56.160 -1.179 38.050 1.00 61.22 360 ASP A N 1
ATOM 3004 C CA . ASP A 1 360 ? -56.871 -1.784 36.923 1.00 61.22 360 ASP A CA 1
ATOM 3005 C C . ASP A 1 360 ? -56.473 -1.103 35.597 1.00 61.22 360 ASP A C 1
ATOM 3007 O O . ASP A 1 360 ? -56.713 0.099 35.404 1.00 61.22 360 ASP A O 1
ATOM 3011 N N . LEU A 1 361 ? -55.875 -1.887 34.689 1.00 67.06 361 LEU A N 1
ATOM 3012 C CA . LEU A 1 361 ? -55.439 -1.492 33.340 1.00 67.06 361 LEU A CA 1
ATOM 3013 C C . LEU A 1 361 ? -56.573 -0.881 32.506 1.00 67.06 361 LEU A C 1
ATOM 3015 O O . LEU A 1 361 ? -56.318 -0.085 31.600 1.00 67.06 361 LEU A O 1
ATOM 3019 N N . THR A 1 362 ? -57.826 -1.181 32.852 1.00 63.28 362 THR A N 1
ATOM 3020 C CA . THR A 1 362 ? -59.015 -0.613 32.211 1.00 63.28 362 THR A CA 1
ATOM 3021 C C . THR A 1 362 ? -59.043 0.923 32.306 1.00 63.28 362 THR A C 1
ATOM 3023 O O . THR A 1 362 ? -59.589 1.591 31.431 1.00 63.28 362 THR A O 1
ATOM 3026 N N . ASN A 1 363 ? -58.395 1.529 33.311 1.00 61.66 363 ASN A N 1
ATOM 3027 C CA . ASN A 1 363 ? -58.306 2.991 33.429 1.00 61.66 363 ASN A CA 1
ATOM 3028 C C . ASN A 1 363 ? -57.342 3.644 32.423 1.00 61.66 363 ASN A C 1
ATOM 3030 O O . ASN A 1 363 ? -57.556 4.802 32.061 1.00 61.66 363 ASN A O 1
ATOM 3034 N N . LEU A 1 364 ? -56.316 2.921 31.957 1.00 63.81 364 LEU A N 1
ATOM 3035 C CA . LEU A 1 364 ? -55.429 3.39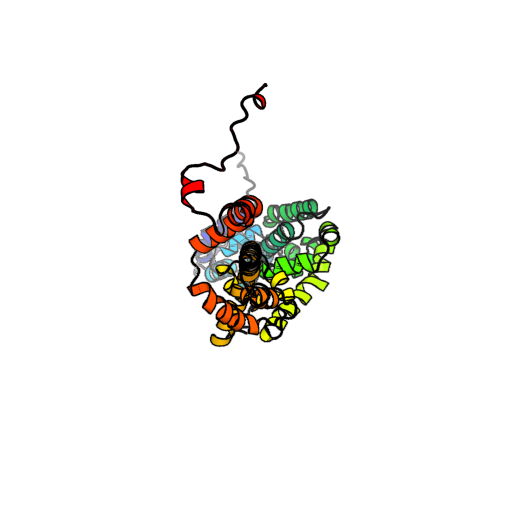2 30.888 1.00 63.81 364 LEU A CA 1
ATOM 3036 C C . LEU A 1 364 ? -56.151 3.346 29.539 1.00 63.81 364 LEU A C 1
ATOM 3038 O O . LEU A 1 364 ? -56.139 4.325 28.801 1.00 63.81 364 LEU A O 1
ATOM 3042 N N . ILE A 1 365 ? -56.829 2.226 29.258 1.00 64.50 365 ILE A N 1
ATOM 3043 C CA . ILE A 1 365 ? -57.586 2.002 28.015 1.00 64.50 365 ILE A CA 1
ATOM 3044 C C . ILE A 1 365 ? -58.716 3.028 27.877 1.00 64.50 365 ILE A C 1
ATOM 3046 O O . ILE A 1 365 ? -58.943 3.565 26.798 1.00 64.50 365 ILE A O 1
ATOM 3050 N N . ASN A 1 366 ? -59.379 3.356 28.986 1.00 65.81 366 ASN A N 1
ATOM 3051 C CA . ASN A 1 366 ? -60.444 4.357 29.016 1.00 65.81 366 ASN A CA 1
ATOM 3052 C C . ASN A 1 366 ? -59.932 5.806 29.105 1.00 65.81 366 ASN A C 1
ATOM 3054 O O . ASN A 1 366 ? -60.739 6.716 29.281 1.00 65.81 366 ASN A O 1
ATOM 3058 N N . GLY A 1 367 ? -58.614 6.039 29.050 1.00 59.62 367 GLY A N 1
ATOM 3059 C CA . GLY A 1 367 ? -58.030 7.383 29.059 1.00 59.62 367 GLY A CA 1
ATOM 3060 C C . GLY A 1 367 ? -58.299 8.198 30.328 1.00 59.62 367 GLY A C 1
ATOM 3061 O O . GLY A 1 367 ? -58.130 9.412 30.314 1.00 59.62 367 GLY A O 1
ATOM 3062 N N . LYS A 1 368 ? -58.693 7.567 31.444 1.00 55.91 368 LYS A N 1
ATOM 3063 C CA . LYS A 1 368 ? -59.122 8.261 32.677 1.00 55.91 368 LYS A CA 1
ATOM 3064 C C . LYS A 1 368 ? -58.022 9.091 33.353 1.00 55.91 368 LYS A C 1
ATOM 3066 O O . LYS A 1 368 ? -58.332 9.906 34.216 1.00 55.91 368 LYS A O 1
ATOM 3071 N N . TYR A 1 369 ? -56.764 8.866 32.976 1.00 53.97 369 TYR A N 1
ATOM 3072 C CA . TYR A 1 369 ? -55.584 9.578 33.479 1.00 53.97 369 TYR A CA 1
ATOM 3073 C C . TYR A 1 369 ? -54.807 10.320 32.382 1.00 53.97 369 TYR A C 1
ATOM 3075 O O . TYR A 1 369 ? -53.720 10.837 32.651 1.00 53.97 369 TYR A O 1
ATOM 3083 N N . LEU A 1 370 ? -55.347 10.389 31.158 1.00 48.56 370 LEU A N 1
ATOM 3084 C CA . LEU A 1 370 ? -54.860 11.341 30.168 1.00 48.56 370 LEU A CA 1
ATOM 3085 C C . LEU A 1 370 ? -55.289 12.730 30.645 1.00 48.56 370 LEU A C 1
ATOM 3087 O O . LEU A 1 370 ? -56.455 12.954 30.960 1.00 48.56 370 LEU A O 1
ATOM 30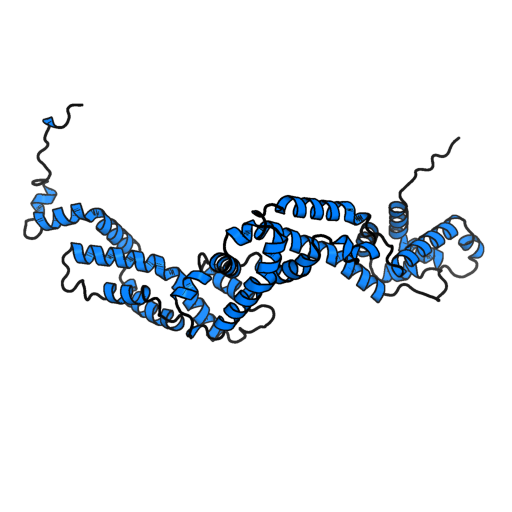91 N N . ILE A 1 371 ? -54.291 13.598 30.782 1.00 50.97 371 ILE A N 1
ATOM 3092 C CA . ILE A 1 371 ? -54.338 15.000 31.212 1.00 50.97 371 ILE A CA 1
ATOM 3093 C C . ILE A 1 371 ? -55.696 15.636 30.854 1.00 50.97 371 ILE A C 1
ATOM 3095 O O . ILE A 1 371 ? -56.096 15.528 29.691 1.00 50.97 371 ILE A O 1
ATOM 3099 N N . PRO A 1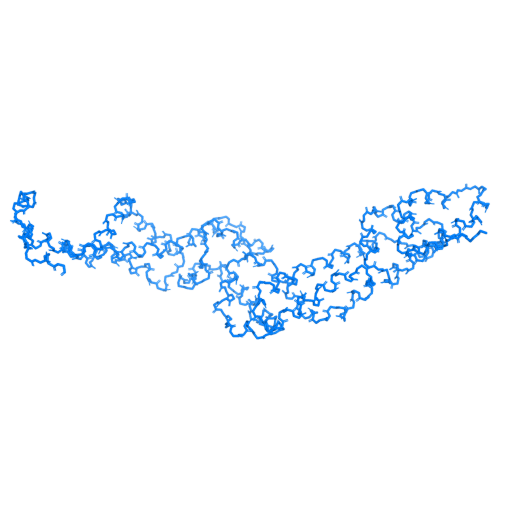 372 ? -56.410 16.301 31.790 1.00 44.31 372 PRO A N 1
ATOM 3100 C CA . PRO A 1 372 ? -57.613 17.028 31.419 1.00 44.31 372 PRO A CA 1
ATOM 3101 C C . PRO A 1 372 ? -57.216 18.034 30.342 1.00 44.31 372 PRO A C 1
ATOM 3103 O O . PRO A 1 372 ? -56.305 18.837 30.537 1.00 44.31 372 PRO A O 1
ATOM 3106 N N . PHE A 1 373 ? -57.857 17.921 29.186 1.00 48.03 373 PHE A N 1
ATOM 3107 C CA . PHE A 1 373 ? -57.736 18.871 28.096 1.00 48.03 373 PHE A CA 1
ATOM 3108 C C . PHE A 1 373 ? -57.935 20.275 28.687 1.00 48.03 373 PHE A C 1
ATOM 3110 O O . PHE A 1 373 ? -59.012 20.565 29.204 1.00 48.03 373 PHE A O 1
ATOM 3117 N N . ASP A 1 374 ? -56.881 21.094 28.692 1.00 49.97 374 ASP A N 1
ATOM 3118 C CA . ASP A 1 374 ? -56.920 22.481 29.154 1.00 49.97 374 ASP A CA 1
ATOM 3119 C C . ASP A 1 374 ? -57.030 23.373 27.909 1.00 49.97 374 ASP A C 1
ATOM 3121 O O . ASP A 1 374 ? -56.012 23.662 27.266 1.00 49.97 374 ASP A O 1
ATOM 3125 N N . PRO A 1 375 ? -58.254 23.748 27.495 1.00 48.91 375 PRO A N 1
ATOM 3126 C CA . PRO A 1 375 ? -58.465 24.530 26.286 1.00 48.91 375 PRO A CA 1
ATOM 3127 C C . PRO A 1 375 ? -57.899 25.958 26.387 1.00 48.91 375 PRO A C 1
ATOM 3129 O O . PRO A 1 375 ? -57.834 26.639 25.367 1.00 48.91 375 PRO A O 1
ATOM 3132 N N . ASP A 1 376 ? -57.433 26.405 27.560 1.00 49.84 376 ASP A N 1
ATOM 3133 C CA . ASP A 1 376 ? -56.884 27.752 27.747 1.00 49.84 376 ASP A CA 1
ATOM 3134 C C . ASP A 1 376 ? -55.376 27.863 27.448 1.00 49.84 376 ASP A C 1
ATOM 3136 O O . ASP A 1 376 ? -54.856 28.975 27.342 1.00 49.84 376 ASP A O 1
ATOM 3140 N N . LYS A 1 377 ? -54.665 26.746 27.223 1.00 45.53 377 LYS A N 1
ATOM 3141 C CA . LYS A 1 377 ? -53.242 26.755 26.809 1.00 45.53 377 LYS A CA 1
ATOM 3142 C C . LYS A 1 377 ? -53.006 26.848 25.298 1.00 45.53 377 LYS A C 1
ATOM 3144 O O . LYS A 1 377 ? -51.856 26.878 24.866 1.00 45.53 377 LYS A O 1
ATOM 3149 N N . LEU A 1 378 ? -54.067 26.941 24.496 1.00 42.62 378 LEU A N 1
ATOM 3150 C CA . LEU A 1 378 ? -54.009 27.229 23.058 1.00 42.62 378 LEU A CA 1
ATOM 3151 C C . LEU A 1 378 ? -54.591 28.619 22.777 1.00 42.62 378 LEU A C 1
ATOM 3153 O O . LEU A 1 378 ? -55.625 28.769 22.129 1.00 42.62 378 LEU A O 1
ATOM 3157 N N . LYS A 1 379 ? -53.910 29.658 23.256 1.00 40.09 379 LYS A N 1
ATOM 3158 C CA . LYS A 1 379 ? -54.011 30.990 22.653 1.00 40.09 379 LYS A CA 1
ATOM 3159 C C . LYS A 1 379 ? -52.645 31.336 22.071 1.00 40.09 379 LYS A C 1
ATOM 3161 O O . LYS A 1 379 ? -51.658 31.311 22.800 1.00 40.09 379 LYS A O 1
ATOM 3166 N N . LEU A 1 380 ? -52.666 31.526 20.749 1.00 40.19 380 LEU A N 1
ATOM 3167 C CA . LEU A 1 380 ? -51.566 31.846 19.831 1.00 40.19 380 LEU A CA 1
ATOM 3168 C C . LEU A 1 380 ? -50.563 32.859 20.381 1.00 40.19 380 LEU A C 1
ATOM 3170 O O . LEU A 1 380 ? -51.023 33.885 20.933 1.00 40.19 380 LEU A O 1
#

Sequence (380 aa):
MKSGEINVNNDERQLSLLKISRFLSFLLNATGVVNELQEHPQMKYVRTQITQLDNSIKNRSIKMGLLETLTEFMNDELISYFNSGVGFDDEITGEMLDFLREKSHEHSEIAKHLFSFYYKWCDKTVDFRAYLEDLTEKMESLKDVSLDDFTSQDYWLPHDTIIEISQKVYQYRDSQTFENMVKNNVKDEDMQSNVLNVAIIFREIVIEQYKKTCDSYKNWQNINCSEARIFWKDISKEQVVHELEIMAGDASLYRRRQKQDDLVFSIEYLALIPPYTTRLKYLKQVLTQFDVRDADKSWVVEMLKNLENEDMKLDMLPDSFQKLNKHLNELNGYTWSVVKEFNFANEFIKYLLQNLIGRDLTNLINGKYLIPFDPDKLKL

Organism: NCBI:txid60492

Mean predicted aligned error: 11.35 Å

Secondary structure (DSSP, 8-state):
---------HHHHHHHHHTTHHHHHHHHT--SS-HHHHHSHHHHHHHHHHHHHHHHHHTT--BHHHHHHHTTS-HHHHHHHHTSSS-TTSPPPHHHHHHHHHHHHHHHHHHHHHHHHHHHHSTTSTTHHHHHHHHHHHHHHGGGSBHHHHHSTTTTTTTHHHHHHHHHHHTTTT-HHHHHHHHHHS-HHHHTS-HHHHHHHIIIIIHHHHHHHHHHGGGGGGSBHHHHHHHTTT--TTTHHHHHHHHHTTS-TT--HHHHHHHHHHHHHHHHHHHHHHHHHHHHHHHHHTT-TTGGGSHHHHHHHHHT-TT-BGGGHHHHHHHHHHHHTT--HHHHHHHHHHHH-HHHHHHHHHHHTTS-THHHHTTTTS----GGG---

Solvent-accessible surface area (backbone atoms only — not comparable to full-atom values): 21638 Å² total; per-residue (Å²): 136,84,80,79,81,76,85,68,53,71,66,61,52,52,52,58,50,59,77,42,28,73,62,50,28,53,62,51,60,58,80,80,96,40,65,71,59,59,68,29,71,66,48,46,49,50,51,52,54,47,54,52,52,52,50,22,57,78,69,29,60,37,30,40,44,60,50,51,56,57,63,76,54,55,66,72,56,51,38,47,38,63,52,36,73,54,77,89,84,76,69,72,48,68,69,59,54,51,51,50,45,51,56,55,51,48,55,58,53,52,50,53,22,45,52,54,39,41,66,74,63,21,70,65,15,76,46,34,65,58,56,52,51,52,52,50,51,51,63,75,47,36,50,74,38,28,45,49,53,64,72,34,69,70,65,41,58,90,47,55,85,41,51,68,51,22,58,70,47,49,83,44,75,87,36,57,51,56,52,34,46,45,68,75,73,49,58,69,69,58,44,33,54,33,53,68,55,38,45,49,47,40,66,73,44,50,54,55,51,49,50,54,51,46,57,49,55,78,54,40,57,74,40,34,43,50,62,47,50,58,39,55,50,97,55,51,73,85,45,51,64,58,53,53,49,60,59,40,55,93,51,75,81,68,84,49,63,73,67,50,53,56,50,51,52,28,54,46,50,57,66,46,43,66,64,48,50,52,53,41,51,31,46,50,52,39,36,57,74,70,65,44,84,64,45,86,73,31,70,56,49,55,50,45,54,58,76,67,37,54,81,39,34,33,66,53,41,57,62,52,50,52,57,50,46,68,62,43,75,80,55,52,75,66,52,54,51,52,38,50,51,50,46,75,36,49,70,58,51,52,50,46,54,75,71,40,69,97,47,72,65,66,44,64,78,66,46,74,77,59,72,79,85,63,80,80,80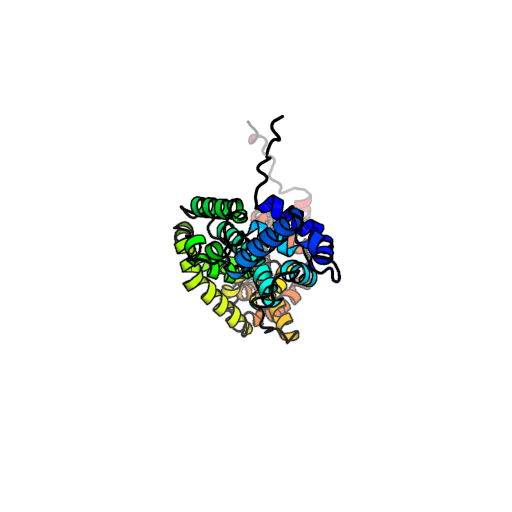,74,69,134

Foldseek 3Di:
DDDDPPCDDLLNVLLVCLVCLVVLLCLLQDDDPCPCVCPDPVNVVLLVSLVVVVVCLVVQQDALLSLLVLVVDDLVSNQSRSVRNDPPPDGDDPVSNVVSVVLSVVLVVLLVLQVLCLVQQQVQAPCSVVLVVLSVVLVVCRRVDTRVRVPDCVSCPPCSLQSVLSVLCVLCSPAPLLVLLCPVFPDPVQSHYHPVSSSVCSVPPSVVVLLVVLVVCLVQQQDWLLVLCSSLPPPALVCLVVNNPSSCPPPPSPPDVVSVVLLSVLSNLSVVLVVLLVLLVLLLLLCVLVVPPPSCVDVSVVLNCQSPDRSDGSSCSVVSVVVVVVVCVVPDPVNSVVSVVSSVCSVVSNVCCVPPVVDDCVCVVVCVPVPPPDVVVPDD

Radius of gyration: 36.7 Å; Cα contacts (8 Å, |Δi|>4): 302; chains: 1; bounding box: 94×56×100 Å

pLDDT: mean 84.21, std 14.09, range [27.42, 97.56]